Protein AF-0000000066426673 (afdb_homodimer)

Sequence (448 aa):
MQNSLEAYTMKYNENGYGLLFPDGHVVRFYERILKYKLNKINGNLLDFGCGNGVHSAYFQSKGFKTFGIDIVPSLKEIWEQNISGGGYCKIIEPNSSIKGLFDENMDIIFANQSLYYIPLKELKQNILEFYELLNTGGILFATMMSKKNYYFSHSQKEEKNGLSKVEINGRLNETSFIHFIDKAEDLENLFQPFETLFLGDYDPINFYNFEGSAHHYIYIGIKKMQNSLEAYTMKYNENGYGLLFPDGHVVRFYERILKYKLNKINGNLLDFGCGNGVHSAYFQSKGFKTFGIDIVPSLKEIWEQNISGGGYCKIIEPNSSIKGLFDENMDIIFANQSLYYIPLKELKQNILEFYELLNTGGILFATMMSKKNYYFSHSQKEEKNGLSKVEINGRLNETSFIHFIDKAEDLENLFQPFETLFLGDYDPINFYNFEGSAHHYIYIGIKK

Nearest PDB structures (foldseek):
  3m70-assembly1_A  TM=7.125E-01  e=2.647E-11  Haemophilus influenzae
  7wzg-assembly1_A  TM=6.488E-01  e=8.710E-10  Streptomyces sp.
  4mwz-assembly1_A  TM=5.938E-01  e=1.635E-08  Plasmodium vivax Sal-1
  6wlf-assembly1_A  TM=6.418E-01  e=4.191E-07  Bursaphelenchus xylophilus
  4krg-assembly2_B  TM=6.292E-01  e=5.378E-07  Haemonchus contortus

pLDDT: mean 93.48, std 9.73, range [38.59, 98.94]

InterPro domains:
  IPR029063 S-adenosyl-L-methionine-dependent methyltransferase superfamily [G3DSA:3.40.50.150] (24-221)
  IPR029063 S-adenosyl-L-methionine-dependent methyltransferase superfamily [SSF53335] (2-198)

Secondary structure (DSSP, 8-state):
---HHHHHHHHHHHS----SS--HHHHHIIIIIIIIIT----EEEEEET-TTSHHHHHHHHTTEEEEEEES-THHHHHHHHH--SS--EEE--TT---TTS-SS-EEEEEE-S-GGGS-HHHHHHHHHHHHHHEEEEEEEEEEEEBTTSGGGGGB----TTS-EEEEE-SSS-EEEEE--BS-TTHHHHHTTTSEEEEEEEEEEEEETTTTEE--EEEEEEE--/---HHHHHHHHHHHS----SS--HHHHHIIIIIIIIIT----EEEEEET-TTSHHHHHHHHTTEEEEEEES-THHHHHHHHH--SS--EEE--TT---TTS-SS-EEEEEE-S-GGGS-HHHHHHHHHHHHHHEEEEEEEEEEEEBTTSGGGGGB----TTS-EEEEE-SSS-EEEEE--BS-TTHHHHHTTTSEEEEEEEEEEEEETTTTEE--EEEEEEE--

Solvent-accessible surface area (backbone atoms only — not comparable to full-atom values): 23336 Å² total; per-residue (Å²): 128,94,54,68,58,63,52,48,45,45,34,46,74,70,60,68,47,62,71,89,56,61,52,54,46,57,54,47,43,42,54,52,41,30,42,63,71,63,63,52,60,59,46,33,31,36,26,42,51,31,58,60,23,47,58,46,37,52,44,37,77,57,52,24,33,33,29,33,31,35,62,51,67,76,32,42,62,48,21,55,72,61,46,84,70,54,70,56,61,46,73,45,65,80,80,56,84,70,78,82,74,59,92,68,66,24,42,29,41,40,26,62,82,42,56,27,61,40,45,46,71,50,38,50,52,47,46,49,48,50,57,68,42,33,36,81,71,10,36,40,39,38,30,38,40,27,56,72,12,38,60,46,82,39,38,49,77,66,43,96,49,49,32,15,48,24,60,46,73,75,92,77,55,46,70,49,50,39,32,68,37,85,48,64,72,57,47,57,68,66,47,48,86,41,46,79,75,47,48,28,33,33,19,51,35,25,30,76,88,56,83,36,28,57,28,29,30,36,42,32,27,31,38,122,126,94,54,65,60,62,52,47,46,46,32,45,73,70,59,68,46,64,69,90,54,61,53,53,47,58,55,45,44,44,56,55,42,30,40,63,70,63,63,50,58,59,47,33,31,36,26,42,50,30,58,61,23,45,57,48,36,52,45,37,76,57,53,25,32,32,29,33,31,35,63,51,67,76,30,42,61,48,23,55,71,62,48,82,70,54,68,57,62,45,72,45,65,80,82,54,84,69,78,82,74,60,93,69,64,22,40,29,39,39,25,60,81,41,55,28,60,39,44,45,72,48,39,49,52,48,45,48,49,50,58,69,40,33,36,79,71,11,35,39,39,37,30,39,40,26,57,72,12,36,60,47,82,40,38,51,75,66,42,97,47,49,32,16,50,25,59,46,72,74,93,76,56,45,69,50,50,39,30,66,36,86,50,64,72,56,46,58,67,65,48,47,86,40,47,78,74,45,48,28,33,34,18,49,35,26,29,76,89,56,84,35,28,56,30,30,28,35,42,31,26,31,36,122

Structure (mmCIF, N/CA/C/O backbone):
data_AF-0000000066426673-model_v1
#
loop_
_entity.id
_entity.type
_entity.pdbx_description
1 polymer Methyltransferase
#
loop_
_atom_site.group_PDB
_atom_site.id
_atom_site.type_symbol
_atom_site.label_atom_id
_atom_site.label_alt_id
_atom_site.label_comp_id
_atom_site.label_asym_id
_atom_site.label_entity_id
_atom_site.label_seq_id
_atom_site.pdbx_PDB_ins_code
_atom_site.Cartn_x
_atom_site.Cartn_y
_atom_site.Cartn_z
_atom_site.occupancy
_atom_site.B_iso_or_equiv
_atom_site.auth_seq_id
_atom_site.auth_comp_id
_atom_site.auth_asym_id
_atom_site.auth_atom_id
_atom_site.pdbx_PDB_model_num
ATOM 1 N N . MET A 1 1 ? -2.76 12.609 31.297 1 38.59 1 MET A N 1
ATOM 2 C CA . MET A 1 1 ? -2.871 13.203 29.953 1 38.59 1 MET A CA 1
ATOM 3 C C . MET A 1 1 ? -2.588 12.164 28.875 1 38.59 1 MET A C 1
ATOM 5 O O . MET A 1 1 ? -1.67 11.352 29.016 1 38.59 1 MET A O 1
ATOM 9 N N . GLN A 1 2 ? -3.5 11.555 28.109 1 46.59 2 GLN A N 1
ATOM 10 C CA . GLN A 1 2 ? -3.629 10.555 27.047 1 46.59 2 GLN A CA 1
ATOM 11 C C . GLN A 1 2 ? -2.467 10.641 26.062 1 46.59 2 GLN A C 1
ATOM 13 O O . GLN A 1 2 ? -2.389 11.578 25.281 1 46.59 2 GLN A O 1
ATOM 18 N N . ASN A 1 3 ? -1.071 10.555 26.469 1 57.31 3 ASN A N 1
ATOM 19 C CA . ASN A 1 3 ? 0.018 11.195 25.734 1 57.31 3 ASN A CA 1
ATOM 20 C C . ASN A 1 3 ? 0.559 10.289 24.641 1 57.31 3 ASN A C 1
ATOM 22 O O . ASN A 1 3 ? 0.937 9.148 24.891 1 57.31 3 ASN A O 1
ATOM 26 N N . SER A 1 4 ? 0.148 10.609 23.359 1 63.88 4 SER A N 1
ATOM 27 C CA . SER A 1 4 ? 0.68 10.031 22.141 1 63.88 4 SER A CA 1
ATOM 28 C C . SER A 1 4 ? 2.197 9.891 22.203 1 63.88 4 SER A C 1
ATOM 30 O O . SER A 1 4 ? 2.764 8.961 21.625 1 63.88 4 SER A O 1
ATOM 32 N N . LEU A 1 5 ? 2.785 10.602 23.141 1 72.44 5 LEU A N 1
ATOM 33 C CA . LEU A 1 5 ? 4.242 10.609 23.156 1 72.44 5 LEU A CA 1
ATOM 34 C C . LEU A 1 5 ? 4.793 9.297 23.703 1 72.44 5 LEU A C 1
ATOM 36 O O . LEU A 1 5 ? 5.707 8.711 23.109 1 72.44 5 LEU A O 1
ATOM 40 N N . GLU A 1 6 ? 4.246 8.875 24.828 1 69.44 6 GLU A N 1
ATOM 41 C CA . GLU A 1 6 ? 4.738 7.637 25.422 1 69.44 6 GLU A CA 1
ATOM 42 C C . GLU A 1 6 ? 4.531 6.449 24.484 1 69.44 6 GLU A C 1
ATOM 44 O O . GLU A 1 6 ? 5.434 5.629 24.312 1 69.44 6 GLU A O 1
ATOM 49 N N . ALA A 1 7 ? 3.408 6.496 23.906 1 68 7 ALA A N 1
ATOM 50 C CA . ALA A 1 7 ? 3.088 5.398 22.984 1 68 7 ALA A CA 1
ATOM 51 C C . ALA A 1 7 ? 4.043 5.379 21.797 1 68 7 ALA A C 1
ATOM 53 O O . ALA A 1 7 ? 4.555 4.32 21.422 1 68 7 ALA A O 1
ATOM 54 N N . TYR A 1 8 ? 4.418 6.48 21.344 1 74.94 8 TYR A N 1
ATOM 55 C CA . TYR A 1 8 ? 5.211 6.523 20.125 1 74.94 8 TYR A CA 1
ATOM 56 C C . TYR A 1 8 ? 6.699 6.426 20.438 1 74.94 8 TYR A C 1
ATOM 58 O O . TYR A 1 8 ? 7.473 5.887 19.641 1 74.94 8 TYR A O 1
ATOM 66 N N . THR A 1 9 ? 7.035 6.875 21.578 1 70.69 9 THR A N 1
ATOM 67 C CA . THR A 1 9 ? 8.422 6.668 21.984 1 70.69 9 THR A CA 1
ATOM 68 C C . THR A 1 9 ? 8.727 5.18 22.125 1 70.69 9 THR A C 1
ATOM 70 O O . THR A 1 9 ? 9.773 4.715 21.656 1 70.69 9 THR A O 1
ATOM 73 N N . MET A 1 10 ? 7.762 4.523 22.656 1 69.44 10 MET A N 1
ATOM 74 C CA . MET A 1 10 ? 7.941 3.086 22.844 1 69.44 10 MET A CA 1
ATOM 75 C C . MET A 1 10 ? 7.953 2.365 21.5 1 69.44 10 MET A C 1
ATOM 77 O O . MET A 1 10 ? 8.766 1.472 21.281 1 69.44 10 MET A O 1
ATOM 81 N N . LYS A 1 11 ? 7.172 2.801 20.609 1 72 11 LYS A N 1
ATOM 82 C CA . LYS A 1 11 ? 7.074 2.174 19.297 1 72 11 LYS A CA 1
ATOM 83 C C . LYS A 1 11 ? 8.367 2.344 18.5 1 72 11 LYS A C 1
ATOM 85 O O . LYS A 1 11 ? 8.883 1.381 17.938 1 72 11 LYS A O 1
ATOM 90 N N . TYR A 1 12 ? 8.922 3.443 18.594 1 71.44 12 TYR A N 1
ATOM 91 C CA . TYR A 1 12 ? 10.117 3.736 17.812 1 71.44 12 TYR A CA 1
ATOM 92 C C . TYR A 1 12 ? 11.367 3.189 18.484 1 71.44 12 TYR A C 1
ATOM 94 O O . TYR A 1 12 ? 12.266 2.676 17.812 1 71.44 12 TYR A O 1
ATOM 102 N N . ASN A 1 13 ? 11.414 3.373 19.734 1 66.62 13 ASN A N 1
ATOM 103 C CA . ASN A 1 13 ? 12.648 3.033 20.438 1 66.62 13 ASN A CA 1
ATOM 104 C C . ASN A 1 13 ? 12.727 1.542 20.75 1 66.62 13 ASN A C 1
ATOM 106 O O . ASN A 1 13 ? 13.82 0.979 20.844 1 66.62 13 ASN A O 1
ATOM 110 N N . GLU A 1 14 ? 11.578 0.976 20.875 1 62.91 14 GLU A N 1
ATOM 111 C CA . GLU A 1 14 ? 11.617 -0.376 21.422 1 62.91 14 GLU A CA 1
ATOM 112 C C . GLU A 1 14 ? 11.047 -1.392 20.438 1 62.91 14 GLU A C 1
ATOM 114 O O . GLU A 1 14 ? 11.406 -2.572 20.484 1 62.91 14 GLU A O 1
ATOM 119 N N . ASN A 1 15 ? 10.25 -0.882 19.531 1 59.41 15 ASN A N 1
ATOM 120 C CA . ASN A 1 15 ? 9.492 -1.866 18.766 1 59.41 15 ASN A CA 1
ATOM 121 C C . ASN A 1 15 ? 9.867 -1.84 17.297 1 59.41 15 ASN A C 1
ATOM 123 O O . ASN A 1 15 ? 9.148 -2.389 16.453 1 59.41 15 ASN A O 1
ATOM 127 N N . GLY A 1 16 ? 11.016 -1.201 17.125 1 61.53 16 GLY A N 1
ATOM 128 C CA . GLY A 1 16 ? 11.445 -1.18 15.734 1 61.53 16 GLY A CA 1
ATOM 129 C C . GLY A 1 16 ? 10.43 -0.544 14.797 1 61.53 16 GLY A C 1
ATOM 130 O O . GLY A 1 16 ? 10.281 -0.973 13.656 1 61.53 16 GLY A O 1
ATOM 131 N N . TYR A 1 17 ? 9.711 0.386 15.578 1 64.75 17 TYR A N 1
ATOM 132 C CA . TYR A 1 17 ? 8.742 1.151 14.805 1 64.75 17 TYR A CA 1
ATOM 133 C C . TYR A 1 17 ? 9.438 2.053 13.789 1 64.75 17 TYR A C 1
ATOM 135 O O . TYR A 1 17 ? 10.586 2.445 13.984 1 64.75 17 TYR A O 1
ATOM 143 N N . GLY A 1 18 ? 9.203 1.929 12.469 1 73.06 18 GLY A N 1
ATOM 144 C CA . GLY A 1 18 ? 9.781 2.691 11.375 1 73.06 18 GLY A CA 1
ATOM 145 C C . GLY A 1 18 ? 9.602 2.029 10.023 1 73.06 18 GLY A C 1
ATOM 146 O O . GLY A 1 18 ? 9.648 0.801 9.914 1 73.06 18 GLY A O 1
ATOM 147 N N . LEU A 1 19 ? 9.312 2.994 9.273 1 85.56 19 LEU A N 1
ATOM 148 C CA . LEU A 1 19 ? 9.117 2.518 7.906 1 85.56 19 LEU A CA 1
ATOM 149 C C . LEU A 1 19 ? 10.453 2.18 7.25 1 85.56 19 LEU A C 1
ATOM 151 O O . LEU A 1 19 ? 11.445 2.889 7.445 1 85.56 19 LEU A O 1
ATOM 155 N N . LEU A 1 20 ? 10.469 1.086 6.594 1 87.44 20 LEU A N 1
ATOM 156 C CA . LEU A 1 20 ? 11.656 0.711 5.844 1 87.44 20 LEU A CA 1
ATOM 157 C C . LEU A 1 20 ? 11.531 1.121 4.379 1 87.44 20 LEU A C 1
ATOM 159 O O . LEU A 1 20 ? 12.539 1.34 3.703 1 87.44 20 LEU A O 1
ATOM 163 N N . PHE A 1 21 ? 10.328 1.248 3.975 1 92.44 21 PHE A N 1
ATOM 164 C CA . PHE A 1 21 ? 10.047 1.582 2.584 1 92.44 21 PHE A CA 1
ATOM 165 C C . PHE A 1 21 ? 8.922 2.605 2.492 1 92.44 21 PHE A C 1
ATOM 167 O O . PHE A 1 21 ? 8.039 2.648 3.357 1 92.44 21 PHE A O 1
ATOM 174 N N . PRO A 1 22 ? 9.008 3.48 1.464 1 95.06 22 PRO A N 1
ATOM 175 C CA . PRO A 1 22 ? 7.852 4.363 1.283 1 95.06 22 PRO A CA 1
ATOM 176 C C . PRO A 1 22 ? 6.562 3.596 1.006 1 95.06 22 PRO A C 1
ATOM 178 O O . PRO A 1 22 ? 6.586 2.566 0.324 1 95.06 22 PRO A O 1
ATOM 181 N N . ASP A 1 23 ? 5.508 4.109 1.525 1 96.62 23 ASP A N 1
ATOM 182 C CA . ASP A 1 23 ? 4.211 3.48 1.29 1 96.62 23 ASP A CA 1
ATOM 183 C C . ASP A 1 23 ? 3.771 3.654 -0.161 1 96.62 23 ASP A C 1
ATOM 185 O O . ASP A 1 23 ? 4.059 4.68 -0.783 1 96.62 23 ASP A O 1
ATOM 189 N N . GLY A 1 24 ? 3.045 2.643 -0.609 1 95.5 24 GLY A N 1
ATOM 190 C CA . GLY A 1 24 ? 2.605 2.646 -1.995 1 95.5 24 GLY A CA 1
ATOM 191 C C . GLY A 1 24 ? 1.734 3.838 -2.342 1 95.5 24 GLY A C 1
ATOM 192 O O . GLY A 1 24 ? 1.863 4.414 -3.424 1 95.5 24 GLY A O 1
ATOM 193 N N . HIS A 1 25 ? 0.839 4.172 -1.431 1 98 25 HIS A N 1
ATOM 194 C CA . HIS A 1 25 ? -0.067 5.277 -1.73 1 98 25 HIS A CA 1
ATOM 195 C C . HIS A 1 25 ? 0.684 6.602 -1.8 1 98 25 HIS A C 1
ATOM 197 O O . HIS A 1 25 ? 0.255 7.527 -2.494 1 98 25 HIS A O 1
ATOM 203 N N . VAL A 1 26 ? 1.832 6.711 -1.128 1 98.25 26 VAL A N 1
ATOM 204 C CA . VAL A 1 26 ? 2.645 7.922 -1.175 1 98.25 26 VAL A CA 1
ATOM 205 C C . VAL A 1 26 ? 3.348 8.016 -2.527 1 98.25 26 VAL A C 1
ATOM 207 O O . VAL A 1 26 ? 3.365 9.086 -3.148 1 98.25 26 VAL A O 1
ATOM 210 N N . VAL A 1 27 ? 3.904 6.898 -2.959 1 96.69 27 VAL A N 1
ATOM 211 C CA . VAL A 1 27 ? 4.547 6.852 -4.27 1 96.69 27 VAL A CA 1
ATOM 212 C C . VAL A 1 27 ? 3.539 7.227 -5.352 1 96.69 27 VAL A C 1
ATOM 214 O O . VAL A 1 27 ? 3.852 8 -6.258 1 96.69 27 VAL A O 1
ATOM 217 N N . ARG A 1 28 ? 2.389 6.711 -5.227 1 96.56 28 ARG A N 1
ATOM 218 C CA . ARG A 1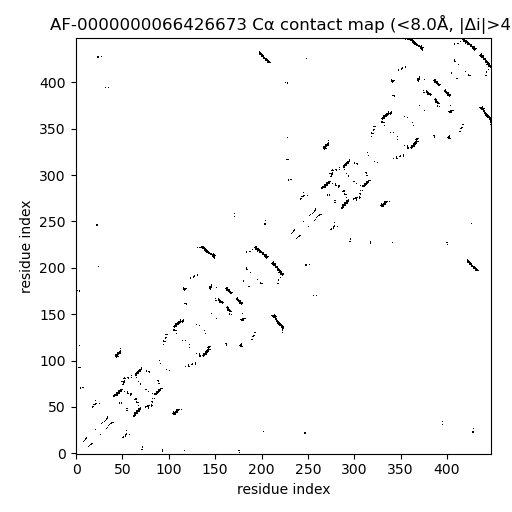 28 ? 1.354 6.957 -6.223 1 96.56 28 ARG A CA 1
ATOM 219 C C . ARG A 1 28 ? 0.842 8.391 -6.141 1 96.56 28 ARG A C 1
ATOM 221 O O . ARG A 1 28 ? 0.483 8.992 -7.156 1 96.56 28 ARG A O 1
ATOM 228 N N . PHE A 1 29 ? 0.755 8.945 -4.938 1 98.25 29 PHE A N 1
ATOM 229 C CA . PHE A 1 29 ? 0.458 10.367 -4.789 1 98.25 29 PHE A CA 1
ATOM 230 C C . PHE A 1 29 ? 1.438 11.211 -5.59 1 98.25 29 PHE A C 1
ATOM 232 O O . PHE A 1 29 ? 1.026 12.086 -6.355 1 98.25 29 PHE A O 1
ATOM 239 N N . TYR A 1 30 ? 2.711 10.93 -5.457 1 98.06 30 TYR A N 1
ATOM 240 C CA . TYR A 1 30 ? 3.705 11.688 -6.207 1 98.06 30 TYR A CA 1
ATOM 241 C C . TYR A 1 30 ? 3.533 11.484 -7.707 1 98.06 30 TYR A C 1
ATOM 243 O O . TYR A 1 30 ? 3.424 12.453 -8.461 1 98.06 30 TYR A O 1
ATOM 251 N N . GLU A 1 31 ? 3.441 10.25 -8.133 1 95.75 31 GLU A N 1
ATOM 252 C CA . GLU A 1 31 ? 3.475 9.938 -9.562 1 95.75 31 GLU A CA 1
ATOM 253 C C . GLU A 1 31 ? 2.203 10.406 -10.258 1 95.75 31 GLU A C 1
ATOM 255 O O . GLU A 1 31 ? 2.266 10.992 -11.344 1 95.75 31 GLU A O 1
ATOM 260 N N . ARG A 1 32 ? 1.079 10.18 -9.633 1 96.94 32 ARG A N 1
ATOM 261 C CA . ARG A 1 32 ? -0.19 10.422 -10.312 1 96.94 32 ARG A CA 1
ATOM 262 C C . ARG A 1 32 ? -0.635 11.867 -10.141 1 96.94 32 ARG A C 1
ATOM 264 O O . ARG A 1 32 ? -1.107 12.492 -11.094 1 96.94 32 ARG A O 1
ATOM 271 N N . ILE A 1 33 ? -0.458 12.352 -8.938 1 98.06 33 ILE A N 1
ATOM 272 C CA . ILE A 1 33 ? -1.062 13.641 -8.633 1 98.06 33 ILE A CA 1
ATOM 273 C C . ILE A 1 33 ? -0.02 14.75 -8.781 1 98.06 33 ILE A C 1
ATOM 275 O O . ILE A 1 33 ? -0.145 15.609 -9.656 1 98.06 33 ILE A O 1
ATOM 279 N N . LEU A 1 34 ? 1.068 14.711 -8.008 1 98.44 34 LEU A N 1
ATOM 280 C CA . LEU A 1 34 ? 2.033 15.805 -8.023 1 98.44 34 LEU A CA 1
ATOM 281 C C . LEU A 1 34 ? 2.686 15.93 -9.398 1 98.44 34 LEU A C 1
ATOM 283 O O . LEU A 1 34 ? 2.619 16.984 -10.023 1 98.44 34 LEU A O 1
ATOM 287 N N . LYS A 1 35 ? 3.195 14.867 -9.867 1 97.44 35 LYS A N 1
ATOM 288 C CA . LYS A 1 35 ? 3.957 14.898 -11.109 1 97.44 35 LYS A CA 1
ATOM 289 C C . LYS A 1 35 ? 3.031 15 -12.32 1 97.44 35 LYS A C 1
ATOM 291 O O . LYS A 1 35 ? 3.119 15.945 -13.102 1 97.44 35 LYS A O 1
ATOM 296 N N . TYR A 1 36 ? 2.094 14.109 -12.43 1 96.81 36 TYR A N 1
ATOM 297 C CA . TYR A 1 36 ? 1.315 14.016 -13.664 1 96.81 36 TYR A CA 1
ATOM 298 C C . TYR A 1 36 ? 0.22 15.07 -13.695 1 96.81 36 TYR A C 1
ATOM 300 O O . TYR A 1 36 ? 0.118 15.836 -14.664 1 96.81 36 TYR A O 1
ATOM 308 N N . LYS A 1 37 ? -0.587 15.141 -12.672 1 97.12 37 LYS A N 1
ATOM 309 C CA . LYS A 1 37 ? -1.786 15.969 -12.727 1 97.12 37 LYS A CA 1
ATOM 310 C C . LYS A 1 37 ? -1.453 17.438 -12.445 1 97.12 37 LYS A C 1
ATOM 312 O O . LYS A 1 37 ? -2.018 18.328 -13.07 1 97.12 37 LYS A O 1
ATOM 317 N N . LEU A 1 38 ? -0.487 17.656 -11.5 1 97.69 38 LEU A N 1
ATOM 318 C CA . LEU A 1 38 ? -0.283 19.031 -11.023 1 97.69 38 LEU A CA 1
ATOM 319 C C . LEU A 1 38 ? 1.051 19.578 -11.508 1 97.69 38 LEU A C 1
ATOM 321 O O . LEU A 1 38 ? 1.311 20.781 -11.391 1 97.69 38 LEU A O 1
ATOM 325 N N . ASN A 1 39 ? 1.877 18.75 -12.031 1 97.5 39 ASN A N 1
ATOM 326 C CA . ASN A 1 39 ? 3.213 19.125 -12.484 1 97.5 39 ASN A CA 1
ATOM 327 C C . ASN A 1 39 ? 4.004 19.828 -11.383 1 97.5 39 ASN A C 1
ATOM 329 O O . ASN A 1 39 ? 4.613 20.875 -11.617 1 97.5 39 ASN A O 1
ATOM 333 N N . LYS A 1 40 ? 3.91 19.359 -10.211 1 97.75 40 LYS A N 1
ATOM 334 C CA . LYS A 1 40 ? 4.668 19.828 -9.055 1 97.75 40 LYS A CA 1
ATOM 335 C C . LYS A 1 40 ? 5.789 18.859 -8.695 1 97.75 40 LYS A C 1
ATOM 337 O O . LYS A 1 40 ? 5.602 17.969 -7.867 1 97.75 40 LYS A O 1
ATOM 342 N N . ILE A 1 41 ? 7.035 19.156 -9.141 1 97.19 41 ILE A N 1
ATOM 343 C CA . ILE A 1 41 ? 8.086 18.141 -9.07 1 97.19 41 ILE A CA 1
ATOM 344 C C . ILE A 1 41 ? 9.25 18.672 -8.234 1 97.19 41 ILE A C 1
ATOM 346 O O . ILE A 1 41 ? 10.336 18.078 -8.227 1 97.19 41 ILE A O 1
ATOM 350 N N . ASN A 1 42 ? 9.055 19.828 -7.629 1 96.25 42 ASN A N 1
ATOM 351 C CA . ASN A 1 42 ? 10.055 20.391 -6.727 1 96.25 42 ASN A CA 1
ATOM 352 C C . ASN A 1 42 ? 9.422 21.391 -5.758 1 96.25 42 ASN A C 1
ATOM 354 O O . ASN A 1 42 ? 8.211 21.578 -5.75 1 96.25 42 ASN A O 1
ATOM 358 N N . GLY A 1 43 ? 10.258 21.922 -4.836 1 97.31 43 GLY A N 1
ATOM 359 C CA . GLY A 1 43 ? 9.789 22.875 -3.846 1 97.31 43 GLY A CA 1
ATOM 360 C C . GLY A 1 43 ? 10.055 22.438 -2.418 1 97.31 43 GLY A C 1
ATOM 361 O O . GLY A 1 43 ? 10.711 21.422 -2.188 1 97.31 43 GLY A O 1
ATOM 362 N N . ASN A 1 44 ? 9.625 23.328 -1.497 1 98.25 44 ASN A N 1
ATOM 363 C CA . ASN A 1 44 ? 9.727 23 -0.076 1 98.25 44 ASN A CA 1
ATOM 364 C C . ASN A 1 44 ? 8.57 22.125 0.385 1 98.25 44 ASN A C 1
ATOM 366 O O . ASN A 1 44 ? 7.406 22.438 0.134 1 98.25 44 ASN A O 1
ATOM 370 N N . LEU A 1 45 ? 8.914 21 0.996 1 98.5 45 LEU A N 1
ATOM 371 C CA . LEU A 1 45 ? 7.906 20.078 1.505 1 98.5 45 LEU A CA 1
ATOM 372 C C . LEU A 1 45 ? 8.062 19.875 3.01 1 98.5 45 LEU A C 1
ATOM 374 O O . LEU A 1 45 ? 9.141 19.531 3.49 1 98.5 45 LEU A O 1
ATOM 378 N N . LEU A 1 46 ? 7.008 20.156 3.705 1 98.69 46 LEU A N 1
ATOM 379 C CA . LEU A 1 46 ? 6.98 19.844 5.129 1 98.69 46 LEU A CA 1
ATOM 380 C C . LEU A 1 46 ? 6.367 18.469 5.371 1 98.69 46 LEU A C 1
ATOM 382 O O . LEU A 1 46 ? 5.219 18.219 4.996 1 98.69 46 LEU A O 1
ATOM 386 N N . ASP A 1 47 ? 7.129 17.609 5.926 1 98.5 47 ASP A N 1
ATOM 387 C CA . ASP A 1 47 ? 6.688 16.297 6.387 1 98.5 47 ASP A CA 1
ATOM 388 C C . ASP A 1 47 ? 6.25 16.344 7.848 1 98.5 47 ASP A C 1
ATOM 390 O O . ASP A 1 47 ? 7.078 16.219 8.75 1 98.5 47 ASP A O 1
ATOM 394 N N . PHE A 1 48 ? 4.914 16.578 8.094 1 98.69 48 PHE A N 1
ATOM 395 C CA . PHE A 1 48 ? 4.363 16.656 9.438 1 98.69 48 PHE A CA 1
ATOM 396 C C . PHE A 1 48 ? 4.148 15.258 10.023 1 98.69 48 PHE A C 1
ATOM 398 O O . PHE A 1 48 ? 3.326 14.492 9.516 1 98.69 48 PHE A O 1
ATOM 405 N N . GLY A 1 49 ? 4.805 14.891 11.039 1 97.19 49 GLY A N 1
ATOM 406 C CA . GLY A 1 49 ? 4.934 13.516 11.477 1 97.19 49 GLY A CA 1
ATOM 407 C C . GLY A 1 49 ? 5.914 12.711 10.641 1 97.19 49 GLY A C 1
ATOM 408 O O . GLY A 1 49 ? 5.582 11.633 10.141 1 97.19 49 GLY A O 1
ATOM 409 N N . CYS A 1 50 ? 7.16 13.18 10.617 1 96.62 50 CYS A N 1
ATOM 410 C CA . CYS A 1 50 ? 8.109 12.719 9.609 1 96.62 50 CYS A CA 1
ATOM 411 C C . CYS A 1 50 ? 8.695 11.359 9.992 1 96.62 50 CYS A C 1
ATOM 413 O O . CYS A 1 50 ? 9.266 10.672 9.148 1 96.62 50 CYS A O 1
ATOM 415 N N . GLY A 1 51 ? 8.602 10.945 11.281 1 94.38 51 GLY A N 1
ATOM 416 C CA . GLY A 1 51 ? 9.18 9.68 11.703 1 94.38 51 GLY A CA 1
ATOM 417 C C . GLY A 1 51 ? 10.664 9.578 11.414 1 94.38 51 GLY A C 1
ATOM 418 O O . GLY A 1 51 ? 11.414 10.531 11.625 1 94.38 51 GLY A O 1
ATOM 419 N N . ASN A 1 52 ? 11.102 8.438 10.969 1 92.12 52 ASN A N 1
ATOM 420 C CA . ASN A 1 52 ? 12.523 8.211 10.703 1 92.12 52 ASN A CA 1
ATOM 421 C C . ASN A 1 52 ? 12.938 8.773 9.344 1 92.12 52 ASN A C 1
ATOM 423 O O . ASN A 1 52 ? 14.055 8.539 8.891 1 92.12 52 ASN A O 1
ATOM 427 N N . GLY A 1 53 ? 12.016 9.367 8.656 1 94.56 53 GLY A N 1
ATOM 428 C CA . GLY A 1 53 ? 12.367 10.172 7.492 1 94.56 53 GLY A CA 1
ATOM 429 C C . GLY A 1 53 ? 12.258 9.406 6.184 1 94.56 53 GLY A C 1
ATOM 430 O O . GLY A 1 53 ? 12.742 9.867 5.148 1 94.56 53 GLY A O 1
ATOM 431 N N . VAL A 1 54 ? 11.602 8.289 6.133 1 94.44 54 VAL A N 1
ATOM 432 C CA . VAL A 1 54 ? 11.523 7.445 4.945 1 94.44 54 VAL A CA 1
ATOM 433 C C . VAL A 1 54 ? 10.797 8.188 3.83 1 94.44 54 VAL A C 1
ATOM 435 O O . VAL A 1 54 ? 11.273 8.25 2.697 1 94.44 54 VAL A O 1
ATOM 438 N N . HIS A 1 55 ? 9.672 8.773 4.141 1 97.12 55 HIS A N 1
ATOM 439 C CA . HIS A 1 55 ? 8.93 9.5 3.117 1 97.12 55 HIS A CA 1
ATOM 440 C C . HIS A 1 55 ? 9.625 10.812 2.766 1 97.12 55 HIS A C 1
ATOM 442 O O . HIS A 1 55 ? 9.609 11.234 1.608 1 97.12 55 HIS A O 1
ATOM 448 N N . SER A 1 56 ? 10.234 11.469 3.76 1 97 56 SER A N 1
ATOM 449 C CA . SER A 1 56 ? 11.031 12.664 3.486 1 97 56 SER A CA 1
ATOM 450 C C . SER A 1 56 ? 12.133 12.367 2.48 1 97 56 SER A C 1
ATOM 452 O O . SER A 1 56 ? 12.328 13.125 1.526 1 97 56 SER A O 1
ATOM 454 N N . ALA A 1 57 ? 12.836 11.281 2.697 1 95.06 57 ALA A N 1
ATOM 455 C CA . ALA A 1 57 ? 13.922 10.883 1.811 1 95.06 57 ALA A CA 1
ATOM 456 C C . ALA A 1 57 ? 13.406 10.57 0.409 1 95.06 57 ALA A C 1
ATOM 458 O O . ALA A 1 57 ? 14.055 10.906 -0.586 1 95.06 57 ALA A O 1
ATOM 459 N N . TYR A 1 58 ? 12.297 9.953 0.349 1 95.62 58 TYR A N 1
ATOM 460 C CA 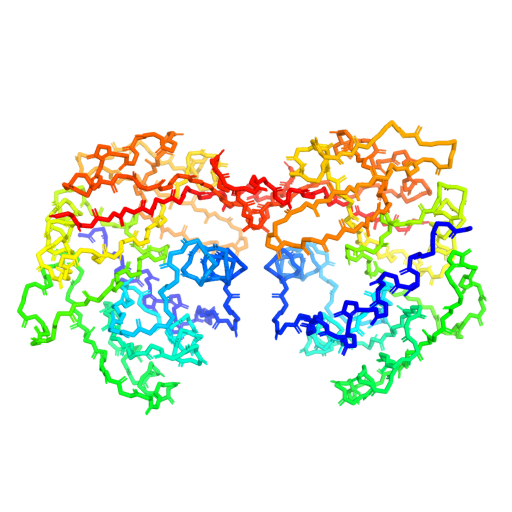. TYR A 1 58 ? 11.68 9.664 -0.941 1 95.62 58 TYR A CA 1
ATOM 461 C C . TYR A 1 58 ? 11.422 10.945 -1.723 1 95.62 58 TYR A C 1
ATOM 463 O O . TYR A 1 58 ? 11.836 11.07 -2.877 1 95.62 58 TYR A O 1
ATOM 471 N N . PHE A 1 59 ? 10.805 11.914 -1.094 1 97.12 59 PHE A N 1
ATOM 472 C CA . PHE A 1 59 ? 10.484 13.164 -1.777 1 97.12 59 PHE A CA 1
ATOM 473 C C . PHE A 1 59 ? 11.758 13.93 -2.113 1 97.12 59 PHE A C 1
ATOM 475 O O . PHE A 1 59 ? 11.828 14.609 -3.143 1 97.12 59 PHE A O 1
ATOM 482 N N . GLN A 1 60 ? 12.734 13.805 -1.24 1 96.19 60 GLN A N 1
ATOM 483 C CA . GLN A 1 60 ? 14.023 14.414 -1.558 1 96.19 60 GLN A CA 1
ATOM 484 C C . GLN A 1 60 ? 14.602 13.836 -2.846 1 96.19 60 GLN A C 1
ATOM 486 O O . GLN A 1 60 ? 15.117 14.57 -3.688 1 96.19 60 GLN A O 1
ATOM 491 N N . SER A 1 61 ? 14.508 12.578 -3 1 93.94 61 SER A N 1
ATOM 492 C CA . SER A 1 61 ? 15.023 11.906 -4.188 1 93.94 61 SER A CA 1
ATOM 493 C C . SER A 1 61 ? 14.281 12.344 -5.441 1 93.94 61 SER A C 1
ATOM 495 O O . SER A 1 61 ? 14.758 12.125 -6.559 1 93.94 61 SER A O 1
ATOM 497 N N . LYS A 1 62 ? 13.148 12.953 -5.246 1 95.06 62 LYS A N 1
ATOM 498 C CA . LYS A 1 62 ? 12.359 13.406 -6.387 1 95.06 62 LYS A CA 1
ATOM 499 C C . LYS A 1 62 ? 12.617 14.891 -6.672 1 95.06 62 LYS A C 1
ATOM 501 O O . LYS A 1 62 ? 12.031 15.453 -7.598 1 95.06 62 LYS A O 1
ATOM 506 N N . GLY A 1 63 ? 13.359 15.555 -5.816 1 94.56 63 GLY A N 1
ATOM 507 C CA . GLY A 1 63 ? 13.75 16.922 -6.121 1 94.56 63 GLY A CA 1
ATOM 508 C C . GLY A 1 63 ? 13.219 17.922 -5.117 1 94.56 63 GLY A C 1
ATOM 509 O O . GLY A 1 63 ? 13.383 19.141 -5.297 1 94.56 63 GLY A O 1
ATOM 510 N N . PHE A 1 64 ? 12.625 17.484 -4.023 1 96.88 64 PHE A N 1
ATOM 511 C CA . PHE A 1 64 ? 12.07 18.406 -3.027 1 96.88 64 PHE A CA 1
ATOM 512 C C . PHE A 1 64 ? 13.094 18.703 -1.938 1 96.88 64 PHE A C 1
ATOM 514 O O . PHE A 1 64 ? 13.93 17.844 -1.616 1 96.88 64 PHE A O 1
ATOM 521 N N . LYS A 1 65 ? 13.062 19.906 -1.46 1 97.12 65 LYS A N 1
ATOM 522 C CA . LYS A 1 65 ? 13.688 20.219 -0.177 1 97.12 65 LYS A CA 1
ATOM 523 C C . LYS A 1 65 ? 12.75 19.891 0.983 1 97.12 65 LYS A C 1
ATOM 525 O O . LYS A 1 65 ? 11.672 20.469 1.098 1 97.12 65 LYS A O 1
ATOM 530 N N . THR A 1 66 ? 13.172 18.984 1.879 1 97.31 66 THR A N 1
ATOM 531 C CA . THR A 1 66 ? 12.227 18.453 2.855 1 97.31 66 THR A CA 1
ATOM 532 C C . THR A 1 66 ? 12.516 19.016 4.246 1 97.31 66 THR A C 1
ATOM 534 O O . THR A 1 66 ? 13.68 19.188 4.621 1 97.31 66 THR A O 1
ATOM 537 N N . PHE A 1 67 ? 11.484 19.375 4.93 1 97.75 67 PHE A N 1
ATOM 538 C CA . PHE A 1 67 ? 11.453 19.734 6.336 1 97.75 67 PHE A CA 1
ATOM 539 C C . PHE A 1 67 ? 10.625 18.75 7.145 1 97.75 67 PHE A C 1
ATOM 541 O O . PHE A 1 67 ? 9.625 18.219 6.652 1 97.75 67 PHE A O 1
ATOM 548 N N . GLY A 1 68 ? 11.047 18.453 8.367 1 97.44 68 GLY A N 1
ATOM 549 C CA . GLY A 1 68 ? 10.336 17.484 9.188 1 97.44 68 GLY A CA 1
ATOM 550 C C . GLY A 1 68 ? 9.883 18.031 10.523 1 97.44 68 GLY A C 1
ATOM 551 O O . GLY A 1 68 ? 10.516 18.938 11.07 1 97.44 68 GLY A O 1
ATOM 552 N N . ILE A 1 69 ? 8.781 17.562 11.016 1 97.81 69 ILE A N 1
ATOM 553 C CA . ILE A 1 69 ? 8.328 17.781 12.383 1 97.81 69 ILE A CA 1
ATOM 554 C C . ILE A 1 69 ? 7.902 16.453 13.008 1 97.81 69 ILE A C 1
ATOM 556 O O . ILE A 1 69 ? 7.215 15.656 12.375 1 97.81 69 ILE A O 1
ATOM 560 N N . ASP A 1 70 ? 8.359 16.219 14.18 1 96.62 70 ASP A N 1
ATOM 561 C CA . ASP A 1 70 ? 7.855 15.102 14.969 1 96.62 70 ASP A CA 1
ATOM 562 C C . ASP A 1 70 ? 7.895 15.414 16.453 1 96.62 70 ASP A C 1
ATOM 564 O O . ASP A 1 70 ? 8.375 16.469 16.859 1 96.62 70 ASP A O 1
ATOM 568 N N . ILE A 1 71 ? 7.352 14.516 17.25 1 94.81 71 ILE A N 1
ATOM 569 C CA . ILE A 1 71 ? 7.266 14.781 18.672 1 94.81 71 ILE A CA 1
ATOM 570 C C . ILE A 1 71 ? 8.305 13.953 19.422 1 94.81 71 ILE A C 1
ATOM 572 O O . ILE A 1 71 ? 8.562 14.188 20.609 1 94.81 71 ILE A O 1
ATOM 576 N N . VAL A 1 72 ? 8.93 12.984 18.719 1 91.75 72 VAL A N 1
ATOM 577 C CA . VAL A 1 72 ? 9.867 12.078 19.359 1 91.75 72 VAL A CA 1
ATOM 578 C C . VAL A 1 72 ? 11.297 12.602 19.172 1 91.75 72 VAL A C 1
ATOM 580 O O . VAL A 1 72 ? 11.828 12.602 18.062 1 91.75 72 VAL A O 1
ATOM 583 N N . PRO A 1 73 ? 11.984 12.977 20.188 1 91.12 73 PRO A N 1
ATOM 584 C CA . PRO A 1 73 ? 13.289 13.641 20.094 1 91.12 73 PRO A CA 1
ATOM 585 C C . PRO A 1 73 ? 14.336 12.797 19.375 1 91.12 73 PRO A C 1
ATOM 587 O O . PRO A 1 73 ? 15.109 13.328 18.578 1 91.12 73 PRO A O 1
ATOM 590 N N . SER A 1 74 ? 14.328 11.516 19.578 1 89.25 74 SER A N 1
ATOM 591 C CA . SER A 1 74 ? 15.352 10.648 19 1 89.25 74 SER A CA 1
ATOM 592 C C . SER A 1 74 ? 15.242 10.586 17.484 1 89.25 74 SER A C 1
ATOM 594 O O . SER A 1 74 ? 16.203 10.211 16.797 1 89.25 74 SER A O 1
ATOM 596 N N . LEU A 1 75 ? 14.133 11.016 16.938 1 91.44 75 LEU A N 1
ATOM 597 C CA . LEU A 1 75 ? 13.898 10.906 15.508 1 91.44 75 LEU A CA 1
ATOM 598 C C . LEU A 1 75 ? 14.625 12.016 14.75 1 91.44 75 LEU A C 1
ATOM 600 O O . LEU A 1 75 ? 14.883 11.883 13.555 1 91.44 75 LEU A O 1
ATOM 604 N N . LYS A 1 76 ? 14.914 13.07 15.516 1 92.69 76 LYS A N 1
ATOM 605 C CA . LYS A 1 76 ? 15.57 14.188 14.844 1 92.69 76 LYS A CA 1
ATOM 606 C C . LYS A 1 76 ? 16.906 13.758 14.234 1 92.69 76 LYS A C 1
ATOM 608 O O . LYS A 1 76 ? 17.156 13.984 13.047 1 92.69 76 LYS A O 1
ATOM 613 N N . GLU A 1 77 ? 17.703 13.125 15.008 1 90 77 GLU A N 1
ATOM 614 C CA . GLU A 1 77 ? 19.016 12.695 14.539 1 90 77 GLU A CA 1
ATOM 615 C C . GLU A 1 77 ? 18.906 11.68 13.414 1 90 77 GLU A C 1
ATOM 617 O O . GLU A 1 77 ? 19.641 11.75 12.422 1 90 77 GLU A O 1
ATOM 622 N N . ILE A 1 78 ? 18 10.758 13.594 1 90.81 78 ILE A N 1
ATOM 623 C CA . ILE A 1 78 ? 17.797 9.719 12.586 1 90.81 78 ILE A CA 1
ATOM 624 C C . ILE A 1 78 ? 17.344 10.359 11.273 1 90.81 78 ILE A C 1
ATOM 626 O O . ILE A 1 78 ? 17.875 10.031 10.211 1 90.81 78 ILE A O 1
ATOM 630 N N . TRP A 1 79 ? 16.406 11.242 11.406 1 93.25 79 TRP A N 1
ATOM 631 C CA . TRP A 1 79 ? 15.898 11.945 10.234 1 93.25 79 TRP A CA 1
ATOM 632 C C . TRP A 1 79 ? 17.016 12.703 9.523 1 93.25 79 TRP A C 1
ATOM 634 O O . TRP A 1 79 ? 17.172 12.594 8.305 1 93.25 79 TRP A O 1
ATOM 644 N N . GLU A 1 80 ? 17.812 13.43 10.234 1 91.69 80 GLU A N 1
ATOM 645 C CA . GLU A 1 80 ? 18.859 14.266 9.672 1 91.69 80 GLU A CA 1
ATOM 646 C C . GLU A 1 80 ? 19.953 13.422 9.023 1 91.69 80 GLU A C 1
ATOM 648 O O . GLU A 1 80 ? 20.562 13.844 8.039 1 91.69 80 GLU A O 1
ATOM 653 N N . GLN A 1 81 ? 20.109 12.258 9.477 1 89.19 81 GLN A N 1
ATOM 654 C CA . GLN A 1 81 ? 21.094 11.344 8.891 1 89.19 81 GLN A CA 1
ATOM 655 C C . GLN A 1 81 ? 20.609 10.828 7.535 1 89.19 81 GLN A C 1
ATOM 657 O O . GLN A 1 81 ? 21.422 10.57 6.645 1 89.19 81 GLN A O 1
ATOM 662 N N . ASN A 1 82 ? 19.375 10.773 7.441 1 87.62 82 ASN A N 1
ATOM 663 C CA . ASN A 1 82 ? 18.797 10.188 6.234 1 87.62 82 ASN A CA 1
ATOM 664 C C . ASN A 1 82 ? 18.562 11.25 5.164 1 87.62 82 ASN A C 1
ATOM 666 O O . ASN A 1 82 ? 18.359 10.922 3.992 1 87.62 82 ASN A O 1
ATOM 670 N N . ILE A 1 83 ? 18.625 12.531 5.559 1 89.38 83 ILE A N 1
ATOM 671 C CA . ILE A 1 83 ? 18.25 13.609 4.648 1 89.38 83 ILE A CA 1
ATOM 672 C C . ILE A 1 83 ? 19.469 14.453 4.301 1 89.38 83 ILE A C 1
ATOM 674 O O . ILE A 1 83 ? 20.109 15.031 5.184 1 89.38 83 ILE A O 1
ATOM 678 N N . SER A 1 84 ? 19.953 14.484 3.051 1 77.69 84 SER A N 1
ATOM 679 C CA . SER A 1 84 ? 21.172 15.18 2.674 1 77.69 84 SER A CA 1
ATOM 680 C C . SER A 1 84 ? 20.875 16.453 1.905 1 77.69 84 SER A C 1
ATOM 682 O O . SER A 1 84 ? 21.734 17.312 1.744 1 77.69 84 SER A O 1
ATOM 684 N N . GLY A 1 85 ? 19.703 16.688 1.417 1 66.44 85 GLY A N 1
ATOM 685 C CA . GLY A 1 85 ? 19.453 17.688 0.394 1 66.44 85 GLY A CA 1
ATOM 686 C C . GLY A 1 85 ? 18.812 18.953 0.942 1 66.44 85 GLY A C 1
ATOM 687 O O . GLY A 1 85 ? 18.078 19.641 0.238 1 66.44 85 GLY A O 1
ATOM 688 N N . GLY A 1 86 ? 19.141 19.328 2.143 1 74.31 86 GLY A N 1
ATOM 689 C CA . GLY A 1 86 ? 18.609 20.578 2.641 1 74.31 86 GLY A CA 1
ATOM 690 C C . GLY A 1 86 ? 17.344 20.406 3.461 1 74.31 86 GLY A C 1
ATOM 691 O O . GLY A 1 86 ? 16.75 19.328 3.498 1 74.31 86 GLY A O 1
ATOM 692 N N . GLY A 1 87 ? 16.953 21.391 4.27 1 84.38 87 GLY A N 1
ATOM 693 C CA . GLY A 1 87 ? 15.891 21.375 5.258 1 84.38 87 GLY A CA 1
ATOM 694 C C . GLY A 1 87 ? 16.344 20.875 6.617 1 84.38 87 GLY A C 1
ATOM 695 O O . GLY A 1 87 ? 17.547 20.703 6.852 1 84.38 87 GLY A O 1
ATOM 696 N N . TYR A 1 88 ? 15.523 20.859 7.516 1 92.38 88 TYR A N 1
ATOM 697 C CA . TYR A 1 88 ? 15.844 20.406 8.859 1 92.38 88 TYR A CA 1
ATOM 698 C C . TYR A 1 88 ? 14.594 19.938 9.594 1 92.38 88 TYR A C 1
ATOM 700 O O . TYR A 1 88 ? 13.477 20.203 9.164 1 92.38 88 TYR A O 1
ATOM 708 N N . CYS A 1 89 ? 14.812 19.125 10.586 1 95.81 89 CYS A N 1
ATOM 709 C CA . CYS A 1 89 ? 13.742 18.547 11.383 1 95.81 89 CYS A CA 1
ATOM 710 C C . CYS A 1 89 ? 13.609 19.266 12.719 1 95.81 89 CYS A C 1
ATOM 712 O O . CYS A 1 89 ? 14.609 19.578 13.359 1 95.81 89 CYS A O 1
ATOM 714 N N . LYS A 1 90 ? 12.398 19.578 13.086 1 96.81 90 LYS A N 1
ATOM 715 C CA . LYS A 1 90 ? 12.102 20.172 14.391 1 96.81 90 LYS A CA 1
ATOM 716 C C . LYS A 1 90 ? 11.297 19.203 15.258 1 96.81 90 LYS A C 1
ATOM 718 O O . LYS A 1 90 ? 10.406 18.5 14.773 1 96.81 90 LYS A O 1
ATOM 723 N N . ILE A 1 91 ? 11.711 19.156 16.516 1 96.31 91 ILE A N 1
ATOM 724 C CA . ILE A 1 91 ? 10.945 18.391 17.5 1 96.31 91 ILE A CA 1
ATOM 725 C C . ILE A 1 91 ? 10.023 19.328 18.266 1 96.31 91 ILE A C 1
ATOM 727 O O . ILE A 1 91 ? 10.453 20.375 18.75 1 96.31 91 ILE A O 1
ATOM 731 N N . ILE A 1 92 ? 8.742 18.953 18.328 1 96.12 92 ILE A N 1
ATOM 732 C CA . ILE A 1 92 ? 7.773 19.797 19.031 1 96.12 92 ILE A CA 1
ATOM 733 C C . ILE A 1 92 ? 7.086 18.984 20.125 1 96.12 92 ILE A C 1
ATOM 735 O O . ILE A 1 92 ? 7.168 17.766 20.156 1 96.12 92 ILE A O 1
ATOM 739 N N . GLU A 1 93 ? 6.41 19.719 21.031 1 95 93 GLU A N 1
ATOM 740 C CA . GLU A 1 93 ? 5.551 19.062 22 1 95 93 GLU A CA 1
ATOM 741 C C . GLU A 1 93 ? 4.273 18.547 21.344 1 95 93 GLU A C 1
ATOM 743 O O . GLU A 1 93 ? 3.785 19.125 20.375 1 95 93 GLU A O 1
ATOM 748 N N . PRO A 1 94 ? 3.758 17.453 21.859 1 94.75 94 PRO A N 1
ATOM 749 C CA . PRO A 1 94 ? 2.48 16.969 21.344 1 94.75 94 PRO A CA 1
ATOM 750 C C . PRO A 1 94 ? 1.39 18.031 21.359 1 94.75 94 PRO A C 1
ATOM 752 O O . PRO A 1 94 ? 1.294 18.812 22.312 1 94.75 94 PRO A O 1
ATOM 755 N N . ASN A 1 95 ? 0.682 18.062 20.266 1 95.38 95 ASN A N 1
ATOM 756 C CA . ASN A 1 95 ? -0.501 18.922 20.172 1 95.38 95 ASN A CA 1
ATOM 757 C C . ASN A 1 95 ? -0.144 20.391 20.312 1 95.38 95 ASN A C 1
ATOM 759 O O . ASN A 1 95 ? -0.873 21.156 20.938 1 95.38 95 ASN A O 1
ATOM 763 N N . SER A 1 96 ? 0.963 20.703 19.781 1 96.25 96 SER A N 1
ATOM 764 C CA . SER A 1 96 ? 1.409 22.094 19.906 1 96.25 96 SER A CA 1
ATOM 765 C C . SER A 1 96 ? 1.338 22.812 18.562 1 96.25 96 SER A C 1
ATOM 767 O O . SER A 1 96 ? 1.17 22.188 17.516 1 96.25 96 SER A O 1
ATOM 769 N N . SER A 1 97 ? 1.407 24.125 18.672 1 97.75 97 SER A N 1
ATOM 770 C CA . SER A 1 97 ? 1.445 24.984 17.484 1 97.75 97 SER A CA 1
ATOM 771 C C . SER A 1 97 ? 2.758 24.812 16.719 1 97.75 97 SER A C 1
ATOM 773 O O . SER A 1 97 ? 3.809 24.594 17.328 1 97.75 97 SER A O 1
ATOM 775 N N . ILE A 1 98 ? 2.613 24.984 15.367 1 97.5 98 ILE A N 1
ATOM 776 C CA . ILE A 1 98 ? 3.83 24.922 14.562 1 97.5 98 ILE A CA 1
ATOM 777 C C . ILE A 1 98 ? 4.18 26.312 14.039 1 97.5 98 ILE A C 1
ATOM 779 O O . ILE A 1 98 ? 5.047 26.453 13.172 1 97.5 98 ILE A O 1
ATOM 783 N N . LYS A 1 99 ? 3.52 27.328 14.484 1 96.75 99 LYS A N 1
ATOM 784 C CA . LYS A 1 99 ? 3.752 28.703 14.039 1 96.75 99 LYS A CA 1
ATOM 785 C C . LYS A 1 99 ? 5.18 29.141 14.344 1 96.75 99 LYS A C 1
ATOM 787 O O . LYS A 1 99 ? 5.68 28.922 15.453 1 96.75 99 LYS A O 1
ATOM 792 N N . GLY A 1 100 ? 5.789 29.672 13.391 1 95.69 100 GLY A N 1
ATOM 793 C CA . GLY A 1 100 ? 7.094 30.281 13.586 1 95.69 100 GLY A CA 1
ATOM 794 C C . GLY A 1 100 ? 8.227 29.266 13.648 1 95.69 100 GLY A C 1
ATOM 795 O O . GLY A 1 100 ? 9.367 29.625 13.922 1 95.69 100 GLY A O 1
ATOM 796 N N . LEU A 1 101 ? 7.988 28.016 13.336 1 96.19 101 LEU A N 1
ATOM 797 C CA . LEU A 1 101 ? 9.016 26.984 13.438 1 96.19 101 LEU A CA 1
ATOM 798 C C . LEU A 1 101 ? 10.023 27.109 12.297 1 96.19 101 LEU A C 1
ATOM 800 O O . LEU A 1 101 ? 11.18 26.719 12.438 1 96.19 101 LEU A O 1
ATOM 804 N N . PHE A 1 102 ? 9.508 27.531 11.211 1 96.12 102 PHE A N 1
ATOM 805 C CA . PHE A 1 102 ? 10.344 27.656 10.023 1 96.12 102 PHE A CA 1
ATOM 806 C C . PHE A 1 102 ? 10.242 29.062 9.438 1 96.12 102 PHE A C 1
ATOM 808 O O . PHE A 1 102 ? 9.188 29.688 9.484 1 96.12 102 PHE A O 1
ATOM 815 N N . ASP A 1 103 ? 11.305 29.5 8.836 1 95 103 ASP A N 1
ATOM 816 C CA . ASP A 1 103 ? 11.32 30.781 8.125 1 95 103 ASP A CA 1
ATOM 817 C C . ASP A 1 103 ? 10.836 30.609 6.688 1 95 103 ASP A C 1
ATOM 819 O O . ASP A 1 103 ? 10.398 31.578 6.059 1 95 103 ASP A O 1
ATOM 823 N N . GLU A 1 104 ? 10.93 29.469 6.195 1 95.25 104 GLU A N 1
ATOM 824 C CA . GLU A 1 104 ? 10.539 29.156 4.824 1 95.25 104 GLU A CA 1
ATOM 825 C C . GLU A 1 104 ? 9.047 28.875 4.723 1 95.25 104 GLU A C 1
ATOM 827 O O . GLU A 1 104 ? 8.445 28.328 5.648 1 95.25 104 GLU A O 1
ATOM 832 N N . ASN A 1 105 ? 8.516 29.297 3.549 1 97.62 105 ASN A N 1
ATOM 833 C CA . ASN A 1 105 ? 7.191 28.812 3.197 1 97.62 105 ASN A CA 1
ATOM 834 C C . ASN A 1 105 ? 7.262 27.453 2.484 1 97.62 105 ASN A C 1
ATOM 836 O O . ASN A 1 105 ? 8.328 27.047 2.018 1 97.62 105 ASN A O 1
ATOM 840 N N . MET A 1 106 ? 6.133 26.828 2.463 1 98.62 106 MET A N 1
ATOM 841 C CA . MET A 1 106 ? 6.09 25.469 1.897 1 98.62 106 MET A CA 1
ATOM 842 C C . MET A 1 106 ? 5.27 25.453 0.611 1 98.62 106 MET A C 1
ATOM 844 O O . MET A 1 106 ? 4.348 26.25 0.443 1 98.62 106 MET A O 1
ATOM 848 N N . ASP A 1 107 ? 5.656 24.531 -0.233 1 98.81 107 ASP A N 1
ATOM 849 C CA . ASP A 1 107 ? 4.879 24.281 -1.439 1 98.81 107 ASP A CA 1
ATOM 850 C C . ASP A 1 107 ? 3.949 23.078 -1.243 1 98.81 107 ASP A C 1
ATOM 852 O O . ASP A 1 107 ? 2.904 22.984 -1.89 1 98.81 107 ASP A O 1
ATOM 856 N N . ILE A 1 108 ? 4.406 22.203 -0.369 1 98.88 108 ILE A N 1
ATOM 857 C CA . ILE A 1 108 ? 3.629 21.016 -0.038 1 98.88 108 ILE A CA 1
ATOM 858 C C . ILE A 1 108 ? 3.68 20.766 1.468 1 98.88 108 ILE A C 1
ATOM 860 O O . ILE A 1 108 ? 4.742 20.875 2.084 1 98.88 108 ILE A O 1
ATOM 864 N N . ILE A 1 109 ? 2.621 20.562 2.041 1 98.94 109 ILE A N 1
ATOM 865 C CA . ILE A 1 109 ? 2.553 19.984 3.375 1 98.94 109 ILE A CA 1
ATOM 866 C C . ILE A 1 109 ? 2.02 18.547 3.287 1 98.94 109 ILE A C 1
ATOM 868 O O . ILE A 1 109 ? 0.93 18.328 2.756 1 98.94 109 ILE A O 1
ATOM 872 N N . PHE A 1 110 ? 2.842 17.703 3.748 1 98.88 110 PHE A N 1
ATOM 873 C CA . PHE A 1 110 ? 2.615 16.266 3.697 1 98.88 110 PHE A CA 1
ATOM 874 C C . PHE A 1 110 ? 2.391 15.703 5.098 1 98.88 110 PHE A C 1
ATOM 876 O O . PHE A 1 110 ? 3.326 15.617 5.895 1 98.88 110 PHE A O 1
ATOM 883 N N . ALA A 1 111 ? 1.116 15.359 5.367 1 98.88 111 ALA A N 1
ATOM 884 C CA . ALA A 1 111 ? 0.747 14.781 6.66 1 98.88 111 ALA A CA 1
ATOM 885 C C . ALA A 1 111 ? 0.159 13.383 6.488 1 98.88 111 ALA A C 1
ATOM 887 O O . ALA A 1 111 ? -1.062 13.219 6.461 1 98.88 111 ALA A O 1
ATOM 888 N N . ASN A 1 112 ? 1.004 12.438 6.422 1 98.69 112 ASN A N 1
ATOM 889 C CA . ASN A 1 112 ? 0.631 11.039 6.227 1 98.69 112 ASN A CA 1
ATOM 890 C C . ASN A 1 112 ? 0.628 10.266 7.547 1 98.69 112 ASN A C 1
ATOM 892 O O . ASN A 1 112 ? 1.673 10.109 8.18 1 98.69 112 ASN A O 1
ATOM 896 N N . GLN A 1 113 ? -0.598 9.789 7.902 1 97.62 113 GLN A N 1
ATOM 897 C CA . GLN A 1 113 ? -0.769 8.945 9.078 1 97.62 113 GLN A CA 1
ATOM 898 C C . GLN A 1 113 ? -0.211 9.617 10.328 1 97.62 113 GLN A C 1
ATOM 900 O O . GLN A 1 113 ? 0.503 8.992 11.117 1 97.62 113 GLN A O 1
ATOM 905 N N . SER A 1 114 ? -0.553 10.891 10.547 1 97.44 114 SER A N 1
ATOM 906 C CA . SER A 1 114 ? -0.022 11.633 11.68 1 97.44 114 SER A CA 1
ATOM 907 C C . SER A 1 114 ? -1.105 12.477 12.344 1 97.44 114 SER A C 1
ATOM 909 O O . SER A 1 114 ? -1.146 12.594 13.57 1 97.44 114 SER A O 1
ATOM 911 N N . LEU A 1 115 ? -2.111 12.93 11.609 1 98.38 115 LEU A N 1
ATOM 912 C CA . LEU A 1 115 ? -3.039 13.945 12.086 1 98.38 115 LEU A CA 1
ATOM 913 C C . LEU A 1 115 ? -4.105 13.328 12.984 1 98.38 115 LEU A C 1
ATOM 915 O O . LEU A 1 115 ? -4.629 13.992 13.883 1 98.38 115 LEU A O 1
ATOM 919 N N . TYR A 1 116 ? -4.441 12.055 12.727 1 97.62 116 TYR A N 1
ATOM 920 C CA . TYR A 1 116 ? -5.602 11.492 13.406 1 97.62 116 TYR A CA 1
ATOM 921 C C . TYR A 1 116 ? -5.27 11.148 14.852 1 97.62 116 TYR A C 1
ATOM 923 O O . TYR A 1 116 ? -6.117 10.633 15.586 1 97.62 116 TYR A O 1
ATOM 931 N N . TYR A 1 117 ? -4.125 11.531 15.312 1 96.25 117 TYR A N 1
ATOM 932 C CA . TYR A 1 117 ? -3.764 11.375 16.719 1 96.25 117 TYR A CA 1
ATOM 933 C C . TYR A 1 117 ? -3.977 12.672 17.484 1 96.25 117 TYR A C 1
ATOM 935 O O . TYR A 1 117 ? -3.83 12.711 18.703 1 96.25 117 TYR A O 1
ATOM 943 N N . ILE A 1 118 ? -4.301 13.734 16.844 1 97.12 118 ILE A N 1
ATOM 944 C CA . ILE A 1 118 ? -4.367 15.07 17.422 1 97.12 118 ILE A CA 1
ATOM 945 C C . ILE A 1 118 ? -5.801 15.375 17.859 1 97.12 118 ILE A C 1
ATOM 947 O O . ILE A 1 118 ? -6.742 15.18 17.094 1 97.12 118 ILE A O 1
ATOM 951 N N . PRO A 1 119 ? -5.941 15.891 19.078 1 97.12 119 PRO A N 1
ATOM 952 C CA . PRO A 1 119 ? -7.285 16.312 19.484 1 97.12 119 PRO A CA 1
ATOM 953 C C . PRO A 1 119 ? -7.883 17.359 18.531 1 97.12 119 PRO A C 1
ATOM 955 O O . PRO A 1 119 ? -7.152 18.172 17.969 1 97.12 119 PRO A O 1
ATOM 958 N N . LEU A 1 120 ? -9.18 17.359 18.5 1 97.12 120 LEU A N 1
ATOM 959 C CA . LEU A 1 120 ? -9.898 18.078 17.453 1 97.12 120 LEU A CA 1
ATOM 960 C C . LEU A 1 120 ? -9.539 19.562 17.469 1 97.12 120 LEU A C 1
ATOM 962 O O . LEU A 1 120 ? -9.289 20.156 16.422 1 97.12 120 LEU A O 1
ATOM 966 N N . LYS A 1 121 ? -9.531 20.188 18.656 1 97.38 121 LYS A N 1
ATOM 967 C CA . LYS A 1 121 ? -9.227 21.609 18.75 1 97.38 121 LYS A CA 1
ATOM 968 C C . LYS A 1 121 ? -7.836 21.906 18.219 1 97.38 121 LYS A C 1
ATOM 970 O O . LYS A 1 121 ? -7.66 22.828 17.422 1 97.38 121 LYS A O 1
ATOM 975 N N . GLU A 1 122 ? -6.855 21.188 18.641 1 97.69 122 GLU A N 1
ATOM 976 C CA . GLU A 1 122 ? -5.477 21.359 18.203 1 97.69 122 GLU A CA 1
ATOM 977 C C . GLU A 1 122 ? -5.32 21.031 16.734 1 97.69 122 GLU A C 1
ATOM 979 O O . GLU A 1 122 ? -4.535 21.656 16.016 1 97.69 122 GLU A O 1
ATOM 984 N N . LEU A 1 123 ? -6.039 20.016 16.266 1 98.25 123 LEU A N 1
ATOM 985 C CA . LEU A 1 123 ? -6.012 19.641 14.859 1 98.25 123 LEU A CA 1
ATOM 986 C C . LEU A 1 123 ? -6.473 20.797 13.977 1 98.25 123 LEU A C 1
ATOM 988 O O . LEU A 1 123 ? -5.82 21.141 12.992 1 98.25 123 LEU A O 1
ATOM 992 N N . LYS A 1 124 ? -7.559 21.406 14.344 1 98.19 124 LYS A N 1
ATOM 993 C CA . LYS A 1 124 ? -8.086 22.547 13.586 1 98.19 124 LYS A CA 1
ATOM 994 C C . LYS A 1 124 ? -7.086 23.703 13.57 1 98.19 124 LYS A C 1
ATOM 996 O O . LYS A 1 124 ? -6.91 24.359 12.547 1 98.19 124 LYS A O 1
ATOM 1001 N N . GLN A 1 125 ? -6.477 23.875 14.703 1 98.12 125 GLN A N 1
ATOM 1002 C CA . GLN A 1 125 ? -5.445 24.906 14.773 1 98.12 125 GLN A CA 1
ATOM 1003 C C . GLN A 1 125 ? -4.293 24.594 13.828 1 98.12 125 GLN A C 1
ATOM 1005 O O . GLN A 1 125 ? -3.818 25.484 13.109 1 98.12 125 GLN A O 1
ATOM 1010 N N . ASN A 1 126 ? -3.82 23.359 13.828 1 98.62 126 ASN A N 1
ATOM 1011 C CA . ASN A 1 126 ? -2.732 22.969 12.938 1 98.62 126 ASN A CA 1
ATOM 1012 C C . ASN A 1 126 ? -3.119 23.141 11.477 1 98.62 126 ASN A C 1
ATOM 1014 O O . ASN A 1 126 ? -2.301 23.562 10.656 1 98.62 126 ASN A O 1
ATOM 1018 N N . ILE A 1 127 ? -4.34 22.812 11.156 1 98.81 127 ILE A N 1
ATOM 1019 C CA . ILE A 1 127 ? -4.816 22.922 9.781 1 98.81 127 ILE A CA 1
ATOM 1020 C C . ILE A 1 127 ? -4.754 24.375 9.328 1 98.81 127 ILE A C 1
ATOM 1022 O O . ILE A 1 127 ? -4.32 24.672 8.219 1 98.81 127 ILE A O 1
ATOM 1026 N N . LEU A 1 128 ? -5.145 25.297 10.203 1 98.56 128 LEU A N 1
ATOM 1027 C CA . LEU A 1 128 ? -5.043 26.719 9.891 1 98.56 128 LEU A CA 1
ATOM 1028 C C . LEU A 1 128 ? -3.584 27.141 9.719 1 98.56 128 LEU A C 1
ATOM 1030 O O . LEU A 1 128 ? -3.256 27.922 8.82 1 98.56 128 LEU A O 1
ATOM 1034 N N . GLU A 1 129 ? -2.762 26.609 10.523 1 98.69 129 GLU A N 1
ATOM 1035 C CA . GLU A 1 129 ? -1.337 26.922 10.445 1 98.69 129 GLU A CA 1
ATOM 1036 C C . GLU A 1 129 ? -0.716 26.359 9.172 1 98.69 129 GLU A C 1
ATOM 1038 O O . GLU A 1 129 ? 0.184 26.969 8.586 1 98.69 129 GLU A O 1
ATOM 1043 N N . PHE A 1 130 ? -1.169 25.125 8.742 1 98.81 130 PHE A N 1
ATOM 1044 C CA . PHE A 1 130 ? -0.763 24.578 7.453 1 98.81 130 PHE A CA 1
ATOM 1045 C C . PHE A 1 130 ? -1.099 25.562 6.328 1 98.81 130 PHE A C 1
ATOM 1047 O O . PHE A 1 130 ? -0.262 25.828 5.465 1 98.81 130 PHE A O 1
ATOM 1054 N N . TYR A 1 131 ? -2.324 26.047 6.406 1 98.69 131 TYR A N 1
ATOM 1055 C CA . TYR A 1 131 ? -2.787 26.969 5.383 1 98.69 131 TYR A CA 1
ATOM 1056 C C . TYR A 1 131 ? -1.909 28.219 5.344 1 98.69 131 TYR A C 1
ATOM 1058 O O . TYR A 1 131 ? -1.54 28.688 4.266 1 98.69 131 TYR A O 1
ATOM 1066 N N . GLU A 1 132 ? -1.546 28.734 6.48 1 98.19 132 GLU A N 1
ATOM 1067 C CA . GLU A 1 132 ? -0.718 29.938 6.578 1 98.19 132 GLU A CA 1
ATOM 1068 C C . GLU A 1 132 ? 0.696 29.672 6.066 1 98.19 132 GLU A C 1
ATOM 1070 O O . GLU A 1 132 ? 1.305 30.531 5.438 1 98.19 132 GLU A O 1
ATOM 1075 N N . LEU A 1 133 ? 1.17 28.516 6.305 1 98.31 133 LEU A N 1
ATOM 1076 C CA . LEU A 1 133 ? 2.545 28.141 5.984 1 98.31 133 LEU A CA 1
ATOM 1077 C C . LEU A 1 133 ? 2.703 27.875 4.492 1 98.31 133 LEU A C 1
ATOM 1079 O O . LEU A 1 133 ? 3.811 27.953 3.957 1 98.31 133 LEU A O 1
ATOM 1083 N N . LEU A 1 134 ? 1.635 27.547 3.844 1 98.62 134 LEU A N 1
ATOM 1084 C CA . LEU A 1 134 ? 1.678 27.188 2.43 1 98.62 134 LEU A CA 1
ATOM 1085 C C . LEU A 1 134 ? 1.704 28.438 1.559 1 98.62 134 LEU A C 1
ATOM 1087 O O . LEU A 1 134 ? 1.021 29.422 1.854 1 98.62 134 LEU A O 1
ATOM 1091 N N . ASN A 1 135 ? 2.477 28.375 0.499 1 98.56 135 ASN A N 1
ATOM 1092 C CA . ASN A 1 135 ? 2.348 29.359 -0.575 1 98.56 135 ASN A CA 1
ATOM 1093 C C . ASN A 1 135 ? 0.996 29.25 -1.273 1 98.56 135 ASN A C 1
ATOM 1095 O O . ASN A 1 135 ? 0.369 28.188 -1.263 1 98.56 135 ASN A O 1
ATOM 1099 N N . THR A 1 136 ? 0.573 30.422 -1.848 1 98.31 136 THR A N 1
ATOM 1100 C CA . THR A 1 136 ? -0.575 30.328 -2.742 1 98.31 136 THR A CA 1
ATOM 1101 C C . THR A 1 136 ? -0.334 29.266 -3.82 1 98.31 136 THR A C 1
ATOM 1103 O O . THR A 1 136 ? 0.738 29.234 -4.426 1 98.31 136 THR A O 1
ATOM 1106 N N . GLY A 1 137 ? -1.247 28.406 -4.023 1 98.25 137 GLY A N 1
ATOM 1107 C CA . GLY A 1 137 ? -1.067 27.312 -4.957 1 98.25 137 GLY A CA 1
ATOM 1108 C C . GLY A 1 137 ? -0.434 26.078 -4.32 1 98.25 137 GLY A C 1
ATOM 1109 O O . GLY A 1 137 ? -0.249 25.062 -4.98 1 98.25 137 GLY A O 1
ATOM 1110 N N . GLY A 1 138 ? -0.1 26.203 -2.99 1 98.75 138 GLY A N 1
ATOM 1111 C CA . GLY A 1 138 ? 0.484 25.078 -2.27 1 98.75 138 GLY A CA 1
ATOM 1112 C C . GLY A 1 138 ? -0.501 23.953 -2.021 1 98.75 138 GLY A C 1
ATOM 1113 O O . GLY A 1 138 ? -1.715 24.172 -2.029 1 98.75 138 GLY A O 1
ATOM 1114 N N . ILE A 1 139 ? 0.02 22.719 -1.819 1 98.88 139 ILE A N 1
ATOM 1115 C CA . ILE A 1 139 ? -0.794 21.516 -1.749 1 98.88 139 ILE A CA 1
ATOM 1116 C C . ILE A 1 139 ? -0.708 20.906 -0.347 1 98.88 139 ILE A C 1
ATOM 1118 O O . ILE A 1 139 ? 0.374 20.844 0.241 1 98.88 139 ILE A O 1
ATOM 1122 N N . LEU A 1 140 ? -1.837 20.578 0.216 1 98.94 140 LEU A N 1
ATOM 1123 C CA . LEU A 1 140 ? -1.898 19.75 1.413 1 98.94 140 LEU A CA 1
ATOM 1124 C C . LEU A 1 140 ? -2.273 18.312 1.059 1 98.94 140 LEU A C 1
ATOM 1126 O O . LEU A 1 140 ? -3.281 18.078 0.385 1 98.94 140 LEU A O 1
ATOM 1130 N N . PHE A 1 141 ? -1.461 17.359 1.417 1 98.94 141 PHE A N 1
ATOM 1131 C CA . PHE A 1 141 ? -1.8 15.938 1.449 1 98.94 141 PHE A CA 1
ATOM 1132 C C . PHE A 1 141 ? -1.996 15.461 2.885 1 98.94 141 PHE A C 1
ATOM 1134 O O . PHE A 1 141 ? -1.099 15.602 3.719 1 98.94 141 PHE A O 1
ATOM 1141 N N . ALA A 1 142 ? -3.115 14.922 3.141 1 98.94 142 ALA A N 1
ATOM 1142 C CA . ALA A 1 142 ? -3.402 14.414 4.48 1 98.94 142 ALA A CA 1
ATOM 1143 C C . ALA A 1 142 ? -4.129 13.078 4.422 1 98.94 142 ALA A C 1
ATOM 1145 O O . ALA A 1 142 ? -4.941 12.844 3.527 1 98.94 142 ALA A O 1
ATOM 1146 N N . THR A 1 143 ? -3.797 12.203 5.352 1 98.88 143 THR A N 1
ATOM 1147 C CA . THR A 1 143 ? -4.57 10.977 5.52 1 98.88 143 THR A CA 1
ATOM 1148 C C . THR A 1 143 ? -5.199 10.922 6.906 1 98.88 143 THR A C 1
ATOM 1150 O O . THR A 1 143 ? -4.641 11.453 7.871 1 98.88 143 THR A O 1
ATOM 1153 N N . MET A 1 144 ? -6.371 10.32 6.977 1 98.88 144 MET A N 1
ATOM 1154 C CA . MET A 1 144 ? -7.098 10.07 8.219 1 98.88 144 MET A CA 1
ATOM 1155 C C . MET A 1 144 ? -7.602 8.633 8.281 1 98.88 144 MET A C 1
ATOM 1157 O O . MET A 1 144 ? -8.008 8.07 7.262 1 98.88 144 MET A O 1
ATOM 1161 N N . MET A 1 145 ? -7.562 8.086 9.438 1 98.62 145 MET A N 1
ATOM 1162 C CA . MET A 1 145 ? -8.016 6.703 9.594 1 98.62 145 MET A CA 1
ATOM 1163 C C . MET A 1 145 ? -9.539 6.613 9.469 1 98.62 145 MET A C 1
ATOM 1165 O O . MET A 1 145 ? -10.258 7.422 10.055 1 98.62 145 MET A O 1
ATOM 1169 N N . SER A 1 146 ? -10.016 5.66 8.656 1 98.81 146 SER A N 1
ATOM 1170 C CA . SER A 1 146 ? -11.453 5.512 8.438 1 98.81 146 SER A CA 1
ATOM 1171 C C . SER A 1 146 ? -12.078 4.605 9.5 1 98.81 146 SER A C 1
ATOM 1173 O O . SER A 1 146 ? -11.375 3.852 10.172 1 98.81 146 SER A O 1
ATOM 1175 N N . LYS A 1 147 ? -13.359 4.645 9.633 1 98.38 147 LYS A N 1
ATOM 1176 C CA . LYS A 1 147 ? -14.094 3.756 10.523 1 98.38 147 LYS A CA 1
ATOM 1177 C C . LYS A 1 147 ? -14.141 2.336 9.969 1 98.38 147 LYS A C 1
ATOM 1179 O O . LYS A 1 147 ? -14.586 1.411 10.648 1 98.38 147 LYS A O 1
ATOM 1184 N N . LYS A 1 148 ? -13.648 2.047 8.727 1 98.12 148 LYS A N 1
ATOM 1185 C CA . LYS A 1 148 ? -13.531 0.706 8.156 1 98.12 148 LYS A CA 1
ATOM 1186 C C . LYS A 1 148 ? -12.289 -0.004 8.672 1 98.12 148 LYS A C 1
ATOM 1188 O O . LYS A 1 148 ? -12.141 -1.216 8.508 1 98.12 148 LYS A O 1
ATOM 1193 N N . ASN A 1 149 ? -11.414 0.789 9.289 1 98.44 149 ASN A N 1
ATOM 1194 C CA . ASN A 1 149 ? -10.164 0.245 9.812 1 98.44 149 ASN A CA 1
ATOM 1195 C C . ASN A 1 149 ? -10.414 -0.688 11 1 98.44 149 ASN A C 1
ATOM 1197 O O . ASN A 1 149 ? -11.258 -0.403 11.852 1 98.44 149 ASN A O 1
ATOM 1201 N N . TYR A 1 150 ? -9.648 -1.731 11.047 1 97.19 150 TYR A N 1
ATOM 1202 C CA . TYR A 1 150 ? -9.719 -2.715 12.117 1 97.19 150 TYR A CA 1
ATOM 1203 C C . TYR A 1 150 ? -9.664 -2.039 13.484 1 97.19 150 TYR A C 1
ATOM 1205 O O . TYR A 1 150 ? -10.312 -2.488 14.438 1 97.19 150 TYR A O 1
ATOM 1213 N N . TYR A 1 151 ? -9 -0.959 13.641 1 97.12 151 TYR A N 1
ATOM 1214 C CA . TYR A 1 151 ? -8.836 -0.228 14.891 1 97.12 151 TYR A CA 1
ATOM 1215 C C . TYR A 1 151 ? -10.172 0.28 15.406 1 97.12 151 TYR A C 1
ATOM 1217 O O . TYR A 1 151 ? -10.398 0.345 16.625 1 97.12 151 TYR A O 1
ATOM 1225 N N . PHE A 1 152 ? -11.016 0.642 14.531 1 98 152 PHE A N 1
ATOM 1226 C CA . PHE A 1 152 ? -12.281 1.234 14.938 1 98 152 PHE A CA 1
ATOM 1227 C C . PHE A 1 152 ? -13.109 0.237 15.742 1 98 152 PHE A C 1
ATOM 1229 O O . PHE A 1 152 ? -13.742 0.603 16.734 1 98 152 PHE A O 1
ATOM 1236 N N . SER A 1 153 ? -13.078 -1.057 15.289 1 95.81 153 SER A N 1
ATOM 1237 C CA . SER A 1 153 ? -13.867 -2.08 15.969 1 95.81 153 SER A CA 1
ATOM 1238 C C . SER A 1 153 ? -13.352 -2.332 17.375 1 95.81 153 SER A C 1
ATOM 1240 O O . SER A 1 153 ? -14.023 -2.977 18.188 1 95.81 153 SER A O 1
ATOM 1242 N N . HIS A 1 154 ? -12.242 -1.812 17.688 1 97.12 154 HIS A N 1
ATOM 1243 C CA . HIS A 1 154 ? -11.648 -1.978 19.016 1 97.12 154 HIS A CA 1
ATOM 1244 C C . HIS A 1 154 ? -11.602 -0.653 19.766 1 97.12 154 HIS A C 1
ATOM 1246 O O . HIS A 1 154 ? -10.828 -0.5 20.719 1 97.12 154 HIS A O 1
ATOM 1252 N N . SER A 1 155 ? -12.312 0.26 19.281 1 97.25 155 SER A N 1
ATOM 1253 C CA . SER A 1 155 ? -12.297 1.596 19.859 1 97.25 155 SER A CA 1
ATOM 1254 C C . SER A 1 155 ? -13.43 1.771 20.875 1 97.25 155 SER A C 1
ATOM 1256 O O . SER A 1 155 ? -14.469 1.117 20.766 1 97.25 155 SER A O 1
ATOM 1258 N N . GLN A 1 156 ? -13.18 2.586 21.844 1 96.69 156 GLN A N 1
ATOM 1259 C CA . GLN A 1 156 ? -14.211 3.027 22.781 1 96.69 156 GLN A CA 1
ATOM 1260 C C . GLN A 1 156 ? -14.953 4.25 22.25 1 96.69 156 GLN A C 1
ATOM 1262 O O . GLN A 1 156 ? -14.664 4.723 21.141 1 96.69 156 GLN A O 1
ATOM 1267 N N . LYS A 1 157 ? -15.898 4.625 23.016 1 96.06 157 LYS A N 1
ATOM 1268 C CA . LYS A 1 157 ? -16.688 5.797 22.641 1 96.06 157 LYS A CA 1
ATOM 1269 C C . LYS A 1 157 ? -15.797 7.027 22.484 1 96.06 157 LYS A C 1
ATOM 1271 O O . LYS A 1 157 ? -14.875 7.246 23.266 1 96.06 157 LYS A O 1
ATOM 1276 N N . GLU A 1 158 ? -16.125 7.758 21.484 1 95.69 158 GLU A N 1
ATOM 1277 C CA . GLU A 1 158 ? -15.391 8.992 21.219 1 95.69 158 GLU A CA 1
ATOM 1278 C C . GLU A 1 158 ? -15.461 9.945 22.406 1 95.69 158 GLU A C 1
ATOM 1280 O O . GLU A 1 158 ? -16.531 10.172 22.969 1 95.69 158 GLU A O 1
A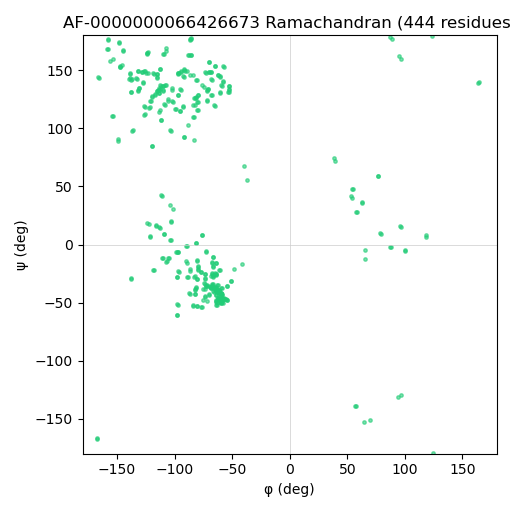TOM 1285 N N . GLU A 1 159 ? -14.359 10.531 22.734 1 96 159 GLU A N 1
ATOM 1286 C CA . GLU A 1 159 ? -14.281 11.516 23.812 1 96 159 GLU A CA 1
ATOM 1287 C C . GLU A 1 159 ? -14.625 12.914 23.312 1 96 159 GLU A C 1
ATOM 1289 O O . GLU A 1 159 ? -14.805 13.125 22.109 1 96 159 GLU A O 1
ATOM 1294 N N . LYS A 1 160 ? -14.641 13.859 24.281 1 95.69 160 LYS A N 1
ATOM 1295 C CA . LYS A 1 160 ? -15.031 15.234 23.969 1 95.69 160 LYS A CA 1
ATOM 1296 C C . LYS A 1 160 ? -14.023 15.883 23.016 1 95.69 160 LYS A C 1
ATOM 1298 O O . LYS A 1 160 ? -14.398 16.719 22.203 1 95.69 160 LYS A O 1
ATOM 1303 N N . ASN A 1 161 ? -12.883 15.453 23 1 94.94 161 ASN A N 1
ATOM 1304 C CA . ASN A 1 161 ? -11.836 16.047 22.172 1 94.94 161 ASN A CA 1
ATOM 1305 C C . ASN A 1 161 ? -11.781 15.406 20.797 1 94.94 161 ASN A C 1
ATOM 1307 O O . ASN A 1 161 ? -10.891 15.703 20 1 94.94 161 ASN A O 1
ATOM 1311 N N . GLY A 1 162 ? -12.617 14.414 20.531 1 96.19 162 GLY A N 1
ATOM 1312 C CA . GLY A 1 162 ? -12.75 13.812 19.219 1 96.19 162 GLY A CA 1
ATOM 1313 C C . GLY A 1 162 ? -11.992 12.5 19.078 1 96.19 162 GLY A C 1
ATOM 1314 O O . GLY A 1 162 ? -12.109 11.812 18.062 1 96.19 162 GLY A O 1
ATOM 1315 N N . LEU A 1 163 ? -11.25 12.156 20.141 1 97 163 LEU A N 1
ATOM 1316 C CA . LEU A 1 163 ? -10.445 10.945 20.078 1 97 163 LEU A CA 1
ATOM 1317 C C . LEU A 1 163 ? -11.164 9.773 20.734 1 97 163 LEU A C 1
ATOM 1319 O O . LEU A 1 163 ? -11.938 9.969 21.672 1 97 163 LEU A O 1
ATOM 1323 N N . SER A 1 164 ? -10.922 8.641 20.203 1 97.25 164 SER A N 1
ATOM 1324 C CA . SER A 1 164 ? -11.375 7.387 20.797 1 97.25 164 SER A CA 1
ATOM 1325 C C . SER A 1 164 ? -10.195 6.539 21.266 1 97.25 164 SER A C 1
ATOM 1327 O O . SER A 1 164 ? -9.219 6.367 20.531 1 97.25 164 SER A O 1
ATOM 1329 N N . LYS A 1 165 ? -10.297 6.102 22.469 1 96.06 165 LYS A N 1
ATOM 1330 C CA . LYS A 1 165 ? -9.297 5.156 22.953 1 96.06 165 LYS A CA 1
ATOM 1331 C C . LYS A 1 165 ? -9.414 3.811 22.234 1 96.06 165 LYS A C 1
ATOM 1333 O O . LYS A 1 165 ? -10.516 3.275 22.094 1 96.06 165 LYS A O 1
ATOM 1338 N N . VAL A 1 166 ? -8.336 3.326 21.719 1 96.25 166 VAL A N 1
ATOM 1339 C CA . VAL A 1 166 ? -8.273 2.047 21.016 1 96.25 166 VAL A CA 1
ATOM 1340 C C . VAL A 1 166 ? -7.352 1.093 21.781 1 96.25 166 VAL A C 1
ATOM 1342 O O . VAL A 1 166 ? -6.215 1.448 22.109 1 96.25 166 VAL A O 1
ATOM 1345 N N . GLU A 1 167 ? -7.781 -0.023 22.031 1 94.19 167 GLU A N 1
ATOM 1346 C CA . GLU A 1 167 ? -6.969 -1.053 22.672 1 94.19 167 GLU A CA 1
ATOM 1347 C C . GLU A 1 167 ? -6.965 -2.342 21.859 1 94.19 167 GLU A C 1
ATOM 1349 O O . GLU A 1 167 ? -8 -2.984 21.688 1 94.19 167 GLU A O 1
ATOM 1354 N N . ILE A 1 168 ? -5.867 -2.637 21.328 1 92.75 168 ILE A N 1
ATOM 1355 C CA . ILE A 1 168 ? -5.699 -3.84 20.531 1 92.75 168 ILE A CA 1
ATOM 1356 C C . ILE A 1 168 ? -4.816 -4.84 21.266 1 92.75 168 ILE A C 1
ATOM 1358 O O . ILE A 1 168 ? -3.752 -4.48 21.781 1 92.75 168 ILE A O 1
ATOM 1362 N N . ASN A 1 169 ? -5.23 -6.035 21.328 1 90.31 169 ASN A N 1
ATOM 1363 C CA . ASN A 1 169 ? -4.453 -7.121 21.906 1 90.31 169 ASN A CA 1
ATOM 1364 C C . ASN A 1 169 ? -3.924 -8.07 20.844 1 90.31 169 ASN A C 1
ATOM 1366 O O . ASN A 1 169 ? -4.34 -8.008 19.672 1 90.31 169 ASN A O 1
ATOM 1370 N N . GLY A 1 170 ? -2.967 -8.961 21.219 1 89.19 170 GLY A N 1
ATOM 1371 C CA . GLY A 1 170 ? -2.414 -9.922 20.281 1 89.19 170 GLY A CA 1
ATOM 1372 C C . GLY A 1 170 ? -1.108 -9.461 19.656 1 89.19 170 GLY A C 1
ATOM 1373 O O . GLY A 1 170 ? -0.179 -9.078 20.375 1 89.19 170 GLY A O 1
ATOM 1374 N N . ARG A 1 171 ? -1.037 -9.531 18.312 1 86.44 171 ARG A N 1
ATOM 1375 C CA . ARG A 1 171 ? 0.198 -9.25 17.578 1 86.44 171 ARG A CA 1
ATOM 1376 C C . ARG A 1 171 ? 0.648 -7.809 17.812 1 86.44 171 ARG A C 1
ATOM 1378 O O . ARG A 1 171 ? 1.835 -7.551 18.031 1 86.44 171 ARG A O 1
ATOM 1385 N N . LEU A 1 172 ? -0.273 -6.852 17.719 1 82.44 172 LEU A N 1
ATOM 1386 C CA . LEU A 1 172 ? 0.046 -5.43 17.781 1 82.44 172 LEU A CA 1
ATOM 1387 C C . LEU A 1 172 ? 0.176 -4.973 19.234 1 82.44 172 LEU A C 1
ATOM 1389 O O . LEU A 1 172 ? 1.071 -4.195 19.562 1 82.44 172 LEU A O 1
ATOM 1393 N N . ASN A 1 173 ? -0.689 -5.477 20.219 1 86.25 173 ASN A N 1
ATOM 1394 C CA . ASN A 1 173 ? -0.685 -5.156 21.641 1 86.25 173 ASN A CA 1
ATOM 1395 C C . ASN A 1 173 ? -0.382 -3.682 21.891 1 86.25 173 ASN A C 1
ATOM 1397 O O . ASN A 1 173 ? 0.692 -3.338 22.391 1 86.25 173 ASN A O 1
ATOM 1401 N N . GLU A 1 174 ? -1.344 -2.818 21.625 1 87.69 174 GLU A N 1
ATOM 1402 C CA . GLU A 1 174 ? -1.097 -1.385 21.75 1 87.69 174 GLU A CA 1
ATOM 1403 C C . GLU A 1 174 ? -2.355 -0.643 22.188 1 87.69 174 GLU A C 1
ATOM 1405 O O . GLU A 1 174 ? -3.467 -1.158 22.047 1 87.69 174 GLU A O 1
ATOM 1410 N N . THR A 1 175 ? -2.094 0.447 22.828 1 90.81 175 THR A N 1
ATOM 1411 C CA . THR A 1 175 ? -3.119 1.438 23.141 1 90.81 175 THR A CA 1
ATOM 1412 C C . THR A 1 175 ? -2.867 2.732 22.359 1 90.81 175 THR A C 1
ATOM 1414 O O . THR A 1 175 ? -1.727 3.188 22.266 1 90.81 175 THR A O 1
ATOM 1417 N N . SER A 1 176 ? -3.982 3.229 21.781 1 91.62 176 SER A N 1
ATOM 1418 C CA . SER A 1 176 ? -3.871 4.465 21.016 1 91.62 176 SER A CA 1
ATOM 1419 C C . SER A 1 176 ? -5.121 5.328 21.172 1 91.62 176 SER A C 1
ATOM 1421 O O . SER A 1 176 ? -6.09 4.914 21.812 1 91.62 176 SER A O 1
ATOM 1423 N N . PHE A 1 177 ? -5.035 6.527 20.75 1 94.56 177 PHE A N 1
ATOM 1424 C CA . PHE A 1 177 ? -6.141 7.477 20.688 1 94.56 177 PHE A CA 1
ATOM 1425 C C . PHE A 1 177 ? -6.273 8.055 19.281 1 94.56 177 PHE A C 1
ATOM 1427 O O . PHE A 1 177 ? -5.344 8.688 18.781 1 94.56 177 PHE A O 1
ATOM 1434 N N . ILE A 1 178 ? -7.434 7.777 18.75 1 97 178 ILE A N 1
ATOM 1435 C CA . ILE A 1 178 ? -7.508 8.008 17.312 1 97 178 ILE A CA 1
ATOM 1436 C C . ILE A 1 178 ? -8.758 8.828 16.984 1 97 178 ILE A C 1
ATOM 1438 O O . ILE A 1 178 ? -9.836 8.57 17.531 1 97 178 ILE A O 1
ATOM 1442 N N . HIS A 1 179 ? -8.594 9.844 16.141 1 97.62 179 HIS A N 1
ATOM 1443 C CA . HIS A 1 179 ? -9.695 10.508 15.461 1 97.62 179 HIS A CA 1
ATOM 1444 C C . HIS A 1 179 ? -10.094 9.75 14.195 1 97.62 179 HIS A C 1
ATOM 1446 O O . HIS A 1 179 ? -9.375 9.789 13.195 1 97.62 179 HIS A O 1
ATOM 1452 N N . PHE A 1 180 ? -11.297 9.094 14.172 1 98.25 180 PHE A N 1
ATOM 1453 C CA . PHE A 1 180 ? -11.734 8.305 13.031 1 98.25 180 PHE A CA 1
ATOM 1454 C C . PHE A 1 180 ? -12.656 9.125 12.133 1 98.25 180 PHE A C 1
ATOM 1456 O O . PHE A 1 180 ? -13.406 9.984 12.617 1 98.25 180 PHE A O 1
ATOM 1463 N N . ILE A 1 181 ? -12.609 8.891 10.898 1 98.62 181 ILE A N 1
ATOM 1464 C CA . ILE A 1 181 ? -13.438 9.547 9.898 1 98.62 181 ILE A CA 1
ATOM 1465 C C . ILE A 1 181 ? -14.453 8.555 9.328 1 98.62 181 ILE A C 1
ATOM 1467 O O . ILE A 1 181 ? -14.102 7.402 9.039 1 98.62 181 ILE A O 1
ATOM 1471 N N . ASP A 1 182 ? -15.656 8.953 9.172 1 98 182 ASP A N 1
ATOM 1472 C CA . ASP A 1 182 ? -16.703 8.07 8.688 1 98 182 ASP A CA 1
ATOM 1473 C C . ASP A 1 182 ? -16.703 8.008 7.16 1 98 182 ASP A C 1
ATOM 1475 O O . ASP A 1 182 ? -16.672 6.922 6.578 1 98 182 ASP A O 1
ATOM 1479 N N . LYS A 1 183 ? -16.75 9.211 6.523 1 98.19 183 LYS A N 1
ATOM 1480 C CA . LYS A 1 183 ? -16.75 9.32 5.066 1 98.19 183 LYS A CA 1
ATOM 1481 C C . LYS A 1 183 ? -15.672 10.281 4.582 1 98.19 183 LYS A C 1
ATOM 1483 O O . LYS A 1 183 ? -15.344 11.25 5.262 1 98.19 183 LYS A O 1
ATOM 1488 N N . ALA A 1 184 ? -15.164 9.938 3.373 1 98.44 184 ALA A N 1
ATOM 1489 C CA . ALA A 1 184 ? -14.133 10.805 2.801 1 98.44 184 ALA A CA 1
ATOM 1490 C C . ALA A 1 184 ? -14.617 12.25 2.729 1 98.44 184 ALA A C 1
ATOM 1492 O O . ALA A 1 184 ? -13.836 13.18 2.951 1 98.44 184 ALA A O 1
ATOM 1493 N N . GLU A 1 185 ? -15.891 12.469 2.463 1 98.25 185 GLU A N 1
ATOM 1494 C CA . GLU A 1 185 ? -16.469 13.797 2.293 1 98.25 185 GLU A CA 1
ATOM 1495 C C . GLU A 1 185 ? -16.375 14.609 3.584 1 98.25 185 GLU A C 1
ATOM 1497 O O . GLU A 1 185 ? -16.391 15.844 3.555 1 98.25 185 GLU A O 1
ATOM 1502 N N . ASP A 1 186 ? -16.312 13.93 4.738 1 98.31 186 ASP A N 1
ATOM 1503 C CA . ASP A 1 186 ? -16.156 14.609 6.023 1 98.31 186 ASP A CA 1
ATOM 1504 C C . ASP A 1 186 ? -14.859 15.398 6.078 1 98.31 186 ASP A C 1
ATOM 1506 O O . ASP A 1 186 ? -14.742 16.359 6.844 1 98.31 186 ASP A O 1
ATOM 1510 N N . LEU A 1 187 ? -13.922 15.031 5.242 1 98.75 187 LEU A N 1
ATOM 1511 C CA . LEU A 1 187 ? -12.609 15.672 5.254 1 98.75 187 LEU A CA 1
ATOM 1512 C C . LEU A 1 187 ? -12.68 17.062 4.652 1 98.75 187 LEU A C 1
ATOM 1514 O O . LEU A 1 187 ? -11.859 17.938 4.977 1 98.75 187 LEU A O 1
ATOM 1518 N N . GLU A 1 188 ? -13.625 17.312 3.797 1 98.38 188 GLU A N 1
ATOM 1519 C CA . GLU A 1 188 ? -13.773 18.641 3.203 1 98.38 188 GLU A CA 1
ATOM 1520 C C . GLU A 1 188 ? -14.062 19.688 4.27 1 98.38 188 GLU A C 1
ATOM 1522 O O . GLU A 1 188 ? -13.516 20.781 4.227 1 98.38 188 GLU A O 1
ATOM 1527 N N . ASN A 1 189 ? -14.875 19.297 5.219 1 97.81 189 ASN A N 1
ATOM 1528 C CA . ASN A 1 189 ? -15.172 20.219 6.312 1 97.81 189 ASN A CA 1
ATOM 1529 C C . ASN A 1 189 ? -14.008 20.328 7.285 1 97.81 189 ASN A C 1
ATOM 1531 O O . ASN A 1 189 ? -13.711 21.422 7.789 1 97.81 189 ASN A O 1
ATOM 1535 N N . LEU A 1 190 ? -13.391 19.25 7.508 1 98.31 190 LEU A N 1
ATOM 1536 C CA . LEU A 1 190 ? -12.297 19.203 8.469 1 98.31 190 LEU A CA 1
ATOM 1537 C C . LEU A 1 190 ? -11.133 20.078 7.996 1 98.31 190 LEU A C 1
ATOM 1539 O O . LEU A 1 190 ? -10.484 20.75 8.805 1 98.31 190 LEU A O 1
ATOM 1543 N N . PHE A 1 191 ? -10.875 20.094 6.688 1 98.75 191 PHE A N 1
ATOM 1544 C CA . PHE A 1 191 ? -9.656 20.719 6.184 1 98.75 191 PHE A CA 1
ATOM 1545 C C . PHE A 1 191 ? -9.953 22.078 5.578 1 98.75 191 PHE A C 1
ATOM 1547 O O . PHE A 1 191 ? -9.211 22.562 4.711 1 98.75 191 PHE A O 1
ATOM 1554 N N . GLN A 1 192 ? -11.156 22.641 5.992 1 96.81 192 GLN A N 1
ATOM 1555 C CA . GLN A 1 192 ? -11.289 24.062 5.711 1 96.81 192 GLN A CA 1
ATOM 1556 C C . GLN A 1 192 ? -10.102 24.844 6.258 1 96.81 192 GLN A C 1
ATOM 1558 O O . GLN A 1 192 ? -9.586 24.531 7.336 1 96.81 192 GLN A O 1
ATOM 1563 N N . PRO A 1 193 ? -9.523 25.703 5.559 1 97.56 193 PRO A N 1
ATOM 1564 C CA . PRO A 1 193 ? -10 26.547 4.469 1 97.56 193 PRO A CA 1
ATOM 1565 C C . PRO A 1 193 ? -9.555 26.062 3.096 1 97.56 193 PRO A C 1
ATOM 1567 O O . PRO A 1 193 ? -9.867 26.688 2.078 1 97.56 193 PRO A O 1
ATOM 1570 N N . PHE A 1 194 ? -8.875 24.953 2.92 1 98.81 194 PHE A N 1
ATOM 1571 C CA . PHE A 1 194 ? -8.367 24.5 1.634 1 98.81 194 PHE A CA 1
ATOM 1572 C C . PHE A 1 194 ? -9.516 24.25 0.658 1 98.81 194 PHE A C 1
ATOM 1574 O O . PHE A 1 194 ? -10.609 23.859 1.065 1 98.81 194 PHE A O 1
ATOM 1581 N N . GLU A 1 195 ? -9.227 24.531 -0.631 1 98.62 195 GLU A N 1
ATOM 1582 C CA . GLU A 1 195 ? -10.102 24 -1.672 1 98.62 195 GLU A CA 1
ATOM 1583 C C . GLU A 1 195 ? -9.781 22.531 -1.971 1 98.62 195 GLU A C 1
ATOM 1585 O O . GLU A 1 195 ? -8.625 22.188 -2.217 1 98.62 195 GLU A O 1
ATOM 1590 N N . THR A 1 196 ? -10.773 21.734 -1.94 1 98.56 196 THR A N 1
ATOM 1591 C CA . THR A 1 196 ? -10.578 20.297 -2.162 1 98.56 196 THR A CA 1
ATOM 1592 C C . THR A 1 196 ? -10.258 20.016 -3.629 1 98.56 196 THR A C 1
ATOM 1594 O O . THR A 1 196 ? -11.008 20.422 -4.52 1 98.56 196 THR A O 1
ATOM 1597 N N . LEU A 1 197 ? -9.133 19.359 -3.877 1 98.44 197 LEU A N 1
ATOM 1598 C CA . LEU A 1 197 ? -8.797 18.938 -5.23 1 98.44 197 LEU A CA 1
ATOM 1599 C C . LEU A 1 197 ? -9.18 17.469 -5.445 1 98.44 1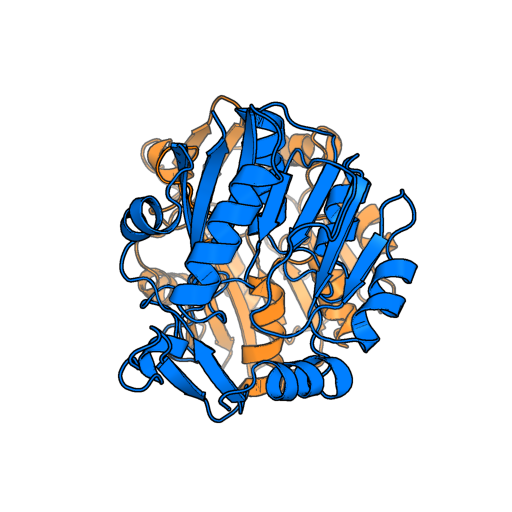97 LEU A C 1
ATOM 1601 O O . LEU A 1 197 ? -9.859 17.141 -6.422 1 98.44 197 LEU A O 1
ATOM 1605 N N . PHE A 1 198 ? -8.727 16.625 -4.531 1 98.56 198 PHE A N 1
ATOM 1606 C CA . PHE A 1 198 ? -8.977 15.195 -4.656 1 98.56 198 PHE A CA 1
ATOM 1607 C C . 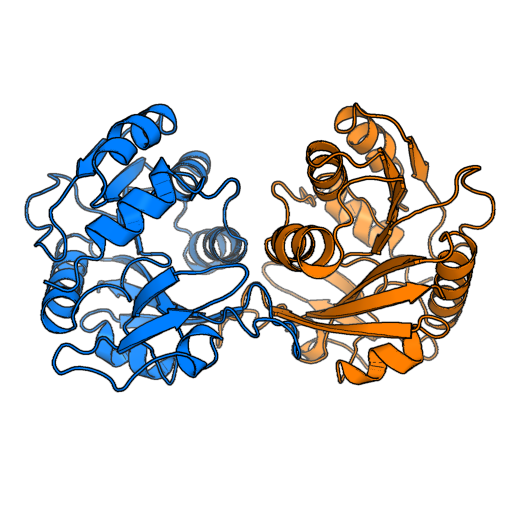PHE A 1 198 ? -9.359 14.594 -3.311 1 98.56 198 PHE A C 1
ATOM 1609 O O . PHE A 1 198 ? -8.828 14.984 -2.271 1 98.56 198 PHE A O 1
ATOM 1616 N N . LEU A 1 199 ? -10.25 13.711 -3.324 1 98.75 199 LEU A N 1
ATOM 1617 C CA . LEU A 1 199 ? -10.531 12.766 -2.248 1 98.75 199 LEU A CA 1
ATOM 1618 C C . LEU A 1 199 ? -10.25 11.336 -2.689 1 98.75 199 LEU A C 1
ATOM 1620 O O . LEU A 1 199 ? -10.352 11.016 -3.875 1 98.75 199 LEU A O 1
ATOM 1624 N N . GLY A 1 200 ? -9.828 10.555 -1.787 1 98.69 200 GLY A N 1
ATOM 1625 C CA . GLY A 1 200 ? -9.562 9.156 -2.086 1 98.69 200 GLY A CA 1
ATOM 1626 C C . GLY A 1 200 ? -9.367 8.312 -0.843 1 98.69 200 GLY A C 1
ATOM 1627 O O . GLY A 1 200 ? -9.758 8.711 0.255 1 98.69 200 GLY A O 1
ATOM 1628 N N . ASP A 1 201 ? -8.891 7.148 -1.05 1 98.88 201 ASP A N 1
ATOM 1629 C CA . ASP A 1 201 ? -8.594 6.254 0.062 1 98.88 201 ASP A CA 1
ATOM 1630 C C . ASP A 1 201 ? -7.57 5.195 -0.347 1 98.88 201 ASP A C 1
ATOM 1632 O O . ASP A 1 201 ? -7.121 5.168 -1.496 1 98.88 201 ASP A O 1
ATOM 1636 N N . TYR A 1 202 ? -7.062 4.504 0.591 1 98.75 202 TYR A N 1
ATOM 1637 C CA . TYR A 1 202 ? -6.238 3.32 0.382 1 98.75 202 TYR A CA 1
ATOM 1638 C C . TYR A 1 202 ? -6.441 2.311 1.506 1 98.75 202 TYR A C 1
ATOM 1640 O O . TYR A 1 202 ? -6.883 2.67 2.6 1 98.75 202 TYR A O 1
ATOM 1648 N N . ASP A 1 203 ? -6.227 1.092 1.21 1 98.56 203 ASP A N 1
ATOM 1649 C CA . ASP A 1 203 ? -6.23 -0.023 2.152 1 98.56 203 ASP A CA 1
ATOM 1650 C C . ASP A 1 203 ? -5.062 -0.969 1.889 1 98.56 203 ASP A C 1
ATOM 1652 O O . ASP A 1 203 ? -5.148 -1.849 1.029 1 98.56 203 ASP A O 1
ATOM 1656 N N . PRO A 1 204 ? -3.979 -0.793 2.658 1 97.56 204 PRO A N 1
ATOM 1657 C CA . PRO A 1 204 ? -2.779 -1.583 2.367 1 97.56 204 PRO A CA 1
ATOM 1658 C C . PRO A 1 204 ? -2.98 -3.076 2.621 1 97.56 204 PRO A C 1
ATOM 1660 O O . PRO A 1 204 ? -2.18 -3.896 2.166 1 97.56 204 PRO A O 1
ATOM 1663 N N . ILE A 1 205 ? -3.982 -3.43 3.377 1 98.06 205 ILE A N 1
ATOM 1664 C CA . ILE A 1 205 ? -4.289 -4.832 3.631 1 98.06 205 ILE A CA 1
ATOM 1665 C C . ILE A 1 205 ? -5.68 -4.953 4.25 1 98.06 205 ILE A C 1
ATOM 1667 O O . ILE A 1 205 ? -6.07 -4.125 5.074 1 98.06 205 ILE A O 1
ATOM 1671 N N . ASN A 1 206 ? -6.359 -5.957 3.902 1 98.44 206 ASN A N 1
ATOM 1672 C CA . ASN A 1 206 ? -7.598 -6.359 4.555 1 98.44 206 ASN A CA 1
ATOM 1673 C C . ASN A 1 206 ? -7.797 -7.871 4.492 1 98.44 206 ASN A C 1
ATOM 1675 O O . ASN A 1 206 ? -8.352 -8.391 3.52 1 98.44 206 ASN A O 1
ATOM 1679 N N . PHE A 1 207 ? -7.285 -8.602 5.477 1 97.88 207 PHE A N 1
ATOM 1680 C CA . PHE A 1 207 ? -7.664 -10 5.605 1 97.88 207 PHE A CA 1
ATOM 1681 C C . PHE A 1 207 ? -9.008 -10.133 6.305 1 97.88 207 PHE A C 1
ATOM 1683 O O . PHE A 1 207 ? -9.188 -9.633 7.418 1 97.88 207 PHE A O 1
ATOM 1690 N N . TYR A 1 208 ? -9.914 -10.836 5.699 1 97.25 208 TYR A N 1
ATOM 1691 C CA . TYR A 1 208 ? -11.305 -10.828 6.133 1 97.25 208 TYR A CA 1
ATOM 1692 C C . TYR A 1 208 ? -11.453 -11.5 7.496 1 97.25 208 TYR A C 1
ATOM 1694 O O . TYR A 1 208 ? -12.328 -11.125 8.281 1 97.25 208 TYR A O 1
ATOM 1702 N N . ASN A 1 209 ? -10.57 -12.422 7.832 1 93.62 209 ASN A N 1
ATOM 1703 C CA . ASN A 1 209 ? -10.75 -13.164 9.07 1 93.62 209 ASN A CA 1
ATOM 1704 C C . ASN A 1 209 ? -9.531 -13.055 9.977 1 93.62 209 ASN A C 1
ATOM 1706 O O . ASN A 1 209 ? -9.297 -13.914 10.828 1 93.62 209 ASN A O 1
ATOM 1710 N N . PHE A 1 210 ? -8.719 -12.031 9.688 1 94.88 210 PHE A N 1
ATOM 1711 C CA . PHE A 1 210 ? -7.547 -11.867 10.539 1 94.88 210 PHE A CA 1
ATOM 1712 C C . PHE A 1 210 ? -7.098 -10.406 10.555 1 94.88 210 PHE A C 1
ATOM 1714 O O . PHE A 1 210 ? -6.539 -9.914 9.57 1 94.88 210 PHE A O 1
ATOM 1721 N N . GLU A 1 211 ? -7.254 -9.648 11.703 1 93.56 211 GLU A N 1
ATOM 1722 C CA . GLU A 1 211 ? -6.801 -8.305 12.031 1 93.56 211 GLU A CA 1
ATOM 1723 C C . GLU A 1 211 ? -7.473 -7.262 11.141 1 93.56 211 GLU A C 1
ATOM 1725 O O . GLU A 1 211 ? -7.184 -6.066 11.25 1 93.56 211 GLU A O 1
ATOM 1730 N N . GLY A 1 212 ? -8.25 -7.652 10.18 1 93.81 212 GLY A N 1
ATOM 1731 C CA . GLY A 1 212 ? -9.133 -6.793 9.398 1 93.81 212 GLY A CA 1
ATOM 1732 C C . GLY A 1 212 ? -8.391 -5.77 8.562 1 93.81 212 GLY A C 1
ATOM 1733 O O . GLY A 1 212 ? -7.25 -6.004 8.156 1 93.81 212 GLY A O 1
ATOM 1734 N N . SER A 1 213 ? -9.078 -4.621 8.289 1 97.62 213 SER A N 1
ATOM 1735 C CA . SER A 1 213 ? -8.656 -3.615 7.32 1 97.62 213 SER A CA 1
ATOM 1736 C C . SER A 1 213 ? -7.762 -2.562 7.965 1 97.62 213 SER A C 1
ATOM 1738 O O . SER A 1 213 ? -7.918 -2.248 9.148 1 97.62 213 SER A O 1
ATOM 1740 N N . ALA A 1 214 ? -6.832 -2.018 7.141 1 97.88 214 ALA A N 1
ATOM 1741 C CA . ALA A 1 214 ? -6.043 -0.847 7.516 1 97.88 214 ALA A CA 1
ATOM 1742 C C . ALA A 1 214 ? -6.43 0.367 6.676 1 97.88 214 ALA A C 1
ATOM 1744 O O . ALA A 1 214 ? -5.566 1.154 6.277 1 97.88 214 ALA A O 1
ATOM 1745 N N . HIS A 1 215 ? -7.625 0.573 6.453 1 98.69 215 HIS A N 1
ATOM 1746 C CA . HIS A 1 215 ? -8.203 1.534 5.52 1 98.69 215 HIS A CA 1
ATOM 1747 C C . HIS A 1 215 ? -8.016 2.965 6.012 1 98.69 215 HIS A C 1
ATOM 1749 O O . HIS A 1 215 ? -8.195 3.246 7.199 1 98.69 215 HIS A O 1
ATOM 1755 N N . HIS A 1 216 ? -7.594 3.873 5.152 1 98.88 216 HIS A N 1
ATOM 1756 C CA . HIS A 1 216 ? -7.457 5.305 5.391 1 98.88 216 HIS A CA 1
ATOM 1757 C C . HIS A 1 216 ? -8.078 6.117 4.262 1 98.88 216 HIS A C 1
ATOM 1759 O O . HIS A 1 216 ? -8.125 5.66 3.115 1 98.88 216 HIS A O 1
ATOM 1765 N N . TYR A 1 217 ? -8.57 7.297 4.629 1 98.94 217 TYR A N 1
ATOM 1766 C CA . TYR A 1 217 ? -8.977 8.273 3.625 1 98.94 217 TYR A CA 1
ATOM 1767 C C . TYR A 1 217 ? -7.832 9.219 3.289 1 98.94 217 TYR A C 1
ATOM 1769 O O . TYR A 1 217 ? -6.953 9.461 4.121 1 98.94 217 TYR A O 1
ATOM 1777 N N . ILE A 1 218 ? -7.84 9.688 2.066 1 98.88 218 ILE A N 1
ATOM 1778 C CA . ILE A 1 218 ? -6.871 10.656 1.571 1 98.88 218 ILE A CA 1
ATOM 1779 C C . ILE A 1 218 ? -7.578 11.977 1.264 1 98.88 218 ILE A C 1
ATOM 1781 O O . ILE A 1 218 ? -8.656 11.984 0.666 1 98.88 218 ILE A O 1
ATOM 1785 N N . TYR A 1 219 ? -7.043 13.055 1.698 1 98.88 219 TYR A N 1
ATOM 1786 C CA . TYR A 1 219 ? -7.465 14.406 1.331 1 98.88 219 TYR A CA 1
ATOM 1787 C C . TYR A 1 219 ? -6.328 15.164 0.661 1 98.88 219 TYR A C 1
ATOM 1789 O O . TYR A 1 219 ? -5.211 15.219 1.186 1 98.88 219 TYR A O 1
ATOM 1797 N N . ILE A 1 220 ? -6.59 15.711 -0.496 1 98.94 220 ILE A N 1
ATOM 1798 C CA . ILE A 1 220 ? -5.656 16.609 -1.164 1 98.94 220 ILE A CA 1
ATOM 1799 C C . ILE A 1 220 ? -6.324 17.953 -1.416 1 98.94 220 ILE A C 1
ATOM 1801 O O . ILE A 1 220 ? -7.336 18.031 -2.119 1 98.94 220 ILE A O 1
ATOM 1805 N N . GLY A 1 221 ? -5.801 18.953 -0.83 1 98.75 221 GLY A N 1
ATOM 1806 C CA . GLY A 1 221 ? -6.34 20.297 -0.979 1 98.75 221 GLY A CA 1
ATOM 1807 C C . GLY A 1 221 ? -5.316 21.297 -1.479 1 98.75 221 GLY A C 1
ATOM 1808 O O . GLY A 1 221 ? -4.117 21.031 -1.457 1 98.75 221 GLY A O 1
ATOM 1809 N N . ILE A 1 222 ? -5.801 22.453 -1.935 1 98.81 222 ILE A N 1
ATOM 1810 C CA . ILE A 1 222 ? -4.949 23.516 -2.459 1 98.81 222 ILE A CA 1
ATOM 1811 C C . ILE A 1 222 ? -5.27 24.828 -1.757 1 98.81 222 ILE A C 1
ATOM 1813 O O . ILE A 1 222 ? -6.43 25.094 -1.438 1 98.81 222 ILE A O 1
ATOM 1817 N N . LYS A 1 223 ? -4.254 25.578 -1.449 1 98.62 223 LYS A N 1
ATOM 1818 C CA . LYS A 1 223 ? -4.438 26.953 -0.996 1 98.62 223 LYS A CA 1
ATOM 1819 C C . LYS A 1 223 ? -4.676 27.891 -2.174 1 98.62 223 LYS A C 1
ATOM 1821 O O . LYS A 1 223 ? -3.822 28.016 -3.057 1 98.62 223 LYS A O 1
ATOM 1826 N N . LYS A 1 224 ? -5.754 28.562 -2.154 1 96.38 224 LYS A N 1
ATOM 1827 C CA . LYS A 1 224 ? -6.035 29.562 -3.184 1 96.38 224 LYS A CA 1
ATOM 1828 C C . LYS A 1 224 ? -5.758 30.969 -2.674 1 96.38 224 LYS A C 1
ATOM 1830 O O . LYS A 1 224 ? -5.859 31.234 -1.475 1 96.38 224 LYS A O 1
ATOM 1835 N N . MET B 1 1 ? -1.733 -13.516 -31.406 1 39.44 1 MET B N 1
ATOM 1836 C CA . MET B 1 1 ? -1.587 -14.102 -30.078 1 39.44 1 MET B CA 1
ATOM 1837 C C . MET B 1 1 ? -1.394 -13.023 -29.031 1 39.44 1 MET B C 1
ATOM 1839 O O . MET B 1 1 ? -0.672 -12.047 -29.25 1 39.44 1 MET B O 1
ATOM 1843 N N . GLN B 1 2 ? -2.344 -12.594 -28.156 1 49.03 2 GLN B N 1
ATOM 1844 C CA . GLN B 1 2 ? -2.5 -11.617 -27.094 1 49.03 2 GLN B CA 1
ATOM 1845 C C . GLN B 1 2 ? -1.242 -11.531 -26.234 1 49.03 2 GLN B C 1
ATOM 1847 O O . GLN B 1 2 ? -0.911 -12.484 -25.516 1 49.03 2 GLN B O 1
ATOM 1852 N N . ASN B 1 3 ? -0.022 -11.008 -26.766 1 59.22 3 ASN B N 1
ATOM 1853 C CA . ASN B 1 3 ? 1.328 -11.328 -26.328 1 59.22 3 ASN B CA 1
ATOM 1854 C C . ASN B 1 3 ? 1.729 -10.484 -25.109 1 59.22 3 ASN B C 1
ATOM 1856 O O . ASN B 1 3 ? 1.921 -9.273 -25.234 1 59.22 3 ASN B O 1
ATOM 1860 N N . SER B 1 4 ? 1.428 -11.023 -23.891 1 65.19 4 SER B N 1
ATOM 1861 C CA . SER B 1 4 ? 1.886 -10.438 -22.641 1 65.19 4 SER B CA 1
ATOM 1862 C C . SER B 1 4 ? 3.375 -10.117 -22.688 1 65.19 4 SER B C 1
ATOM 1864 O O . SER B 1 4 ? 3.824 -9.125 -22.109 1 65.19 4 SER B O 1
ATOM 1866 N N . LEU B 1 5 ? 4.047 -10.789 -23.594 1 72.88 5 LEU B N 1
ATOM 1867 C CA . LEU B 1 5 ? 5.496 -10.625 -23.625 1 72.88 5 LEU B CA 1
ATOM 1868 C C . LEU B 1 5 ? 5.879 -9.25 -24.156 1 72.88 5 LEU B C 1
ATOM 1870 O O . LEU B 1 5 ? 6.719 -8.562 -23.578 1 72.88 5 LEU B O 1
ATOM 1874 N N . GLU B 1 6 ? 5.27 -8.898 -25.266 1 69.81 6 GLU B N 1
ATOM 1875 C CA . GLU B 1 6 ? 5.598 -7.609 -25.875 1 69.81 6 GLU B CA 1
ATOM 1876 C C . GLU B 1 6 ? 5.246 -6.457 -24.938 1 69.81 6 GLU B C 1
ATOM 1878 O O . GLU B 1 6 ? 6.039 -5.527 -24.766 1 69.81 6 GLU B O 1
ATOM 1883 N N . ALA B 1 7 ? 4.141 -6.633 -24.344 1 68.31 7 ALA B N 1
ATOM 1884 C CA . ALA B 1 7 ? 3.686 -5.586 -23.438 1 68.31 7 ALA B CA 1
ATOM 1885 C C . ALA B 1 7 ? 4.625 -5.445 -22.234 1 68.31 7 ALA B C 1
ATOM 1887 O O . ALA B 1 7 ? 5.004 -4.332 -21.859 1 68.31 7 ALA B O 1
ATOM 1888 N N . TYR B 1 8 ? 5.121 -6.496 -21.781 1 75.25 8 TYR B N 1
ATOM 1889 C CA . TYR B 1 8 ? 5.91 -6.441 -20.562 1 75.25 8 TYR B CA 1
ATOM 1890 C C . TYR B 1 8 ? 7.379 -6.168 -20.859 1 75.25 8 TYR B C 1
ATOM 1892 O O . TYR B 1 8 ? 8.086 -5.547 -20.062 1 75.25 8 TYR B O 1
ATOM 1900 N N . THR B 1 9 ? 7.762 -6.574 -22 1 71 9 THR B N 1
ATOM 1901 C CA . THR B 1 9 ? 9.109 -6.207 -22.406 1 71 9 THR B CA 1
ATOM 1902 C C . THR B 1 9 ? 9.242 -4.691 -22.547 1 71 9 THR B C 1
ATOM 1904 O O . THR B 1 9 ? 10.219 -4.102 -22.078 1 71 9 THR B O 1
ATOM 1907 N N . MET B 1 10 ? 8.219 -4.148 -23.078 1 69.56 10 MET B N 1
ATOM 1908 C CA . MET B 1 10 ? 8.219 -2.699 -23.266 1 69.56 10 MET B CA 1
ATOM 1909 C C . MET B 1 10 ? 8.148 -1.983 -21.922 1 69.56 10 MET B C 1
ATOM 1911 O O . MET B 1 10 ? 8.852 -0.999 -21.703 1 69.56 10 MET B O 1
ATOM 1915 N N . LYS B 1 11 ? 7.418 -2.502 -21.031 1 71.94 11 LYS B N 1
ATOM 1916 C CA . LYS B 1 11 ? 7.246 -1.895 -19.719 1 71.94 11 LYS B CA 1
ATOM 1917 C C . LYS B 1 11 ? 8.555 -1.91 -18.938 1 71.94 11 LYS B C 1
ATOM 1919 O O . LYS B 1 11 ? 8.953 -0.893 -18.359 1 71.94 11 LYS B O 1
ATOM 1924 N N . TYR B 1 12 ? 9.234 -2.943 -19.016 1 71.56 12 TYR B N 1
ATOM 1925 C CA . TYR B 1 12 ? 10.453 -3.096 -18.234 1 71.56 12 TYR B CA 1
ATOM 1926 C C . TYR B 1 12 ? 11.633 -2.408 -18.906 1 71.56 12 TYR B C 1
ATOM 1928 O O . TYR B 1 12 ? 12.469 -1.795 -18.234 1 71.56 12 TYR B O 1
ATOM 1936 N N . ASN B 1 13 ? 11.703 -2.58 -20.156 1 66.69 13 ASN B N 1
ATOM 1937 C CA . ASN B 1 13 ? 12.883 -2.104 -20.859 1 66.69 13 ASN B CA 1
ATOM 1938 C C . ASN B 1 13 ? 12.789 -0.614 -21.188 1 66.69 13 ASN B C 1
ATOM 1940 O O . ASN B 1 13 ? 13.805 0.072 -21.297 1 66.69 13 ASN B O 1
ATOM 1944 N N . GLU B 1 14 ? 11.586 -0.193 -21.328 1 63 14 GLU B N 1
ATOM 1945 C CA . GLU B 1 14 ? 11.477 1.152 -21.875 1 63 14 GLU B CA 1
ATOM 1946 C C . GLU B 1 14 ? 10.797 2.1 -20.891 1 63 14 GLU B C 1
ATOM 1948 O O . GLU B 1 14 ? 11.008 3.312 -20.938 1 63 14 GLU B O 1
ATOM 1953 N N . ASN B 1 15 ? 10.055 1.511 -19.984 1 59.28 15 ASN B N 1
ATOM 1954 C CA . ASN B 1 15 ? 9.195 2.402 -19.219 1 59.28 15 ASN B CA 1
ATOM 1955 C C . ASN B 1 15 ? 9.578 2.418 -17.734 1 59.28 15 ASN B C 1
ATOM 1957 O O . ASN B 1 15 ? 8.805 2.879 -16.891 1 59.28 15 ASN B O 1
ATOM 1961 N N . GLY B 1 16 ? 10.773 1.909 -17.562 1 61.47 16 GLY B N 1
ATOM 1962 C CA . GLY B 1 16 ? 11.211 1.939 -16.172 1 61.47 16 GLY B CA 1
ATOM 1963 C C . GLY B 1 16 ? 10.281 1.193 -15.242 1 61.47 16 GLY B C 1
ATOM 1964 O O . GLY B 1 16 ? 10.094 1.6 -14.094 1 61.47 16 GLY B O 1
ATOM 1965 N N . TYR B 1 17 ? 9.656 0.189 -16.016 1 65 17 TYR B N 1
ATOM 1966 C CA . TYR B 1 17 ? 8.781 -0.683 -15.234 1 65 17 TYR B CA 1
ATOM 1967 C C . TYR B 1 17 ? 9.578 -1.494 -14.227 1 65 17 TYR B C 1
ATOM 1969 O O . TYR B 1 17 ? 10.766 -1.756 -14.43 1 65 17 TYR B O 1
ATOM 1977 N N . GLY B 1 18 ? 9.367 -1.388 -12.891 1 72.94 18 GLY B N 1
ATOM 1978 C CA . GLY B 1 18 ? 10.031 -2.068 -11.797 1 72.94 18 GLY B CA 1
ATOM 1979 C C . GLY B 1 18 ? 9.781 -1.421 -10.445 1 72.94 18 GLY B C 1
ATOM 1980 O O . GLY B 1 18 ? 9.68 -0.196 -10.344 1 72.94 18 GLY B O 1
ATOM 1981 N N . LEU B 1 19 ? 9.633 -2.418 -9.688 1 85.38 19 LEU B N 1
ATOM 1982 C CA . LEU B 1 19 ? 9.391 -1.956 -8.32 1 85.38 19 LEU B CA 1
ATOM 1983 C C . LEU B 1 19 ? 10.688 -1.482 -7.672 1 85.38 19 LEU B C 1
ATOM 1985 O O . LEU B 1 19 ? 11.742 -2.074 -7.887 1 85.38 19 LEU B O 1
ATOM 1989 N N . LEU B 1 20 ? 10.578 -0.396 -7.008 1 87.5 20 LEU B N 1
ATOM 1990 C CA . LEU B 1 20 ? 11.727 0.095 -6.254 1 87.5 20 LEU B CA 1
ATOM 1991 C C . LEU B 1 20 ? 11.633 -0.327 -4.789 1 87.5 20 LEU B C 1
ATOM 1993 O O . LEU B 1 20 ? 12.656 -0.44 -4.109 1 87.5 20 LEU B O 1
ATOM 1997 N N . PHE B 1 21 ? 10.445 -0.586 -4.391 1 92.5 21 PHE B N 1
ATOM 1998 C CA . PHE B 1 21 ? 10.195 -0.95 -3 1 92.5 21 PHE B CA 1
ATOM 1999 C C . PHE B 1 21 ? 9.18 -2.088 -2.914 1 92.5 21 PHE B C 1
ATOM 2001 O O . PHE B 1 21 ? 8.32 -2.225 -3.783 1 92.5 21 PHE B O 1
ATOM 2008 N N . PRO B 1 22 ? 9.359 -2.947 -1.88 1 95 22 PRO B N 1
ATOM 2009 C CA . PRO B 1 22 ? 8.305 -3.949 -1.702 1 95 22 PRO B CA 1
ATOM 2010 C C . PRO B 1 22 ? 6.941 -3.326 -1.429 1 95 22 PRO B C 1
ATOM 2012 O O . PRO B 1 22 ? 6.852 -2.299 -0.752 1 95 22 PRO B O 1
ATOM 2015 N N . ASP B 1 23 ? 5.953 -3.963 -1.942 1 96.62 23 ASP B N 1
ATOM 2016 C CA . ASP B 1 23 ? 4.594 -3.479 -1.706 1 96.62 23 ASP B CA 1
ATOM 2017 C C . ASP B 1 23 ? 4.176 -3.703 -0.255 1 96.62 23 ASP B C 1
ATOM 2019 O O . ASP B 1 23 ? 4.57 -4.691 0.364 1 96.62 23 ASP B O 1
ATOM 2023 N N . GLY B 1 24 ? 3.344 -2.773 0.19 1 95.44 24 GLY B N 1
ATOM 2024 C CA . GLY B 1 24 ? 2.91 -2.826 1.576 1 95.44 24 GLY B CA 1
ATOM 2025 C C . GLY B 1 24 ? 2.174 -4.109 1.922 1 95.44 24 GLY B C 1
ATOM 2026 O O . GLY B 1 24 ? 2.365 -4.668 3.004 1 95.44 24 GLY B O 1
ATOM 2027 N N . HIS B 1 25 ? 1.315 -4.539 1.012 1 98 25 HIS B N 1
ATOM 2028 C CA . HIS B 1 25 ? 0.535 -5.734 1.312 1 98 25 HIS B CA 1
ATOM 2029 C C . HIS B 1 25 ? 1.425 -6.969 1.382 1 98 25 HIS B C 1
ATOM 2031 O O . HIS B 1 25 ? 1.1 -7.934 2.076 1 98 25 HIS B O 1
ATOM 2037 N N . VAL B 1 26 ? 2.576 -6.953 0.712 1 98.25 26 VAL B N 1
ATOM 2038 C CA . VAL B 1 26 ? 3.516 -8.07 0.761 1 98.25 26 VAL B CA 1
ATOM 2039 C C . VAL B 1 26 ? 4.227 -8.094 2.113 1 98.25 26 VAL B C 1
ATOM 2041 O O . VAL B 1 26 ? 4.359 -9.148 2.734 1 98.25 26 VAL B O 1
ATOM 2044 N N . VAL B 1 27 ? 4.656 -6.914 2.549 1 96.69 27 VAL B N 1
ATOM 2045 C CA . VAL B 1 27 ? 5.289 -6.797 3.859 1 96.69 27 VAL B CA 1
ATOM 2046 C C . VAL B 1 27 ? 4.324 -7.281 4.941 1 96.69 27 VAL B C 1
ATOM 2048 O O . VAL B 1 27 ? 4.719 -8.023 5.844 1 96.69 27 VAL B O 1
ATOM 2051 N N . ARG B 1 28 ? 3.111 -6.895 4.812 1 96.56 28 ARG B N 1
ATOM 2052 C CA . ARG B 1 28 ? 2.109 -7.254 5.809 1 96.56 28 ARG B CA 1
ATOM 2053 C C . ARG B 1 28 ? 1.757 -8.734 5.723 1 96.56 28 ARG B C 1
ATOM 2055 O O . ARG B 1 28 ? 1.466 -9.375 6.738 1 96.56 28 ARG B O 1
ATOM 2062 N N . PHE B 1 29 ? 1.739 -9.312 4.527 1 98.25 29 PHE B N 1
ATOM 2063 C CA . PHE B 1 29 ? 1.602 -10.75 4.375 1 98.25 29 PHE B CA 1
ATOM 2064 C C . PHE B 1 29 ? 2.668 -11.484 5.176 1 98.25 29 PHE B C 1
ATOM 2066 O O . PHE B 1 29 ? 2.357 -12.406 5.938 1 98.25 29 PHE B O 1
ATOM 2073 N N . TYR B 1 30 ? 3.912 -11.055 5.047 1 98.06 30 TYR B N 1
ATOM 2074 C CA . TYR B 1 30 ? 4.984 -11.703 5.793 1 98.06 30 TYR B CA 1
ATOM 2075 C C . TYR B 1 30 ? 4.789 -11.516 7.293 1 98.06 30 TYR B C 1
ATOM 2077 O O . TYR B 1 30 ? 4.789 -12.492 8.047 1 98.06 30 TYR B O 1
ATOM 2085 N N . GLU B 1 31 ? 4.555 -10.305 7.727 1 95.69 31 GLU B N 1
ATOM 2086 C CA . GLU B 1 31 ? 4.551 -9.992 9.148 1 95.69 31 GLU B CA 1
ATOM 2087 C C . GLU B 1 31 ? 3.338 -10.609 9.844 1 95.69 31 GLU B C 1
ATOM 2089 O O . GLU B 1 31 ? 3.465 -11.18 10.93 1 95.69 31 GLU B O 1
ATOM 2094 N N . ARG B 1 32 ? 2.189 -10.508 9.219 1 96.94 32 ARG B N 1
ATOM 2095 C CA . ARG B 1 32 ? 0.953 -10.891 9.891 1 96.94 32 ARG B CA 1
ATOM 2096 C C . ARG B 1 32 ? 0.683 -12.383 9.727 1 96.94 32 ARG B C 1
ATOM 2098 O O . ARG B 1 32 ? 0.285 -13.062 10.68 1 96.94 32 ARG B O 1
ATOM 2105 N N . ILE B 1 33 ? 0.922 -12.836 8.516 1 98.12 33 ILE B N 1
ATOM 2106 C CA . ILE B 1 33 ? 0.465 -14.188 8.211 1 98.12 33 ILE B CA 1
ATOM 2107 C C . ILE B 1 33 ? 1.625 -15.172 8.352 1 98.12 33 ILE B C 1
ATOM 2109 O O . ILE B 1 33 ? 1.601 -16.047 9.219 1 98.12 33 ILE B O 1
ATOM 2113 N N . LEU B 1 34 ? 2.693 -15.008 7.57 1 98.44 34 LEU B N 1
ATOM 2114 C CA . LEU B 1 34 ? 3.775 -15.984 7.582 1 98.44 34 LEU B CA 1
ATOM 2115 C C . LEU B 1 34 ? 4.438 -16.047 8.953 1 98.44 34 LEU B C 1
ATOM 2117 O O . LEU B 1 34 ? 4.496 -17.109 9.57 1 98.44 34 LEU B O 1
ATOM 2121 N N . LYS B 1 35 ? 4.824 -14.922 9.438 1 97.44 35 LYS B N 1
ATOM 2122 C CA . LYS B 1 35 ? 5.586 -14.875 10.68 1 97.44 35 LYS B CA 1
ATOM 2123 C C . LYS B 1 35 ? 4.676 -15.078 11.891 1 97.44 35 LYS B C 1
ATOM 2125 O O . LYS B 1 35 ? 4.871 -16.016 12.664 1 97.44 35 LYS B O 1
ATOM 2130 N N . TYR B 1 36 ? 3.645 -14.312 12.008 1 96.88 36 TYR B N 1
ATOM 2131 C CA . TYR B 1 36 ? 2.861 -14.312 13.234 1 96.88 36 TYR B CA 1
ATOM 2132 C C . TYR B 1 36 ? 1.896 -15.492 13.273 1 96.88 36 TYR B C 1
ATOM 2134 O O . TYR B 1 36 ? 1.881 -16.266 14.234 1 96.88 36 TYR B O 1
ATOM 2142 N N . LYS B 1 37 ? 1.111 -15.641 12.242 1 97.12 37 LYS B N 1
ATOM 2143 C CA . LYS B 1 37 ? 0.016 -16.609 12.297 1 97.12 37 LYS B CA 1
ATOM 2144 C C . LYS B 1 37 ? 0.515 -18.016 12.008 1 97.12 37 LYS B C 1
ATOM 2146 O O . LYS B 1 37 ? 0.054 -18.984 12.625 1 97.12 37 LYS B O 1
ATOM 2151 N N . LEU B 1 38 ? 1.499 -18.125 11.07 1 97.69 38 LEU B N 1
ATOM 2152 C CA . LEU B 1 38 ? 1.856 -19.469 10.586 1 97.69 38 LEU B CA 1
ATOM 2153 C C . LEU B 1 38 ? 3.246 -19.859 11.07 1 97.69 38 LEU B C 1
ATOM 2155 O O . LEU B 1 38 ? 3.643 -21.016 10.945 1 97.69 38 LEU B O 1
ATOM 2159 N N . ASN B 1 39 ? 3.979 -18.938 11.602 1 97.5 39 ASN B N 1
ATOM 2160 C CA . ASN B 1 39 ? 5.348 -19.156 12.055 1 97.5 39 ASN B CA 1
ATOM 2161 C C . ASN B 1 39 ? 6.215 -19.75 10.953 1 97.5 39 ASN B C 1
ATOM 2163 O O . ASN B 1 39 ? 6.949 -20.719 11.18 1 97.5 39 ASN B O 1
ATOM 2167 N N . LYS B 1 40 ? 6.066 -19.312 9.773 1 97.75 40 LYS B N 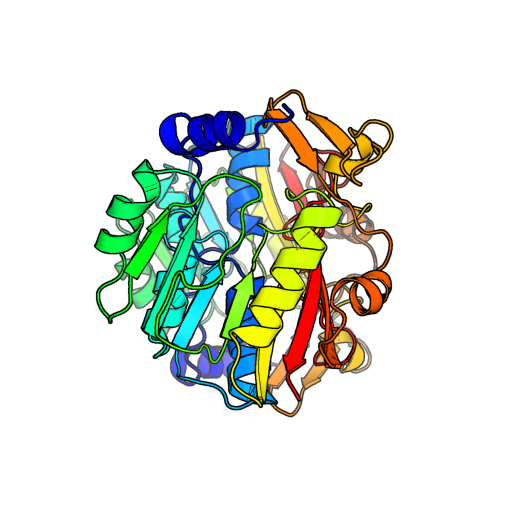1
ATOM 2168 C CA . LYS B 1 40 ? 6.871 -19.688 8.609 1 97.75 40 LYS B CA 1
ATOM 2169 C C . LYS B 1 40 ? 7.875 -18.594 8.266 1 97.75 40 LYS B C 1
ATOM 2171 O O . LYS B 1 40 ? 7.59 -17.719 7.449 1 97.75 40 LYS B O 1
ATOM 2176 N N . ILE B 1 41 ? 9.133 -18.75 8.727 1 97.19 41 ILE B N 1
ATOM 2177 C CA . ILE B 1 41 ? 10.07 -17.625 8.656 1 97.19 41 ILE B CA 1
ATOM 2178 C C . ILE B 1 41 ? 11.289 -18.016 7.828 1 97.19 41 ILE B C 1
ATOM 2180 O O . ILE B 1 41 ? 12.297 -17.312 7.824 1 97.19 41 ILE B O 1
ATOM 2184 N N . ASN B 1 42 ? 11.227 -19.203 7.219 1 96.38 42 ASN B N 1
ATOM 2185 C CA . ASN B 1 42 ? 12.281 -19.656 6.316 1 96.38 42 ASN B CA 1
ATOM 2186 C C . ASN B 1 42 ? 11.773 -20.719 5.348 1 96.38 42 ASN B C 1
ATOM 2188 O O . ASN B 1 42 ? 10.586 -21.047 5.344 1 96.38 42 ASN B O 1
ATOM 2192 N N . GLY B 1 43 ? 12.656 -21.125 4.422 1 97.25 43 GLY B N 1
ATOM 2193 C CA . GLY B 1 43 ? 12.297 -22.141 3.432 1 97.25 43 GLY B CA 1
ATOM 2194 C C . GLY B 1 43 ? 12.516 -21.672 2.004 1 97.25 43 GLY B C 1
ATOM 2195 O O . GLY B 1 43 ? 13.047 -20.578 1.773 1 97.25 43 GLY B O 1
ATOM 2196 N N . ASN B 1 44 ? 12.18 -22.594 1.08 1 98.19 44 ASN B N 1
ATOM 2197 C CA . ASN B 1 44 ? 12.242 -22.281 -0.341 1 98.19 44 ASN B CA 1
ATOM 2198 C C . ASN B 1 44 ? 11 -21.531 -0.802 1 98.19 44 ASN B C 1
ATOM 2200 O O . ASN B 1 44 ? 9.875 -21.969 -0.544 1 98.19 44 ASN B O 1
ATOM 2204 N N . LEU B 1 45 ? 11.219 -20.375 -1.421 1 98.44 45 LEU B N 1
ATOM 2205 C CA . LEU B 1 45 ? 10.109 -19.578 -1.93 1 98.44 45 LEU B CA 1
ATOM 2206 C C . LEU B 1 45 ? 10.234 -19.359 -3.436 1 98.44 45 LEU B C 1
ATOM 2208 O O . LEU B 1 45 ? 11.273 -18.891 -3.916 1 98.44 45 LEU B O 1
ATOM 2212 N N . LEU B 1 46 ? 9.227 -19.75 -4.133 1 98.69 46 LEU B N 1
ATOM 2213 C CA . LEU B 1 46 ? 9.164 -19.438 -5.555 1 98.69 46 LEU B CA 1
ATOM 2214 C C . LEU B 1 46 ? 8.398 -18.141 -5.793 1 98.69 46 LEU B C 1
ATOM 2216 O O . LEU B 1 46 ? 7.23 -18.016 -5.418 1 98.69 46 LEU B O 1
ATOM 2220 N N . ASP B 1 47 ? 9.055 -17.203 -6.348 1 98.5 47 ASP B N 1
ATOM 2221 C CA . ASP B 1 47 ? 8.469 -15.953 -6.809 1 98.5 47 ASP B CA 1
ATOM 2222 C C . ASP B 1 47 ? 8.039 -16.047 -8.273 1 98.5 47 ASP B C 1
ATOM 2224 O O . ASP B 1 47 ? 8.852 -15.836 -9.172 1 98.5 47 ASP B O 1
ATOM 2228 N N . PHE B 1 48 ? 6.73 -16.422 -8.516 1 98.69 48 PHE B N 1
ATOM 2229 C CA . PHE B 1 48 ? 6.191 -16.562 -9.867 1 98.69 48 PHE B CA 1
ATOM 2230 C C . PHE B 1 48 ? 5.816 -15.203 -10.445 1 98.69 48 PHE B C 1
ATOM 2232 O O . PHE B 1 48 ? 4.906 -14.539 -9.945 1 98.69 48 PHE B O 1
ATOM 2239 N N . GLY B 1 49 ? 6.434 -14.758 -11.477 1 97.19 49 GLY B N 1
ATOM 2240 C CA . GLY B 1 49 ? 6.406 -13.375 -11.898 1 97.19 49 GLY B CA 1
ATOM 2241 C C . GLY B 1 49 ? 7.293 -12.469 -11.062 1 97.19 49 GLY B C 1
ATOM 2242 O O . GLY B 1 49 ? 6.836 -11.438 -10.555 1 97.19 49 GLY B O 1
ATOM 2243 N N . CYS B 1 50 ? 8.586 -12.797 -11.039 1 96.62 50 CYS B N 1
ATOM 2244 C CA . CYS B 1 50 ? 9.477 -12.234 -10.031 1 96.62 50 CYS B CA 1
ATOM 2245 C C . CYS B 1 50 ? 9.898 -10.82 -10.406 1 96.62 50 CYS B C 1
ATOM 2247 O O . CYS B 1 50 ? 10.391 -10.07 -9.562 1 96.62 50 CYS B O 1
ATOM 2249 N N . GLY B 1 51 ? 9.766 -10.422 -11.703 1 94.44 51 GLY B N 1
ATOM 2250 C CA . GLY B 1 51 ? 10.203 -9.102 -12.125 1 94.44 51 GLY B CA 1
ATOM 2251 C C . GLY B 1 51 ? 11.664 -8.836 -11.836 1 94.44 51 GLY B C 1
ATOM 2252 O O . GLY B 1 51 ? 12.516 -9.703 -12.055 1 94.44 51 GLY B O 1
ATOM 2253 N N . ASN B 1 52 ? 11.984 -7.648 -11.391 1 92.12 52 ASN B N 1
ATOM 2254 C CA . ASN B 1 52 ? 13.367 -7.273 -11.125 1 92.12 52 ASN B CA 1
ATOM 2255 C C . ASN B 1 52 ? 13.836 -7.785 -9.773 1 92.12 52 ASN B C 1
ATOM 2257 O O . ASN B 1 52 ? 14.93 -7.434 -9.312 1 92.12 52 ASN B O 1
ATOM 2261 N N . GLY B 1 53 ? 12.984 -8.484 -9.07 1 94.62 53 GLY B N 1
ATOM 2262 C CA . GLY B 1 53 ? 13.43 -9.234 -7.906 1 94.62 53 GLY B CA 1
ATOM 2263 C C . GLY B 1 53 ? 13.227 -8.484 -6.602 1 94.62 53 GLY B C 1
ATOM 2264 O O . GLY B 1 53 ? 13.75 -8.891 -5.562 1 94.62 53 GLY B O 1
ATOM 2265 N N . VAL B 1 54 ? 12.461 -7.449 -6.562 1 94.44 54 VAL B N 1
ATOM 2266 C CA . VAL B 1 54 ? 12.289 -6.613 -5.375 1 94.44 54 VAL B CA 1
ATOM 2267 C C . VAL B 1 54 ? 11.648 -7.434 -4.258 1 94.44 54 VAL B C 1
ATOM 2269 O O . VAL B 1 54 ? 12.133 -7.438 -3.125 1 94.44 54 VAL B O 1
ATOM 2272 N N . HIS B 1 55 ? 10.586 -8.141 -4.57 1 97.12 55 HIS B N 1
ATOM 2273 C CA . HIS B 1 55 ? 9.93 -8.938 -3.541 1 97.12 55 HIS B CA 1
ATOM 2274 C C . HIS B 1 55 ? 10.766 -10.172 -3.189 1 97.12 55 HIS B C 1
ATOM 2276 O O . HIS B 1 55 ? 10.797 -10.594 -2.031 1 97.12 55 HIS B O 1
ATOM 2282 N N . SER B 1 56 ? 11.445 -10.758 -4.18 1 97.06 56 SER B N 1
ATOM 2283 C CA . SER B 1 56 ? 12.367 -11.852 -3.906 1 97.06 56 SER B CA 1
ATOM 2284 C C . SER B 1 56 ? 13.438 -11.438 -2.9 1 97.06 56 SER B C 1
ATOM 2286 O O . SER B 1 56 ? 13.711 -12.164 -1.946 1 97.06 56 SER B O 1
ATOM 2288 N N . ALA B 1 57 ? 14.008 -10.273 -3.125 1 95 57 ALA B N 1
ATOM 2289 C CA . ALA B 1 57 ? 15.047 -9.75 -2.24 1 95 57 ALA B CA 1
ATOM 2290 C C . ALA B 1 57 ? 14.5 -9.508 -0.837 1 95 57 ALA B C 1
ATOM 2292 O O . ALA B 1 57 ? 15.18 -9.766 0.157 1 95 57 ALA B O 1
ATOM 2293 N N . TYR B 1 58 ? 13.328 -9.016 -0.764 1 95.69 58 TYR B N 1
ATOM 2294 C CA . TYR B 1 58 ? 12.688 -8.805 0.528 1 95.69 58 TYR B CA 1
ATOM 2295 C C . TYR B 1 58 ? 12.578 -10.109 1.307 1 95.69 58 TYR B C 1
ATOM 2297 O O . TYR B 1 58 ? 13.016 -10.188 2.459 1 95.69 58 TYR B O 1
ATOM 2305 N N . PHE B 1 59 ? 12.062 -11.133 0.673 1 97.12 59 PHE B N 1
ATOM 2306 C CA . PHE B 1 59 ? 11.891 -12.414 1.354 1 97.12 59 PHE B CA 1
ATOM 2307 C C . PHE B 1 59 ? 13.242 -13.031 1.688 1 97.12 59 PHE B C 1
ATOM 2309 O O . PHE B 1 59 ? 13.383 -13.703 2.717 1 97.12 59 PHE B O 1
ATOM 2316 N N . GLN B 1 60 ? 14.203 -12.797 0.811 1 96.19 60 GLN B N 1
ATOM 2317 C CA . GLN B 1 60 ? 15.555 -13.258 1.128 1 96.19 60 GLN B CA 1
ATOM 2318 C C . GLN B 1 60 ? 16.062 -12.617 2.416 1 96.19 60 GLN B C 1
ATOM 2320 O O . GLN B 1 60 ? 16.656 -13.297 3.258 1 96.19 60 GLN B O 1
ATOM 2325 N N . SER B 1 61 ? 15.828 -11.375 2.576 1 93.94 61 SER B N 1
ATOM 2326 C CA . SER B 1 61 ? 16.266 -10.648 3.762 1 93.94 61 SER B CA 1
ATOM 2327 C C . SER B 1 61 ? 15.578 -11.172 5.02 1 93.94 61 SER B C 1
ATOM 2329 O O . SER B 1 61 ? 16.031 -10.906 6.137 1 93.94 61 SER B O 1
ATOM 2331 N N . LYS B 1 62 ? 14.516 -11.906 4.824 1 95.12 62 LYS B N 1
ATOM 2332 C CA . LYS B 1 62 ? 13.789 -12.453 5.965 1 95.12 62 LYS B CA 1
ATOM 2333 C C . LYS B 1 62 ? 14.211 -13.891 6.25 1 95.12 62 LYS B C 1
ATOM 2335 O O . LYS B 1 62 ? 13.711 -14.523 7.18 1 95.12 62 LYS B O 1
ATOM 2340 N N . GLY B 1 63 ? 15.023 -14.461 5.391 1 94.56 63 GLY B N 1
ATOM 2341 C CA . GLY B 1 63 ? 15.562 -15.781 5.691 1 94.56 63 GLY B CA 1
ATOM 2342 C C . GLY B 1 63 ? 15.156 -16.844 4.684 1 94.56 63 GLY B C 1
ATOM 2343 O O . GLY B 1 63 ? 15.461 -18.016 4.855 1 94.56 63 GLY B O 1
ATOM 2344 N N . PHE B 1 64 ? 14.5 -16.469 3.596 1 96.88 64 PHE B N 1
ATOM 2345 C CA . PHE B 1 64 ? 14.055 -17.438 2.6 1 96.88 64 PHE B CA 1
ATOM 2346 C C . PHE B 1 64 ? 15.102 -17.625 1.512 1 96.88 64 PHE B C 1
ATOM 2348 O O . PHE B 1 64 ? 15.836 -16.688 1.185 1 96.88 64 PHE B O 1
ATOM 2355 N N . LYS B 1 65 ? 15.219 -18.828 1.039 1 97.06 65 LYS B N 1
ATOM 2356 C CA . LYS B 1 65 ? 15.875 -19.078 -0.243 1 97.06 65 LYS B CA 1
ATOM 2357 C C . LYS B 1 65 ? 14.906 -18.844 -1.404 1 97.06 65 LYS B C 1
ATOM 2359 O O . LYS B 1 65 ? 13.898 -19.547 -1.52 1 97.06 65 LYS B O 1
ATOM 2364 N N . THR B 1 66 ? 15.227 -17.906 -2.309 1 97.25 66 THR B N 1
ATOM 2365 C CA . THR B 1 66 ? 14.227 -17.484 -3.283 1 97.25 66 THR B CA 1
ATOM 2366 C C . THR B 1 66 ? 14.578 -18 -4.676 1 97.25 66 THR B C 1
ATOM 2368 O O . THR B 1 66 ? 15.75 -18.047 -5.055 1 97.25 66 THR B O 1
ATOM 2371 N N . PHE B 1 67 ? 13.578 -18.469 -5.352 1 97.69 67 PHE B N 1
ATOM 2372 C CA . PHE B 1 67 ? 13.586 -18.844 -6.762 1 97.69 67 PHE B CA 1
ATOM 2373 C C . PHE B 1 67 ? 12.656 -17.938 -7.566 1 97.69 67 PHE B C 1
ATOM 2375 O O . PHE B 1 67 ? 11.602 -17.531 -7.074 1 97.69 67 PHE B O 1
ATOM 2382 N N . GLY B 1 68 ? 13.031 -17.609 -8.797 1 97.38 68 GLY B N 1
ATOM 2383 C CA . GLY B 1 68 ? 12.219 -16.719 -9.609 1 97.38 68 GLY B CA 1
ATOM 2384 C C . GLY B 1 68 ? 11.836 -17.312 -10.945 1 97.38 68 GLY B C 1
ATOM 2385 O O . GLY B 1 68 ? 12.562 -18.141 -11.492 1 97.38 68 GLY B O 1
ATOM 2386 N N . ILE B 1 69 ? 10.688 -16.969 -11.445 1 97.81 69 ILE B N 1
ATOM 2387 C CA . ILE B 1 69 ? 10.258 -17.25 -12.812 1 97.81 69 ILE B CA 1
ATOM 2388 C C . ILE B 1 69 ? 9.688 -15.977 -13.438 1 97.81 69 ILE B C 1
ATOM 2390 O O . ILE B 1 69 ? 8.914 -15.258 -12.805 1 97.81 69 ILE B O 1
ATOM 2394 N N . ASP B 1 70 ? 10.109 -15.688 -14.609 1 96.62 70 ASP B N 1
ATOM 2395 C CA . ASP B 1 70 ? 9.484 -14.633 -15.391 1 96.62 70 ASP B CA 1
ATOM 2396 C C . ASP B 1 70 ? 9.555 -14.938 -16.891 1 96.62 70 ASP B C 1
ATOM 2398 O O . ASP B 1 70 ? 10.156 -15.93 -17.297 1 96.62 70 ASP B O 1
ATOM 2402 N N . ILE B 1 71 ? 8.906 -14.109 -17.672 1 94.94 71 ILE B N 1
ATOM 2403 C CA . ILE B 1 71 ? 8.852 -14.383 -19.109 1 94.94 71 ILE B CA 1
ATOM 2404 C C . ILE B 1 71 ? 9.797 -13.438 -19.844 1 94.94 71 ILE B C 1
ATOM 2406 O O . ILE B 1 71 ? 10.078 -13.633 -21.031 1 94.94 71 ILE B O 1
ATOM 2410 N N . VAL B 1 72 ? 10.312 -12.398 -19.141 1 91.81 72 VAL B N 1
ATOM 2411 C CA . VAL B 1 72 ? 11.148 -11.391 -19.781 1 91.81 72 VAL B CA 1
ATOM 2412 C C . VAL B 1 72 ? 12.617 -11.75 -19.594 1 91.81 72 VAL B C 1
ATOM 2414 O O . VAL B 1 72 ? 13.148 -11.695 -18.484 1 91.81 72 VAL B O 1
ATOM 2417 N N . PRO B 1 73 ? 13.352 -12.055 -20.609 1 91.25 73 PRO B N 1
ATOM 2418 C CA . PRO B 1 73 ? 14.719 -12.578 -20.531 1 91.25 73 PRO B CA 1
ATOM 2419 C C . PRO B 1 73 ? 15.664 -11.633 -19.797 1 91.25 73 PRO B C 1
ATOM 2421 O O . PRO B 1 73 ? 16.5 -12.078 -19 1 91.25 73 PRO B O 1
ATOM 2424 N N . SER B 1 74 ? 15.516 -10.344 -19.984 1 89.31 74 SER B N 1
ATOM 2425 C CA . SER B 1 74 ? 16.438 -9.375 -19.406 1 89.31 74 SER B CA 1
ATOM 2426 C C . SER B 1 74 ? 16.328 -9.344 -17.875 1 89.31 74 SER B C 1
ATOM 2428 O O . SER B 1 74 ? 17.234 -8.867 -17.203 1 89.31 74 SER B O 1
ATOM 2430 N N . LEU B 1 75 ? 15.273 -9.891 -17.344 1 91.31 75 LEU B N 1
ATOM 2431 C CA . LEU B 1 75 ? 15.023 -9.812 -15.914 1 91.31 75 LEU B CA 1
ATOM 2432 C C . LEU B 1 75 ? 15.867 -10.836 -15.156 1 91.31 75 LEU B C 1
ATOM 2434 O O . LEU B 1 75 ? 16.109 -10.688 -13.961 1 91.31 75 LEU B O 1
ATOM 2438 N N . LYS B 1 76 ? 16.281 -11.852 -15.922 1 92.62 76 LYS B N 1
ATOM 2439 C CA . LYS B 1 76 ? 17.062 -12.891 -15.258 1 92.62 76 LYS B CA 1
ATOM 2440 C C . LYS B 1 76 ? 18.344 -12.312 -14.648 1 92.62 76 LYS B C 1
ATOM 2442 O O . LYS B 1 76 ? 18.609 -12.508 -13.461 1 92.62 76 LYS B O 1
ATOM 2447 N N . GLU B 1 77 ? 19.062 -11.594 -15.422 1 89.94 77 GLU B N 1
ATOM 2448 C CA . GLU B 1 77 ? 20.312 -11.031 -14.953 1 89.94 77 GLU B CA 1
ATOM 2449 C C . GLU B 1 77 ? 20.094 -10.031 -13.82 1 89.94 77 GLU B C 1
ATOM 2451 O O . GLU B 1 77 ? 20.828 -10.016 -12.836 1 89.94 77 GLU B O 1
ATOM 2456 N N . ILE B 1 78 ? 19.094 -9.211 -14.008 1 90.69 78 ILE B N 1
ATOM 2457 C CA . ILE B 1 78 ? 18.766 -8.203 -13 1 90.69 78 ILE B CA 1
ATOM 2458 C C . ILE B 1 78 ? 18.406 -8.883 -11.688 1 90.69 78 ILE B C 1
ATOM 2460 O O . ILE B 1 78 ? 18.891 -8.5 -10.625 1 90.69 78 ILE B O 1
ATOM 2464 N N . TRP B 1 79 ? 17.562 -9.867 -11.82 1 93.12 79 TRP B N 1
ATOM 2465 C CA . TRP B 1 79 ? 17.141 -10.617 -10.641 1 93.12 79 TRP B CA 1
ATOM 2466 C C . TRP B 1 79 ? 18.328 -11.25 -9.938 1 93.12 79 TRP B C 1
ATOM 2468 O O . TRP B 1 79 ? 18.484 -11.117 -8.719 1 93.12 79 TRP B O 1
ATOM 2478 N N . GLU B 1 80 ? 19.188 -11.891 -10.648 1 91.56 80 GLU B N 1
ATOM 2479 C CA . GLU B 1 80 ? 20.328 -12.609 -10.086 1 91.56 80 GLU B CA 1
ATOM 2480 C C . GLU B 1 80 ? 21.328 -11.648 -9.445 1 91.56 80 GLU B C 1
ATOM 2482 O O . GLU B 1 80 ? 21.984 -12 -8.461 1 91.56 80 GLU B O 1
ATOM 2487 N N . GLN B 1 81 ? 21.359 -10.477 -9.891 1 89 81 GLN B N 1
ATOM 2488 C CA . GLN B 1 81 ? 22.234 -9.461 -9.312 1 89 81 GLN B CA 1
ATOM 2489 C C . GLN B 1 81 ? 21.703 -8.992 -7.961 1 89 81 GLN B C 1
ATOM 2491 O O . GLN B 1 81 ? 22.484 -8.648 -7.07 1 89 81 GLN B O 1
ATOM 2496 N N . ASN B 1 82 ? 20.469 -9.062 -7.879 1 87.75 82 ASN B N 1
ATOM 2497 C CA . ASN B 1 82 ? 19.828 -8.547 -6.672 1 87.75 82 ASN B CA 1
ATOM 2498 C C . ASN B 1 82 ? 19.719 -9.625 -5.594 1 87.75 82 ASN B C 1
ATOM 2500 O O . ASN B 1 82 ? 19.5 -9.312 -4.422 1 87.75 82 ASN B O 1
ATOM 2504 N N . ILE B 1 83 ? 19.891 -10.883 -5.992 1 89.5 83 ILE B N 1
ATOM 2505 C CA . ILE B 1 83 ? 19.641 -11.992 -5.074 1 89.5 83 ILE B CA 1
ATOM 2506 C C . ILE B 1 83 ? 20.953 -12.695 -4.742 1 89.5 83 ILE B C 1
ATOM 2508 O O . ILE B 1 83 ? 21.641 -13.203 -5.633 1 89.5 83 ILE B O 1
ATOM 2512 N N . SER B 1 84 ? 21.422 -12.695 -3.512 1 77.75 84 SER B N 1
ATOM 2513 C CA . SER B 1 84 ? 22.703 -13.266 -3.139 1 77.75 84 SER B CA 1
ATOM 2514 C C . SER B 1 84 ? 22.531 -14.57 -2.357 1 77.75 84 SER B C 1
ATOM 2516 O O . SER B 1 84 ? 23.484 -15.336 -2.209 1 77.75 84 SER B O 1
ATOM 2518 N N . GLY B 1 85 ? 21.422 -14.922 -1.851 1 66.5 85 GLY B N 1
ATOM 2519 C CA . GLY B 1 85 ? 21.266 -15.938 -0.822 1 66.5 85 GLY B CA 1
ATOM 2520 C C . GLY B 1 85 ? 20.797 -17.266 -1.367 1 66.5 85 GLY B C 1
ATOM 2521 O O . GLY B 1 85 ? 20.141 -18.047 -0.66 1 66.5 85 GLY B O 1
ATOM 2522 N N . GLY B 1 86 ? 21.141 -17.609 -2.578 1 73.56 86 GLY B N 1
ATOM 2523 C CA . GLY B 1 86 ? 20.75 -18.922 -3.076 1 73.56 86 GLY B CA 1
ATOM 2524 C C . GLY B 1 86 ? 19.484 -18.891 -3.912 1 73.56 86 GLY B C 1
ATOM 2525 O O . GLY B 1 86 ? 18.766 -17.875 -3.922 1 73.56 86 GLY B O 1
ATOM 2526 N N . GLY B 1 87 ? 19.25 -19.875 -4.723 1 84.44 87 GLY B N 1
ATOM 2527 C CA . GLY B 1 87 ? 18.188 -19.984 -5.711 1 84.44 87 GLY B CA 1
ATOM 2528 C C . GLY B 1 87 ? 18.562 -19.406 -7.062 1 84.44 87 GLY B C 1
ATOM 2529 O O . GLY B 1 87 ? 19.734 -19.078 -7.289 1 84.44 87 GLY B O 1
ATOM 2530 N N . TYR B 1 88 ? 17.75 -19.516 -7.973 1 92.06 88 TYR B N 1
ATOM 2531 C CA . TYR B 1 88 ? 18.016 -18.984 -9.312 1 92.06 88 TYR B CA 1
ATOM 2532 C C . TYR B 1 88 ? 16.719 -18.656 -10.039 1 92.06 88 TYR B C 1
ATOM 2534 O O . TYR B 1 88 ? 15.641 -19.062 -9.609 1 92.06 88 TYR B O 1
ATOM 2542 N N . CYS B 1 89 ? 16.844 -17.828 -11.016 1 95.75 89 CYS B N 1
ATOM 2543 C CA . CYS B 1 89 ? 15.711 -17.359 -11.812 1 95.75 89 CYS B CA 1
ATOM 2544 C C . CYS B 1 89 ? 15.656 -18.094 -13.156 1 95.75 89 CYS B C 1
ATOM 2546 O O . CYS B 1 89 ? 16.688 -18.297 -13.797 1 95.75 89 CYS B O 1
ATOM 2548 N N . LYS B 1 90 ? 14.5 -18.547 -13.516 1 96.75 90 LYS B N 1
ATOM 2549 C CA . LYS B 1 90 ? 14.266 -19.172 -14.812 1 96.75 90 LYS B CA 1
ATOM 2550 C C . LYS B 1 90 ? 13.367 -18.312 -15.688 1 96.75 90 LYS B C 1
ATOM 2552 O O . LYS B 1 90 ? 12.398 -17.719 -15.203 1 96.75 90 LYS B O 1
ATOM 2557 N N . ILE B 1 91 ? 13.766 -18.219 -16.938 1 96.31 91 ILE B N 1
ATOM 2558 C CA . ILE B 1 91 ? 12.922 -17.547 -17.938 1 96.31 91 ILE B CA 1
ATOM 2559 C C . ILE B 1 91 ? 12.109 -18.594 -18.703 1 96.31 91 ILE B C 1
ATOM 2561 O O . ILE B 1 91 ? 12.656 -19.578 -19.188 1 96.31 91 ILE B O 1
ATOM 2565 N N . ILE B 1 92 ? 10.789 -18.359 -18.766 1 96.25 92 ILE B N 1
ATOM 2566 C CA . ILE B 1 92 ? 9.93 -19.312 -19.469 1 96.25 92 ILE B CA 1
ATOM 2567 C C . ILE B 1 92 ? 9.148 -18.578 -20.562 1 96.25 92 ILE B C 1
ATOM 2569 O O . ILE B 1 92 ? 9.086 -17.359 -20.578 1 96.25 92 ILE B O 1
ATOM 2573 N N . GLU B 1 93 ? 8.57 -19.375 -21.469 1 95.12 93 GLU B N 1
ATOM 2574 C CA . GLU B 1 93 ? 7.641 -18.828 -22.438 1 95.12 93 GLU B CA 1
ATOM 2575 C C . GLU B 1 93 ? 6.312 -18.453 -21.797 1 95.12 93 GLU B C 1
ATOM 2577 O O . GLU B 1 93 ? 5.895 -19.078 -20.812 1 95.12 93 GLU B O 1
ATOM 2582 N N . PRO B 1 94 ? 5.676 -17.438 -22.297 1 94.94 94 PRO B N 1
ATOM 2583 C CA . PRO B 1 94 ? 4.355 -17.094 -21.781 1 94.94 94 PRO B CA 1
ATOM 2584 C C . PRO B 1 94 ? 3.391 -18.281 -21.781 1 94.94 94 PRO B C 1
ATOM 2586 O O . PRO B 1 94 ? 3.385 -19.078 -22.734 1 94.94 94 PRO B O 1
ATOM 2589 N N . ASN B 1 95 ? 2.689 -18.391 -20.703 1 95.5 95 ASN B N 1
ATOM 2590 C CA . ASN B 1 95 ? 1.605 -19.359 -20.609 1 95.5 95 ASN B CA 1
ATOM 2591 C C . ASN B 1 95 ? 2.123 -20.797 -20.734 1 95.5 95 ASN B C 1
ATOM 2593 O O . ASN B 1 95 ? 1.48 -21.641 -21.359 1 95.5 95 ASN B O 1
ATOM 2597 N N . SER B 1 96 ? 3.262 -20.969 -20.203 1 96.31 96 SER B N 1
ATOM 2598 C CA . SER B 1 96 ? 3.859 -22.297 -20.328 1 96.31 96 SER B CA 1
ATOM 2599 C C . SER B 1 96 ? 3.867 -23.031 -18.984 1 96.31 96 SER B C 1
ATOM 2601 O O . SER B 1 96 ? 3.629 -22.422 -17.938 1 96.31 96 SER B O 1
ATOM 2603 N N . SER B 1 97 ? 4.078 -24.328 -19.094 1 97.75 97 SER B N 1
ATOM 2604 C CA . SER B 1 97 ? 4.215 -25.172 -17.906 1 97.75 97 SER B CA 1
ATOM 2605 C C . SER B 1 97 ? 5.5 -24.859 -17.156 1 97.75 97 SER B C 1
ATOM 2607 O O . SER B 1 97 ? 6.52 -24.531 -17.766 1 97.75 97 SER B O 1
ATOM 2609 N N . ILE B 1 98 ? 5.383 -25.047 -15.789 1 97.5 98 ILE B N 1
ATOM 2610 C CA . ILE B 1 98 ? 6.586 -24.844 -14.984 1 97.5 98 ILE B CA 1
ATOM 2611 C C . ILE B 1 98 ? 7.086 -26.188 -14.453 1 97.5 98 ILE B C 1
ATOM 2613 O O . ILE B 1 98 ? 7.973 -26.219 -13.602 1 97.5 98 ILE B O 1
ATOM 2617 N N . LYS B 1 99 ? 6.547 -27.266 -14.898 1 96.75 99 LYS B N 1
ATOM 2618 C CA . LYS B 1 99 ? 6.93 -28.594 -14.453 1 96.75 99 LYS B CA 1
ATOM 2619 C C . LYS B 1 99 ? 8.398 -28.875 -14.758 1 96.75 99 LYS B C 1
ATOM 2621 O O . LYS B 1 99 ? 8.875 -28.609 -15.859 1 96.75 99 LYS B O 1
ATOM 2626 N N . GLY B 1 100 ? 9.062 -29.328 -13.781 1 95.5 100 GLY B N 1
ATOM 2627 C CA . GLY B 1 100 ? 10.43 -29.797 -13.977 1 95.5 100 GLY B CA 1
ATOM 2628 C C . GLY B 1 100 ? 11.438 -28.672 -14.047 1 95.5 100 GLY B C 1
ATOM 2629 O O . GLY B 1 100 ? 12.617 -28.891 -14.328 1 95.5 100 GLY B O 1
ATOM 2630 N N . LEU B 1 101 ? 11.07 -27.438 -13.758 1 96 101 LEU B N 1
ATOM 2631 C CA . LEU B 1 101 ? 11.977 -26.297 -13.867 1 96 101 LEU B CA 1
ATOM 2632 C C . LEU B 1 101 ? 13 -26.312 -12.734 1 96 101 LEU B C 1
ATOM 2634 O O . LEU B 1 101 ? 14.109 -25.797 -12.891 1 96 101 LEU B O 1
ATOM 2638 N N . PHE B 1 102 ? 12.531 -26.781 -11.633 1 95.88 102 PHE B N 1
ATOM 2639 C CA . PHE B 1 102 ? 13.391 -26.812 -10.453 1 95.88 102 PHE B CA 1
ATOM 2640 C C . PHE B 1 102 ? 13.453 -28.203 -9.867 1 95.88 102 PHE B C 1
ATOM 2642 O O . PHE B 1 102 ? 12.469 -28.953 -9.906 1 95.88 102 PHE B O 1
ATOM 2649 N N . ASP B 1 103 ? 14.555 -28.531 -9.266 1 94.62 103 ASP B N 1
ATOM 2650 C CA . ASP B 1 103 ? 14.711 -29.797 -8.57 1 94.62 103 ASP B CA 1
ATOM 2651 C C . ASP B 1 103 ? 14.227 -29.703 -7.129 1 94.62 103 ASP B C 1
ATOM 2653 O O . ASP B 1 103 ? 13.922 -30.719 -6.5 1 94.62 103 ASP B O 1
ATOM 2657 N N . GLU B 1 104 ? 14.156 -28.578 -6.629 1 95.06 104 GLU B N 1
ATOM 2658 C CA . GLU B 1 104 ? 13.742 -28.312 -5.254 1 95.06 104 GLU B CA 1
ATOM 2659 C C . GLU B 1 104 ? 12.227 -28.188 -5.148 1 95.06 104 GLU B C 1
ATOM 2661 O O . GLU B 1 104 ? 11.57 -27.688 -6.066 1 95.06 104 GLU B O 1
ATOM 2666 N N . ASN B 1 105 ? 11.742 -28.672 -3.979 1 97.5 105 ASN B N 1
ATOM 2667 C CA . ASN B 1 105 ? 10.367 -28.328 -3.627 1 97.5 105 ASN B CA 1
ATOM 2668 C C . ASN B 1 105 ? 10.289 -26.984 -2.912 1 97.5 105 ASN B C 1
ATOM 2670 O O . ASN B 1 105 ? 11.305 -26.469 -2.439 1 97.5 105 ASN B O 1
ATOM 2674 N N . MET B 1 106 ? 9.094 -26.469 -2.887 1 98.56 106 MET B N 1
ATOM 2675 C CA . MET B 1 106 ? 8.906 -25.141 -2.318 1 98.56 106 MET B CA 1
ATOM 2676 C C . MET B 1 106 ? 8.094 -25.203 -1.031 1 98.56 106 MET B C 1
ATOM 2678 O O . MET B 1 106 ? 7.266 -26.109 -0.861 1 98.56 106 MET B O 1
ATOM 2682 N N . ASP B 1 107 ? 8.367 -24.25 -0.187 1 98.81 107 ASP B N 1
ATOM 2683 C CA . ASP B 1 107 ? 7.566 -24.078 1.02 1 98.81 107 ASP B CA 1
ATOM 2684 C C . ASP B 1 107 ? 6.512 -23 0.825 1 98.81 107 ASP B C 1
ATOM 2686 O O . ASP B 1 107 ? 5.465 -23.016 1.475 1 98.81 107 ASP B O 1
ATOM 2690 N N . ILE B 1 108 ? 6.863 -22.078 -0.053 1 98.88 108 ILE B N 1
ATOM 2691 C CA . ILE B 1 108 ? 5.961 -20.984 -0.381 1 98.88 108 ILE B CA 1
ATOM 2692 C C . ILE B 1 108 ? 5.98 -20.734 -1.887 1 98.88 108 ILE B C 1
ATOM 2694 O O . ILE B 1 108 ? 7.047 -20.703 -2.502 1 98.88 108 ILE B O 1
ATOM 2698 N N . ILE B 1 109 ? 4.902 -20.641 -2.459 1 98.94 109 ILE B N 1
ATOM 2699 C CA . ILE B 1 109 ? 4.766 -20.078 -3.795 1 98.94 109 ILE B CA 1
ATOM 2700 C C . ILE B 1 109 ? 4.078 -18.719 -3.705 1 98.94 109 ILE B C 1
ATOM 2702 O O . ILE B 1 109 ? 2.971 -18.609 -3.174 1 98.94 109 ILE B O 1
ATOM 2706 N N . PHE B 1 110 ? 4.801 -17.781 -4.176 1 98.88 110 PHE B N 1
ATOM 2707 C CA . PHE B 1 110 ? 4.418 -16.375 -4.125 1 98.88 110 PHE B CA 1
ATOM 2708 C C . PHE B 1 110 ? 4.129 -15.844 -5.523 1 98.88 110 PHE B C 1
ATOM 2710 O O . PHE B 1 110 ? 5.051 -15.648 -6.32 1 98.88 110 PHE B O 1
ATOM 2717 N N . ALA B 1 111 ? 2.824 -15.641 -5.789 1 98.88 111 ALA B N 1
ATOM 2718 C CA . ALA B 1 111 ? 2.391 -15.109 -7.082 1 98.88 111 ALA B CA 1
ATOM 2719 C C . ALA B 1 111 ? 1.651 -13.789 -6.914 1 98.88 111 ALA B C 1
ATOM 2721 O O . ALA B 1 111 ? 0.419 -13.758 -6.891 1 98.88 111 ALA B O 1
ATOM 2722 N N . ASN B 1 112 ? 2.389 -12.75 -6.848 1 98.62 112 ASN B N 1
ATOM 2723 C CA . ASN B 1 112 ? 1.865 -11.398 -6.652 1 98.62 112 ASN B CA 1
ATOM 2724 C C . ASN B 1 112 ? 1.773 -10.641 -7.969 1 98.62 112 ASN B C 1
ATOM 2726 O O . ASN B 1 112 ? 2.791 -10.367 -8.609 1 98.62 112 ASN B O 1
ATOM 2730 N N . GLN B 1 113 ? 0.5 -10.289 -8.328 1 97.69 113 GLN B N 1
ATOM 2731 C CA . GLN B 1 113 ? 0.233 -9.477 -9.508 1 97.69 113 GLN B CA 1
ATOM 2732 C C . GLN B 1 113 ? 0.859 -10.086 -10.758 1 97.69 113 GLN B C 1
ATOM 2734 O O . GLN B 1 113 ? 1.497 -9.383 -11.547 1 97.69 113 GLN B O 1
ATOM 2739 N N . SER B 1 114 ? 0.651 -11.383 -10.969 1 97.5 114 SER B N 1
ATOM 2740 C CA . SER B 1 114 ? 1.263 -12.07 -12.102 1 97.5 114 SER B CA 1
ATOM 2741 C C . SER B 1 114 ? 0.278 -13.023 -12.766 1 97.5 114 SER B C 1
ATOM 2743 O O . SER B 1 114 ? 0.25 -13.141 -13.992 1 97.5 114 SER B O 1
ATOM 2745 N N . LEU B 1 115 ? -0.663 -13.586 -12.023 1 98.38 115 LEU B N 1
ATOM 2746 C CA . LEU B 1 115 ? -1.475 -14.703 -12.508 1 98.38 115 LEU B CA 1
ATOM 2747 C C . LEU B 1 115 ? -2.602 -14.203 -13.406 1 98.38 115 LEU B C 1
ATOM 2749 O O . LEU B 1 115 ? -3.053 -14.922 -14.297 1 98.38 115 LEU B O 1
ATOM 2753 N N . TYR B 1 116 ? -3.076 -12.969 -13.141 1 97.69 116 TYR B N 1
ATOM 2754 C CA . TYR B 1 116 ? -4.293 -12.539 -13.82 1 97.69 116 TYR B CA 1
ATOM 2755 C C . TYR B 1 116 ? -4 -12.164 -15.273 1 97.69 116 TYR B C 1
ATOM 2757 O O . TYR B 1 116 ? -4.902 -11.75 -16 1 97.69 116 TYR B O 1
ATOM 2765 N N . TYR B 1 117 ? -2.82 -12.414 -15.734 1 96.31 117 TYR B N 1
ATOM 2766 C CA . TYR B 1 117 ? -2.479 -12.219 -17.141 1 96.31 117 TYR B CA 1
ATOM 2767 C C . TYR B 1 117 ? -2.551 -13.531 -17.906 1 96.31 117 TYR B C 1
ATOM 2769 O O . TYR B 1 117 ? -2.402 -13.555 -19.125 1 96.31 117 TYR B O 1
ATOM 2777 N N . ILE B 1 118 ? -2.758 -14.633 -17.266 1 97.25 118 ILE B N 1
ATOM 2778 C CA . ILE B 1 118 ? -2.672 -15.961 -17.859 1 97.25 118 ILE B CA 1
ATOM 2779 C C . ILE B 1 118 ? -4.062 -16.422 -18.281 1 97.25 118 ILE B C 1
ATOM 2781 O O . ILE B 1 118 ? -5.02 -16.328 -17.516 1 97.25 118 ILE B O 1
ATOM 2785 N N . PRO B 1 119 ? -4.145 -16.953 -19.5 1 97.19 119 PRO B N 1
ATOM 2786 C CA . PRO B 1 119 ? -5.43 -17.531 -19.906 1 97.19 119 PRO B CA 1
ATOM 2787 C C . PRO B 1 119 ? -5.906 -18.625 -18.953 1 97.19 119 PRO B C 1
ATOM 2789 O O . PRO B 1 119 ? -5.086 -19.344 -18.391 1 97.19 119 PRO B O 1
ATOM 2792 N N . LEU B 1 120 ? -7.195 -18.766 -18.922 1 97.12 120 LEU B N 1
ATOM 2793 C CA . LEU B 1 120 ? -7.82 -19.562 -17.875 1 97.12 120 LEU B CA 1
ATOM 2794 C C . LEU B 1 120 ? -7.297 -21 -17.891 1 97.12 120 LEU B C 1
ATOM 2796 O O . LEU B 1 120 ? -6.98 -21.562 -16.844 1 97.12 120 LEU B O 1
ATOM 2800 N N . LYS B 1 121 ? -7.223 -21.609 -19.062 1 97.38 121 LYS B N 1
ATOM 2801 C CA . LYS B 1 121 ? -6.762 -23 -19.172 1 97.38 121 LYS B CA 1
ATOM 2802 C C . LYS B 1 121 ? -5.34 -23.141 -18.641 1 97.38 121 LYS B C 1
ATOM 2804 O O . LYS B 1 121 ? -5.066 -24.047 -17.844 1 97.38 121 LYS B O 1
ATOM 2809 N N . GLU B 1 122 ? -4.453 -22.312 -19.062 1 97.75 122 GLU B N 1
ATOM 2810 C CA . GLU B 1 122 ? -3.059 -22.328 -18.625 1 97.75 122 GLU B CA 1
ATOM 2811 C C . GLU B 1 122 ? -2.941 -21.984 -17.141 1 97.75 122 GLU B C 1
ATOM 2813 O O . GLU B 1 122 ? -2.088 -22.516 -16.438 1 97.75 122 GLU B O 1
ATOM 2818 N N . LEU B 1 123 ? -3.771 -21.062 -16.688 1 98.25 123 LEU B N 1
ATOM 2819 C CA . LEU B 1 123 ? -3.781 -20.688 -15.273 1 98.25 123 LEU B CA 1
ATOM 2820 C C . LEU B 1 123 ? -4.113 -21.891 -14.398 1 98.25 123 LEU B C 1
ATOM 2822 O O . LEU B 1 123 ? -3.422 -22.156 -13.406 1 98.25 123 LEU B O 1
ATOM 2826 N N . LYS B 1 124 ? -5.121 -22.609 -14.758 1 98.19 124 LYS B N 1
ATOM 2827 C CA . LYS B 1 124 ? -5.516 -23.797 -14 1 98.19 124 LYS B CA 1
ATOM 2828 C C . LYS B 1 124 ? -4.398 -24.828 -13.984 1 98.19 124 LYS B C 1
ATOM 2830 O O . LYS B 1 124 ? -4.148 -25.469 -12.961 1 98.19 124 LYS B O 1
ATOM 2835 N N . GLN B 1 125 ? -3.771 -24.938 -15.125 1 98.12 125 GLN B N 1
ATOM 2836 C CA . GLN B 1 125 ? -2.633 -25.859 -15.203 1 98.12 125 GLN B CA 1
ATOM 2837 C C . GLN B 1 125 ? -1.52 -25.422 -14.25 1 98.12 125 GLN B C 1
ATOM 2839 O O . GLN B 1 125 ? -0.95 -26.25 -13.531 1 98.12 125 GLN B O 1
ATOM 2844 N N . ASN B 1 126 ? -1.188 -24.141 -14.258 1 98.62 126 ASN B N 1
ATOM 2845 C CA . ASN B 1 126 ? -0.151 -23.625 -13.367 1 98.62 126 ASN B CA 1
ATOM 2846 C C . ASN B 1 126 ? -0.516 -23.828 -11.898 1 98.62 126 ASN B C 1
ATOM 2848 O O . ASN B 1 126 ? 0.347 -24.156 -11.078 1 98.62 126 ASN B O 1
ATOM 2852 N N . ILE B 1 127 ? -1.765 -23.641 -11.578 1 98.81 127 ILE B N 1
ATOM 2853 C CA . ILE B 1 127 ? -2.223 -23.812 -10.203 1 98.81 127 ILE B CA 1
ATOM 2854 C C . ILE B 1 127 ? -1.997 -25.25 -9.758 1 98.81 127 ILE B C 1
ATOM 2856 O O . ILE B 1 127 ? -1.53 -25.5 -8.641 1 98.81 127 ILE B O 1
ATOM 2860 N N . LEU B 1 128 ? -2.279 -26.203 -10.625 1 98.56 128 LEU B N 1
ATOM 2861 C CA . LEU B 1 128 ? -2.02 -27.594 -10.32 1 98.56 128 LEU B CA 1
ATOM 2862 C C . LEU B 1 128 ? -0.525 -27.859 -10.148 1 98.56 128 LEU B C 1
ATOM 2864 O O . LEU B 1 128 ? -0.112 -28.594 -9.25 1 98.56 128 LEU B O 1
ATOM 2868 N N . GLU B 1 129 ? 0.232 -27.25 -10.945 1 98.69 129 GLU B N 1
ATOM 2869 C CA . GLU B 1 129 ? 1.683 -27.406 -10.867 1 98.69 129 GLU B CA 1
ATOM 2870 C C . GLU B 1 129 ? 2.238 -26.766 -9.594 1 98.69 129 GLU B C 1
ATOM 2872 O O . GLU B 1 129 ? 3.199 -27.281 -9.016 1 98.69 129 GLU B O 1
ATOM 2877 N N . PHE B 1 130 ? 1.646 -25.594 -9.172 1 98.75 130 PHE B N 1
ATOM 2878 C CA . PHE B 1 130 ? 1.993 -25.016 -7.879 1 98.75 130 PHE B CA 1
ATOM 2879 C C . PHE B 1 130 ? 1.77 -26.016 -6.754 1 98.75 130 PHE B C 1
ATOM 2881 O O . PHE B 1 130 ? 2.633 -26.203 -5.895 1 98.75 130 PHE B O 1
ATOM 2888 N N . TYR B 1 131 ? 0.61 -26.625 -6.836 1 98.69 131 TYR B N 1
ATOM 2889 C CA . TYR B 1 131 ? 0.254 -27.609 -5.816 1 98.69 131 TYR B CA 1
ATOM 2890 C C . TYR B 1 131 ? 1.263 -28.75 -5.777 1 98.69 131 TYR B C 1
ATOM 2892 O O . TYR B 1 131 ? 1.682 -29.188 -4.699 1 98.69 131 TYR B O 1
ATOM 2900 N N . GLU B 1 132 ? 1.673 -29.219 -6.91 1 98.19 132 GLU B N 1
ATOM 2901 C CA . GLU B 1 132 ? 2.629 -30.328 -7.008 1 98.19 132 GLU B CA 1
ATOM 2902 C C . GLU B 1 132 ? 4.004 -29.906 -6.5 1 98.19 132 GLU B C 1
ATOM 2904 O O . GLU B 1 132 ? 4.707 -30.703 -5.871 1 98.19 132 GLU B O 1
ATOM 2909 N N . LEU B 1 133 ? 4.348 -28.703 -6.734 1 98.31 133 LEU B N 1
ATOM 2910 C CA . LEU B 1 133 ? 5.676 -28.188 -6.418 1 98.31 133 LEU B CA 1
ATOM 2911 C C . LEU B 1 133 ? 5.801 -27.906 -4.926 1 98.31 133 LEU B C 1
ATOM 2913 O O . LEU B 1 133 ? 6.914 -27.844 -4.395 1 98.31 133 LEU B O 1
ATOM 2917 N N . LEU B 1 134 ? 4.711 -27.688 -4.266 1 98.62 134 LEU B N 1
ATOM 2918 C CA . LEU B 1 134 ? 4.715 -27.328 -2.852 1 98.62 134 LEU B CA 1
ATOM 2919 C C . LEU B 1 134 ? 4.883 -28.578 -1.979 1 98.62 134 LEU B C 1
ATOM 2921 O O . LEU B 1 134 ? 4.316 -29.625 -2.273 1 98.62 134 LEU B O 1
ATOM 2925 N N . ASN B 1 135 ? 5.645 -28.422 -0.928 1 98.56 135 ASN B N 1
ATOM 2926 C CA . ASN B 1 135 ? 5.629 -29.406 0.147 1 98.56 135 ASN B CA 1
ATOM 2927 C C . ASN B 1 135 ? 4.273 -29.453 0.847 1 98.56 135 ASN B C 1
ATOM 2929 O O . ASN B 1 135 ? 3.533 -28.469 0.837 1 98.56 135 ASN B O 1
ATOM 2933 N N . THR B 1 136 ? 3.984 -30.656 1.423 1 98.31 136 THR B N 1
ATOM 2934 C CA . THR B 1 136 ? 2.832 -30.688 2.318 1 98.31 136 THR B CA 1
ATOM 2935 C C . THR B 1 136 ? 2.953 -29.609 3.393 1 98.31 136 THR B C 1
ATOM 2937 O O . THR B 1 136 ? 4.016 -29.453 3.994 1 98.31 136 THR B O 1
ATOM 2940 N N . GLY B 1 137 ? 1.942 -28.859 3.602 1 98.25 137 GLY B N 1
ATOM 2941 C CA . GLY B 1 137 ? 1.996 -27.75 4.535 1 98.25 137 GLY B CA 1
ATOM 2942 C C . GLY B 1 137 ? 2.49 -26.469 3.9 1 98.25 137 GLY B C 1
ATOM 2943 O O . GLY B 1 137 ? 2.561 -25.422 4.562 1 98.25 137 GLY B O 1
ATOM 2944 N N . GLY B 1 138 ? 2.848 -26.547 2.562 1 98.75 138 GLY B N 1
ATOM 2945 C CA . GLY B 1 138 ? 3.303 -25.359 1.844 1 98.75 138 GLY B CA 1
ATOM 2946 C C . GLY B 1 138 ? 2.197 -24.359 1.595 1 98.75 138 GLY B C 1
ATOM 2947 O O . GLY B 1 138 ? 1.015 -24.703 1.603 1 98.75 138 GLY B O 1
ATOM 2948 N N . ILE B 1 139 ? 2.574 -23.078 1.39 1 98.88 139 ILE B N 1
ATOM 2949 C CA . ILE B 1 139 ? 1.629 -21.969 1.321 1 98.88 139 ILE B CA 1
ATOM 2950 C C . ILE B 1 139 ? 1.646 -21.359 -0.079 1 98.88 139 ILE B C 1
ATOM 2952 O O . ILE B 1 139 ? 2.711 -21.172 -0.669 1 98.88 139 ILE B O 1
ATOM 2956 N N . LEU B 1 140 ? 0.484 -21.156 -0.635 1 98.94 140 LEU B N 1
ATOM 2957 C CA . LEU B 1 140 ? 0.328 -20.328 -1.831 1 98.94 140 LEU B CA 1
ATOM 2958 C C . LEU B 1 140 ? -0.205 -18.953 -1.476 1 98.94 140 LEU B C 1
ATOM 2960 O O . LEU B 1 140 ? -1.229 -18.828 -0.799 1 98.94 140 LEU B O 1
ATOM 2964 N N . PHE B 1 141 ? 0.496 -17.906 -1.836 1 98.94 141 PHE B N 1
ATOM 2965 C CA . PHE B 1 141 ? 0 -16.547 -1.869 1 98.94 141 PHE B CA 1
ATOM 2966 C C . PHE B 1 141 ? -0.25 -16.094 -3.305 1 98.94 141 PHE B C 1
ATOM 2968 O O . PHE B 1 141 ? 0.654 -16.141 -4.141 1 98.94 141 PHE B O 1
ATOM 2975 N N . ALA B 1 142 ? -1.424 -15.664 -3.562 1 98.94 142 ALA B N 1
ATOM 2976 C CA . ALA B 1 142 ? -1.768 -15.203 -4.902 1 98.94 142 ALA B CA 1
ATOM 2977 C C . ALA B 1 142 ? -2.639 -13.953 -4.844 1 98.94 142 ALA B C 1
ATOM 2979 O O . ALA B 1 142 ? -3.471 -13.805 -3.945 1 98.94 142 ALA B O 1
ATOM 2980 N N . THR B 1 143 ? -2.406 -13.047 -5.777 1 98.88 143 THR B N 1
ATOM 2981 C CA . THR B 1 143 ? -3.311 -11.914 -5.945 1 98.88 143 THR B CA 1
ATOM 2982 C C . THR B 1 143 ? -3.941 -11.93 -7.332 1 98.88 143 THR B C 1
ATOM 2984 O O . THR B 1 143 ? -3.328 -12.398 -8.297 1 98.88 143 THR B O 1
ATOM 2987 N N . MET B 1 144 ? -5.168 -11.453 -7.398 1 98.88 144 MET B N 1
ATOM 2988 C CA . MET B 1 144 ? -5.918 -11.289 -8.641 1 98.88 144 MET B CA 1
ATOM 2989 C C . MET B 1 144 ? -6.578 -9.914 -8.703 1 98.88 144 MET B C 1
ATOM 2991 O O . MET B 1 144 ? -7.051 -9.406 -7.684 1 98.88 144 MET B O 1
ATOM 2995 N N . MET B 1 145 ? -6.609 -9.367 -9.852 1 98.62 145 MET B N 1
ATOM 2996 C CA . MET B 1 145 ? -7.215 -8.047 -10.008 1 98.62 145 MET B CA 1
ATOM 2997 C C . MET B 1 145 ? -8.734 -8.125 -9.883 1 98.62 145 MET B C 1
ATOM 2999 O O . MET B 1 145 ? -9.359 -9.008 -10.461 1 98.62 145 MET B O 1
ATOM 3003 N N . SER B 1 146 ? -9.312 -7.227 -9.086 1 98.75 146 SER B N 1
ATOM 3004 C CA . SER B 1 146 ? -10.75 -7.242 -8.859 1 98.75 146 SER B CA 1
ATOM 3005 C C . SER B 1 146 ? -11.484 -6.414 -9.914 1 98.75 146 SER B C 1
ATOM 3007 O O . SER B 1 146 ? -10.875 -5.582 -10.586 1 98.75 146 SER B O 1
ATOM 3009 N N . LYS B 1 147 ? -12.75 -6.59 -10.047 1 98.38 147 LYS B N 1
ATOM 3010 C CA . LYS B 1 147 ? -13.586 -5.793 -10.938 1 98.38 147 LYS B CA 1
ATOM 3011 C C . LYS B 1 147 ? -13.789 -4.383 -10.383 1 98.38 147 LYS B C 1
ATOM 3013 O O . LYS B 1 147 ? -14.336 -3.516 -11.07 1 98.38 147 LYS B O 1
ATOM 3018 N N . LYS B 1 148 ? -13.336 -4.035 -9.141 1 98 148 LYS B N 1
ATOM 3019 C CA . LYS B 1 148 ? -13.367 -2.688 -8.578 1 98 148 LYS B CA 1
ATOM 3020 C C . LYS B 1 148 ? -12.203 -1.845 -9.102 1 98 148 LYS B C 1
ATOM 3022 O O . LYS B 1 148 ? -12.195 -0.624 -8.93 1 98 148 LYS B O 1
ATOM 3027 N N . ASN B 1 149 ? -11.25 -2.539 -9.711 1 98.38 149 ASN B N 1
ATOM 3028 C CA . ASN B 1 149 ? -10.07 -1.862 -10.242 1 98.38 149 ASN B CA 1
ATOM 3029 C C . ASN B 1 149 ? -10.43 -0.964 -11.43 1 98.38 149 ASN B C 1
ATOM 3031 O O . ASN B 1 149 ? -11.234 -1.343 -12.273 1 98.38 149 ASN B O 1
ATOM 3035 N N . TYR B 1 150 ? -9.773 0.17 -11.477 1 97.06 150 TYR B N 1
ATOM 3036 C CA . TYR B 1 150 ? -9.961 1.137 -12.555 1 97.06 150 TYR B CA 1
ATOM 3037 C C . TYR B 1 150 ? -9.836 0.467 -13.914 1 97.06 150 TYR B C 1
ATOM 3039 O O . TYR B 1 150 ? -10.523 0.838 -14.867 1 97.06 150 TYR B O 1
ATOM 3047 N N . TYR B 1 151 ? -9.047 -0.538 -14.07 1 97 151 TYR B N 1
ATOM 3048 C CA . TYR B 1 151 ? -8.805 -1.249 -15.32 1 97 151 TYR B CA 1
ATOM 3049 C C . TYR B 1 151 ? -10.078 -1.902 -15.828 1 97 151 TYR B C 1
ATOM 3051 O O . TYR B 1 151 ? -10.297 -1.989 -17.047 1 97 151 TYR B O 1
ATOM 3059 N N . PHE B 1 152 ? -10.875 -2.355 -14.953 1 97.94 152 PHE B N 1
ATOM 3060 C CA . PHE B 1 152 ? -12.07 -3.086 -15.359 1 97.94 152 PHE B CA 1
ATOM 3061 C C . PHE B 1 152 ? -13.008 -2.188 -16.156 1 97.94 152 PHE B C 1
ATOM 3063 O O . PHE B 1 152 ? -13.586 -2.621 -17.156 1 97.94 152 PHE B O 1
ATOM 3070 N N . SER B 1 153 ? -13.117 -0.905 -15.703 1 95.62 153 SER B N 1
ATOM 3071 C CA . SER B 1 153 ? -14.016 0.025 -16.375 1 95.62 153 SER B CA 1
ATOM 3072 C C . SER B 1 153 ? -13.531 0.335 -17.797 1 95.62 153 SER B C 1
ATOM 3074 O O . SER B 1 153 ? -14.273 0.898 -18.594 1 95.62 153 SER B O 1
ATOM 3076 N N . HIS B 1 154 ? -12.375 -0.047 -18.109 1 97 154 HIS B N 1
ATOM 3077 C CA . HIS B 1 154 ? -11.805 0.188 -19.422 1 97 154 HIS B CA 1
ATOM 3078 C C . HIS B 1 154 ? -11.609 -1.121 -20.188 1 97 154 HIS B C 1
ATOM 3080 O O . HIS B 1 154 ? -10.828 -1.184 -21.141 1 97 154 HIS B O 1
ATOM 3086 N N . SER B 1 155 ? -12.211 -2.117 -19.703 1 97.19 155 SER B N 1
ATOM 3087 C CA . SER B 1 155 ? -12.047 -3.441 -20.281 1 97.19 155 SER B CA 1
ATOM 3088 C C . SER B 1 155 ? -13.156 -3.746 -21.281 1 97.19 155 SER B C 1
ATOM 3090 O O . SER B 1 155 ? -14.258 -3.213 -21.172 1 97.19 155 SER B O 1
ATOM 3092 N N . GLN B 1 156 ? -12.812 -4.516 -22.266 1 96.62 156 GLN B N 1
ATOM 3093 C CA . GLN B 1 156 ? -13.789 -5.07 -23.188 1 96.62 156 GLN B CA 1
ATOM 3094 C C . GLN B 1 156 ? -14.391 -6.367 -22.656 1 96.62 156 GLN B C 1
ATOM 3096 O O . GLN B 1 156 ? -14.039 -6.809 -21.562 1 96.62 156 GLN B O 1
ATOM 3101 N N . LYS B 1 157 ? -15.281 -6.848 -23.422 1 96 157 LYS B N 1
ATOM 3102 C CA . LYS B 1 157 ? -15.938 -8.102 -23.047 1 96 157 LYS B CA 1
ATOM 3103 C C . LYS B 1 157 ? -14.914 -9.227 -22.875 1 96 157 LYS B C 1
ATOM 3105 O O . LYS B 1 157 ? -13.977 -9.336 -23.672 1 96 157 LYS B O 1
ATOM 3110 N N . GLU B 1 158 ? -15.164 -9.992 -21.891 1 95.69 158 GLU B N 1
ATOM 3111 C CA . GLU B 1 158 ? -14.289 -11.133 -21.625 1 95.69 158 GLU B CA 1
ATOM 3112 C C . GLU B 1 158 ? -14.25 -12.094 -22.812 1 95.69 158 GLU B C 1
ATOM 3114 O O . GLU B 1 158 ? -15.297 -12.43 -23.375 1 95.69 158 GLU B O 1
ATOM 3119 N N . GLU B 1 159 ? -13.094 -12.555 -23.125 1 95.88 159 GLU B N 1
ATOM 3120 C CA . GLU B 1 159 ? -12.898 -13.523 -24.203 1 95.88 159 GLU B CA 1
ATOM 3121 C C . GLU B 1 159 ? -13.086 -14.953 -23.719 1 95.88 159 GLU B C 1
ATOM 3123 O O . GLU B 1 159 ? -13.242 -15.18 -22.516 1 95.88 159 GLU B O 1
ATOM 3128 N N . LYS B 1 160 ? -13.008 -15.891 -24.688 1 95.62 160 LYS B N 1
ATOM 3129 C CA . LYS B 1 160 ? -13.234 -17.297 -24.375 1 95.62 160 LYS B CA 1
ATOM 3130 C C . LYS B 1 160 ? -12.1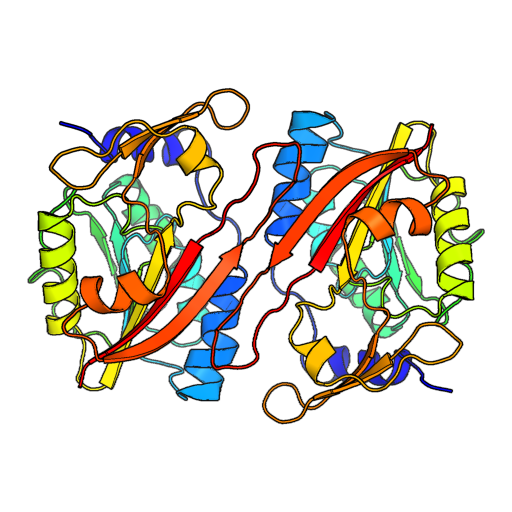72 -17.828 -23.422 1 95.62 160 LYS B C 1
ATOM 3132 O O . LYS B 1 160 ? -12.453 -18.703 -22.594 1 95.62 160 LYS B O 1
ATOM 3137 N N . ASN B 1 161 ? -11.078 -17.297 -23.406 1 95.06 161 ASN B N 1
ATOM 3138 C CA . ASN B 1 161 ? -9.977 -17.766 -22.562 1 95.06 161 ASN B CA 1
ATOM 3139 C C . ASN B 1 161 ? -9.992 -17.109 -21.188 1 95.06 161 ASN B C 1
ATOM 3141 O O . ASN B 1 161 ? -9.07 -17.297 -20.391 1 95.06 161 ASN B O 1
ATOM 3145 N N . GLY B 1 162 ? -10.938 -16.219 -20.938 1 96.19 162 GLY B N 1
ATOM 3146 C CA . GLY B 1 162 ? -11.141 -15.633 -19.609 1 96.19 162 GLY B CA 1
ATOM 3147 C C . GLY B 1 162 ? -10.531 -14.242 -19.484 1 96.19 162 GLY B C 1
ATOM 3148 O O . GLY B 1 162 ? -10.734 -13.562 -18.484 1 96.19 162 GLY B O 1
ATOM 3149 N N . LEU B 1 163 ? -9.82 -13.828 -20.547 1 96.94 163 LEU B N 1
ATOM 3150 C CA . LEU B 1 163 ? -9.156 -12.531 -20.484 1 96.94 163 LEU B CA 1
ATOM 3151 C C . LEU B 1 163 ? -10 -11.453 -21.141 1 96.94 163 LEU B C 1
ATOM 3153 O O . LEU B 1 163 ? -10.75 -11.727 -22.078 1 96.94 163 LEU B O 1
ATOM 3157 N N . SER B 1 164 ? -9.891 -10.281 -20.609 1 97.25 164 SER B N 1
ATOM 3158 C CA . SER B 1 164 ? -10.477 -9.094 -21.203 1 97.25 164 SER B CA 1
ATOM 3159 C C . SER B 1 164 ? -9.398 -8.117 -21.672 1 97.25 164 SER B C 1
ATOM 3161 O O . SER B 1 164 ? -8.445 -7.836 -20.938 1 97.25 164 SER B O 1
ATOM 3163 N N . LYS B 1 165 ? -9.547 -7.691 -22.875 1 96.06 165 LYS B N 1
ATOM 3164 C CA . LYS B 1 165 ? -8.656 -6.641 -23.359 1 96.06 165 LYS B CA 1
ATOM 3165 C C . LYS B 1 165 ? -8.93 -5.316 -22.656 1 96.06 165 LYS B C 1
ATOM 3167 O O . LYS B 1 165 ? -10.086 -4.91 -22.5 1 96.06 165 LYS B O 1
ATOM 3172 N N . VAL B 1 166 ? -7.914 -4.719 -22.141 1 96.25 166 VAL B N 1
ATOM 3173 C CA . VAL B 1 166 ? -7.992 -3.439 -21.438 1 96.25 166 VAL B CA 1
ATOM 3174 C C . VAL B 1 166 ? -7.176 -2.389 -22.188 1 96.25 166 VAL B C 1
ATOM 3176 O O . VAL B 1 166 ? -6.012 -2.617 -22.516 1 96.25 166 VAL B O 1
ATOM 3179 N N . GLU B 1 167 ? -7.719 -1.329 -22.453 1 94.06 167 GLU B N 1
ATOM 3180 C CA . GLU B 1 167 ? -7.023 -0.215 -23.078 1 94.06 167 GLU B CA 1
ATOM 3181 C C . GLU B 1 167 ? -7.164 1.063 -22.266 1 94.06 167 GLU B C 1
ATOM 3183 O O . GLU B 1 167 ? -8.266 1.589 -22.109 1 94.06 167 GLU B O 1
ATOM 3188 N N . ILE B 1 168 ? -6.109 1.476 -21.734 1 92.69 168 ILE B N 1
ATOM 3189 C CA . ILE B 1 168 ? -6.078 2.686 -20.922 1 92.69 168 ILE B CA 1
ATOM 3190 C C . ILE B 1 168 ? -5.316 3.785 -21.672 1 92.69 168 ILE B C 1
ATOM 3192 O O . ILE B 1 168 ? -4.219 3.549 -22.188 1 92.69 168 ILE B O 1
ATOM 3196 N N . ASN B 1 169 ? -5.863 4.926 -21.703 1 90.12 169 ASN B N 1
ATOM 3197 C CA . ASN B 1 169 ? -5.211 6.098 -22.281 1 90.12 169 ASN B CA 1
ATOM 3198 C C . ASN B 1 169 ? -4.762 7.074 -21.188 1 90.12 169 ASN B C 1
ATOM 3200 O O . ASN B 1 169 ? -5.109 6.914 -20.016 1 90.12 169 ASN B O 1
ATOM 3204 N N . GLY B 1 170 ? -3.949 8.086 -21.578 1 88.81 170 GLY B N 1
ATOM 3205 C CA . GLY B 1 170 ? -3.492 9.078 -20.625 1 88.81 170 GLY B CA 1
ATOM 3206 C C . GLY B 1 170 ? -2.141 8.75 -20.031 1 88.81 170 GLY B C 1
ATOM 3207 O O . GLY B 1 170 ? -1.184 8.469 -20.75 1 88.81 170 GLY B O 1
ATOM 3208 N N . ARG B 1 171 ? -2.049 8.836 -18.672 1 85.69 171 ARG B N 1
ATOM 3209 C CA . ARG B 1 171 ? -0.786 8.68 -17.953 1 85.69 171 ARG B CA 1
ATOM 3210 C C . ARG B 1 171 ? -0.186 7.297 -18.203 1 85.69 171 ARG B C 1
ATOM 3212 O O . ARG B 1 171 ? 1.02 7.168 -18.422 1 85.69 171 ARG B O 1
ATOM 3219 N N . LEU B 1 172 ? -1.012 6.246 -18.125 1 82.12 172 LEU B N 1
ATOM 3220 C CA . LEU B 1 172 ? -0.543 4.867 -18.203 1 82.12 172 LEU B CA 1
ATOM 3221 C C . LEU B 1 172 ? -0.363 4.441 -19.656 1 82.12 172 LEU B C 1
ATOM 3223 O O . LEU B 1 172 ? 0.615 3.771 -20 1 82.12 172 LEU B O 1
ATOM 3227 N N . ASN B 1 173 ? -1.296 4.855 -20.641 1 86.19 173 ASN B N 1
ATOM 3228 C CA . ASN B 1 173 ? -1.25 4.559 -22.078 1 86.19 173 ASN B CA 1
ATOM 3229 C C . ASN B 1 173 ? -0.784 3.127 -22.328 1 86.19 173 ASN B C 1
ATOM 3231 O O . ASN B 1 173 ? 0.303 2.912 -22.875 1 86.19 173 ASN B O 1
ATOM 3235 N N . GLU B 1 174 ? -1.644 2.16 -22.031 1 87.69 174 GLU B N 1
ATOM 3236 C CA . GLU B 1 174 ? -1.237 0.765 -22.172 1 87.69 174 GLU B CA 1
ATOM 3237 C C . GLU B 1 174 ? -2.408 -0.111 -22.609 1 87.69 174 GLU B C 1
ATOM 3239 O O . GLU B 1 174 ? -3.568 0.277 -22.469 1 87.69 174 GLU B O 1
ATOM 3244 N N . THR B 1 175 ? -2.027 -1.161 -23.234 1 90.81 175 THR B N 1
ATOM 3245 C CA . THR B 1 175 ? -2.938 -2.26 -23.547 1 90.81 175 THR B CA 1
ATOM 3246 C C . THR B 1 175 ? -2.541 -3.518 -22.781 1 90.81 175 THR B C 1
ATOM 3248 O O . THR B 1 175 ? -1.357 -3.844 -22.672 1 90.81 175 THR B O 1
ATOM 3251 N N . SER B 1 176 ? -3.592 -4.137 -22.203 1 91.69 176 SER B N 1
ATOM 3252 C CA . SER B 1 176 ? -3.342 -5.355 -21.438 1 91.69 176 SER B CA 1
ATOM 3253 C C . SER B 1 176 ? -4.488 -6.348 -21.578 1 91.69 176 SER B C 1
ATOM 3255 O O . SER B 1 176 ? -5.5 -6.047 -22.219 1 91.69 176 SER B O 1
ATOM 3257 N N . PHE B 1 177 ? -4.27 -7.535 -21.172 1 94.56 177 PHE B N 1
ATOM 3258 C CA . PHE B 1 177 ? -5.262 -8.602 -21.109 1 94.56 177 PHE B CA 1
ATOM 3259 C C . PHE B 1 177 ? -5.332 -9.195 -19.703 1 94.56 177 PHE B C 1
ATOM 3261 O O . PHE B 1 177 ? -4.336 -9.719 -19.203 1 94.56 177 PHE B O 1
ATOM 3268 N N . ILE B 1 178 ? -6.516 -9.047 -19.156 1 97 178 ILE B N 1
ATOM 3269 C CA . ILE B 1 178 ? -6.562 -9.281 -17.719 1 97 178 ILE B CA 1
ATOM 3270 C C . ILE B 1 178 ? -7.715 -10.234 -17.406 1 97 178 ILE B C 1
ATOM 3272 O O . ILE B 1 178 ? -8.812 -10.102 -17.953 1 97 178 ILE B O 1
ATOM 3276 N N . HIS B 1 179 ? -7.441 -11.227 -16.562 1 97.62 179 HIS B N 1
ATOM 3277 C CA . HIS B 1 179 ? -8.461 -12.008 -15.875 1 97.62 179 HIS B CA 1
ATOM 3278 C C . HIS B 1 179 ? -8.945 -11.297 -14.617 1 97.62 179 HIS B C 1
ATOM 3280 O O . HIS B 1 179 ? -8.227 -11.25 -13.617 1 97.62 179 HIS B O 1
ATOM 3286 N N . PHE B 1 180 ? -10.211 -10.781 -14.594 1 98.25 180 PHE B N 1
ATOM 3287 C CA . PHE B 1 180 ? -10.734 -10.047 -13.445 1 98.25 180 PHE B CA 1
ATOM 3288 C C . PHE B 1 180 ? -11.562 -10.969 -12.555 1 98.25 180 PHE B C 1
ATOM 3290 O O . PHE B 1 180 ? -12.211 -11.891 -13.039 1 98.25 180 PHE B O 1
ATOM 3297 N N . ILE B 1 181 ? -11.539 -10.727 -11.32 1 98.62 181 ILE B N 1
ATOM 3298 C CA . ILE B 1 181 ? -12.289 -11.477 -10.312 1 98.62 181 ILE B CA 1
ATOM 3299 C C . ILE B 1 181 ? -13.406 -10.602 -9.75 1 98.62 181 ILE B C 1
ATOM 3301 O O . ILE B 1 181 ? -13.195 -9.414 -9.469 1 98.62 181 ILE B O 1
ATOM 3305 N N . ASP B 1 182 ? -14.562 -11.133 -9.586 1 98 182 ASP B N 1
ATOM 3306 C CA . ASP B 1 182 ? -15.711 -10.375 -9.102 1 98 182 ASP B CA 1
ATOM 3307 C C . ASP B 1 182 ? -15.719 -10.312 -7.57 1 98 182 ASP B C 1
ATOM 3309 O O . ASP B 1 182 ? -15.805 -9.234 -6.988 1 98 182 ASP B O 1
ATOM 3313 N N . LYS B 1 183 ? -15.617 -11.523 -6.949 1 98.25 183 LYS B N 1
ATOM 3314 C CA . LYS B 1 183 ? -15.617 -11.633 -5.492 1 98.25 183 LYS B CA 1
ATOM 3315 C C . LYS B 1 183 ? -14.43 -12.461 -5.008 1 98.25 183 LYS B C 1
ATOM 3317 O O . LYS B 1 183 ? -14 -13.391 -5.688 1 98.25 183 LYS B O 1
ATOM 3322 N N . ALA B 1 184 ? -13.969 -12.062 -3.789 1 98.44 184 ALA B N 1
ATOM 3323 C CA . ALA B 1 184 ? -12.852 -12.805 -3.219 1 98.44 184 ALA B CA 1
ATOM 3324 C C . ALA B 1 184 ? -13.164 -14.297 -3.146 1 98.44 184 ALA B C 1
ATOM 3326 O O . ALA B 1 184 ? -12.281 -15.133 -3.371 1 98.44 184 ALA B O 1
ATOM 3327 N N . GLU B 1 185 ? -14.398 -14.656 -2.875 1 98.19 185 GLU B N 1
ATOM 3328 C CA . GLU B 1 185 ? -14.82 -16.047 -2.703 1 98.19 185 GLU B CA 1
ATOM 3329 C C . GLU B 1 185 ? -14.648 -16.844 -3.994 1 98.19 185 GLU B C 1
ATOM 3331 O O . GLU B 1 185 ? -14.539 -18.062 -3.965 1 98.19 185 GLU B O 1
ATOM 3336 N N . ASP B 1 186 ? -14.664 -16.156 -5.145 1 98.31 186 ASP B N 1
ATOM 3337 C CA . ASP B 1 186 ? -14.445 -16.812 -6.43 1 98.31 186 ASP B CA 1
ATOM 3338 C C . ASP B 1 186 ? -13.062 -17.453 -6.488 1 98.31 186 ASP B C 1
ATOM 3340 O O . ASP B 1 186 ? -12.844 -18.406 -7.254 1 98.31 186 ASP B O 1
ATOM 3344 N N . LEU B 1 187 ? -12.164 -16.984 -5.66 1 98.75 187 LEU B N 1
ATOM 3345 C CA . LEU B 1 187 ? -10.789 -17.484 -5.676 1 98.75 187 LEU B CA 1
ATOM 3346 C C . LEU B 1 187 ? -10.703 -18.875 -5.07 1 98.75 187 LEU B C 1
ATOM 3348 O O . LEU B 1 187 ? -9.789 -19.641 -5.395 1 98.75 187 LEU B O 1
ATOM 3352 N N . GLU B 1 188 ? -11.617 -19.219 -4.211 1 98.38 188 GLU B N 1
ATOM 3353 C CA . GLU B 1 188 ? -11.617 -20.547 -3.615 1 98.38 188 GLU B CA 1
ATOM 3354 C C . GLU B 1 188 ? -11.789 -21.625 -4.68 1 98.38 188 GLU B C 1
ATOM 3356 O O . GLU B 1 188 ? -11.117 -22.656 -4.641 1 98.38 188 GLU B O 1
ATOM 3361 N N . ASN B 1 189 ? -12.648 -21.344 -5.629 1 97.75 189 ASN B N 1
ATOM 3362 C CA . ASN B 1 189 ? -12.844 -22.281 -6.723 1 97.75 189 ASN B CA 1
ATOM 3363 C C . ASN B 1 189 ? -11.664 -22.266 -7.699 1 97.75 189 ASN B C 1
ATOM 3365 O O . ASN B 1 189 ? -11.258 -23.312 -8.203 1 97.75 189 ASN B O 1
ATOM 3369 N N . LEU B 1 190 ? -11.164 -21.125 -7.926 1 98.31 190 LEU B N 1
ATOM 3370 C CA . LEU B 1 190 ? -10.078 -20.969 -8.883 1 98.31 190 LEU B CA 1
ATOM 3371 C C . LEU B 1 190 ? -8.828 -21.688 -8.414 1 98.31 190 LEU B C 1
ATOM 3373 O O . LEU B 1 190 ? -8.109 -22.281 -9.219 1 98.31 190 LEU B O 1
ATOM 3377 N N . PHE B 1 191 ? -8.562 -21.672 -7.105 1 98.75 191 PHE B N 1
ATOM 3378 C CA . PHE B 1 191 ? -7.285 -22.156 -6.602 1 98.75 191 PHE B CA 1
ATOM 3379 C C . PHE B 1 191 ? -7.426 -23.547 -5.996 1 98.75 191 PHE B C 1
ATOM 3381 O O . PHE B 1 191 ? -6.641 -23.938 -5.125 1 98.75 191 PHE B O 1
ATOM 3388 N N . GLN B 1 192 ? -8.562 -24.234 -6.41 1 96.56 192 GLN B N 1
ATOM 3389 C CA . GLN B 1 192 ? -8.531 -25.672 -6.129 1 96.56 192 GLN B CA 1
ATOM 3390 C C . GLN B 1 192 ? -7.262 -26.312 -6.684 1 96.56 192 GLN B C 1
ATOM 3392 O O . GLN B 1 192 ? -6.797 -25.938 -7.766 1 96.56 192 GLN B O 1
ATOM 3397 N N . PRO B 1 193 ? -6.574 -27.094 -5.988 1 97.5 193 PRO B N 1
ATOM 3398 C CA . PRO B 1 193 ? -6.957 -28 -4.898 1 97.5 193 PRO B CA 1
ATOM 3399 C C . PRO B 1 193 ? -6.566 -27.469 -3.523 1 97.5 193 PRO B C 1
ATOM 3401 O O . PRO B 1 193 ? -6.805 -28.125 -2.51 1 97.5 193 PRO B O 1
ATOM 3404 N N . PHE B 1 194 ? -6.02 -26.297 -3.348 1 98.81 194 PHE B N 1
ATOM 3405 C CA . PHE B 1 194 ? -5.57 -25.781 -2.061 1 98.81 194 PHE B CA 1
ATOM 3406 C C . PHE B 1 194 ? -6.734 -25.656 -1.087 1 98.81 194 PHE B C 1
ATOM 3408 O O . PHE B 1 194 ? -7.867 -25.391 -1.495 1 98.81 194 PHE B O 1
ATOM 3415 N N . GLU B 1 195 ? -6.418 -25.906 0.203 1 98.62 195 GLU B N 1
ATOM 3416 C CA . GLU B 1 195 ? -7.348 -25.469 1.243 1 98.62 195 GLU B CA 1
ATOM 3417 C C . GLU B 1 195 ? -7.191 -23.984 1.542 1 98.62 195 GLU B C 1
ATOM 3419 O O . GLU B 1 195 ? -6.082 -23.516 1.787 1 98.62 195 GLU B O 1
ATOM 3424 N N . THR B 1 196 ? -8.273 -23.297 1.513 1 98.62 196 THR B N 1
ATOM 3425 C CA . THR B 1 196 ? -8.242 -21.859 1.735 1 98.62 196 THR B CA 1
ATOM 3426 C C . THR B 1 196 ? -7.961 -21.547 3.201 1 98.62 196 THR B C 1
ATOM 3428 O O . THR B 1 196 ? -8.664 -22.031 4.094 1 98.62 196 THR B O 1
ATOM 3431 N N . LEU B 1 197 ? -6.91 -20.766 3.445 1 98.44 197 LEU B N 1
ATOM 3432 C CA . LEU B 1 197 ? -6.621 -20.297 4.797 1 98.44 197 LEU B CA 1
ATOM 3433 C C . LEU B 1 197 ? -7.16 -18.891 5.016 1 98.44 197 LEU B C 1
ATOM 3435 O O . LEU B 1 197 ? -7.867 -18.625 5.992 1 98.44 197 LEU B O 1
ATOM 3439 N N . PHE B 1 198 ? -6.805 -17.984 4.102 1 98.56 198 PHE B N 1
ATOM 3440 C CA . PHE B 1 198 ? -7.215 -16.594 4.227 1 98.56 198 PHE B CA 1
ATOM 3441 C C . PHE B 1 198 ? -7.664 -16.047 2.881 1 98.56 198 PHE B C 1
ATOM 3443 O O . PHE B 1 198 ? -7.09 -16.375 1.841 1 98.56 198 PHE B O 1
ATOM 3450 N N . LEU B 1 199 ? -8.641 -15.266 2.896 1 98.81 199 LEU B N 1
ATOM 3451 C CA . LEU B 1 199 ? -9.039 -14.359 1.822 1 98.81 199 LEU B CA 1
ATOM 3452 C C . LEU B 1 199 ? -8.914 -12.906 2.264 1 98.81 199 LEU B C 1
ATOM 3454 O O . LEU B 1 199 ? -9.055 -12.594 3.449 1 98.81 199 LEU B O 1
ATOM 3458 N N . GLY B 1 200 ? -8.594 -12.094 1.365 1 98.69 200 GLY B N 1
ATOM 3459 C CA . GLY B 1 200 ? -8.492 -10.672 1.664 1 98.69 200 GLY B CA 1
ATOM 3460 C C . GLY B 1 200 ? -8.391 -9.805 0.422 1 98.69 200 GLY B C 1
ATOM 3461 O O . GLY B 1 200 ? -8.727 -10.25 -0.678 1 98.69 200 GLY B O 1
ATOM 3462 N N . ASP B 1 201 ? -8.031 -8.586 0.625 1 98.88 201 ASP B N 1
ATOM 3463 C CA . ASP B 1 201 ? -7.828 -7.664 -0.486 1 98.88 201 ASP B CA 1
ATOM 3464 C C . ASP B 1 201 ? -6.926 -6.504 -0.077 1 98.88 201 ASP B C 1
ATOM 3466 O O . ASP B 1 201 ? -6.48 -6.43 1.07 1 98.88 201 ASP B O 1
ATOM 3470 N N . TYR B 1 202 ? -6.496 -5.762 -1.019 1 98.75 202 TYR B N 1
ATOM 3471 C CA . T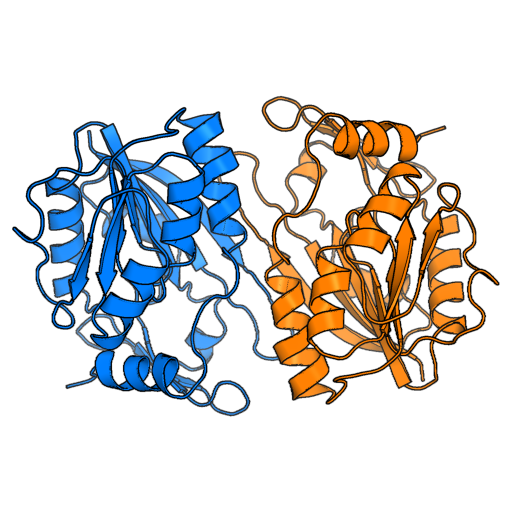YR B 1 202 ? -5.809 -4.492 -0.81 1 98.75 202 TYR B CA 1
ATOM 3472 C C . TYR B 1 202 ? -6.125 -3.51 -1.933 1 98.75 202 TYR B C 1
ATOM 3474 O O . TYR B 1 202 ? -6.523 -3.916 -3.027 1 98.75 202 TYR B O 1
ATOM 3482 N N . ASP B 1 203 ? -6.051 -2.275 -1.635 1 98.56 203 ASP B N 1
ATOM 3483 C CA . ASP B 1 203 ? -6.176 -1.167 -2.576 1 98.56 203 ASP B CA 1
ATOM 3484 C C . ASP B 1 203 ? -5.117 -0.101 -2.316 1 98.56 203 ASP B C 1
ATOM 3486 O O . ASP B 1 203 ? -5.293 0.76 -1.452 1 98.56 203 ASP B O 1
ATOM 3490 N N . PRO B 1 204 ? -4.027 -0.155 -3.105 1 97.56 204 PRO B N 1
ATOM 3491 C CA . PRO B 1 204 ? -2.92 0.759 -2.82 1 97.56 204 PRO B CA 1
ATOM 3492 C C . PRO B 1 204 ? -3.283 2.223 -3.064 1 97.56 204 PRO B C 1
ATOM 3494 O O . PRO B 1 204 ? -2.58 3.123 -2.602 1 97.56 204 PRO B O 1
ATOM 3497 N N . ILE B 1 205 ? -4.316 2.459 -3.822 1 98 205 ILE B N 1
ATOM 3498 C CA . ILE B 1 205 ? -4.77 3.822 -4.074 1 98 205 ILE B CA 1
ATOM 3499 C C . ILE B 1 205 ? -6.168 3.795 -4.688 1 98 205 ILE B C 1
ATOM 3501 O O . ILE B 1 205 ? -6.473 2.93 -5.512 1 98 205 ILE B O 1
ATOM 3505 N N . ASN B 1 206 ? -6.957 4.727 -4.328 1 98.38 206 ASN B N 1
ATOM 3506 C CA . ASN B 1 206 ? -8.234 4.996 -4.977 1 98.38 206 ASN B CA 1
ATOM 3507 C C . ASN B 1 206 ? -8.594 6.477 -4.914 1 98.38 206 ASN B C 1
ATOM 3509 O O . ASN B 1 206 ? -9.18 6.938 -3.934 1 98.38 206 ASN B O 1
ATOM 3513 N N . PHE B 1 207 ? -8.188 7.25 -5.918 1 97.88 207 PHE B N 1
ATOM 3514 C CA . PHE B 1 207 ? -8.711 8.602 -6.039 1 97.88 207 PHE B CA 1
ATOM 3515 C C . PHE B 1 207 ? -10.062 8.602 -6.742 1 97.88 207 PHE B C 1
ATOM 3517 O O . PHE B 1 207 ? -10.188 8.094 -7.859 1 97.88 207 PHE B O 1
ATOM 3524 N N . TYR B 1 208 ? -11.039 9.18 -6.125 1 97.06 208 TYR B N 1
ATOM 3525 C CA . TYR B 1 208 ? -12.422 9.023 -6.555 1 97.06 208 TYR B CA 1
ATOM 3526 C C . TYR B 1 208 ? -12.648 9.68 -7.91 1 97.06 208 TYR B C 1
ATOM 3528 O O . TYR B 1 208 ? -13.477 9.219 -8.703 1 97.06 208 TYR B O 1
ATOM 3536 N N . ASN B 1 209 ? -11.883 10.703 -8.234 1 93.06 209 ASN B N 1
ATOM 3537 C CA . ASN B 1 209 ? -12.141 11.438 -9.469 1 93.06 209 ASN B CA 1
ATOM 3538 C C . ASN B 1 209 ? -10.922 11.445 -10.383 1 93.06 209 ASN B C 1
ATOM 3540 O O . ASN B 1 209 ? -10.789 12.32 -11.242 1 93.06 209 ASN B O 1
ATOM 3544 N N . PHE B 1 210 ? -10.008 10.508 -10.102 1 94.44 210 PHE B N 1
ATOM 3545 C CA . PHE B 1 210 ? -8.828 10.461 -10.953 1 94.44 210 PHE B CA 1
ATOM 3546 C C . PHE B 1 210 ? -8.219 9.062 -10.969 1 94.44 210 PHE B C 1
ATOM 3548 O O . PHE B 1 210 ? -7.637 8.617 -9.977 1 94.44 210 PHE B O 1
ATOM 3555 N N . GLU B 1 211 ? -8.289 8.281 -12.164 1 92.94 211 GLU B N 1
ATOM 3556 C CA . GLU B 1 211 ? -7.691 6.992 -12.492 1 92.94 211 GLU B CA 1
ATOM 3557 C C . GLU B 1 211 ? -8.273 5.879 -11.625 1 92.94 211 GLU B C 1
ATOM 3559 O O . GLU B 1 211 ? -7.98 4.699 -11.836 1 92.94 211 GLU B O 1
ATOM 3564 N N . GLY B 1 212 ? -9.023 6.238 -10.547 1 93.19 212 GLY B N 1
ATOM 3565 C CA . GLY B 1 212 ? -9.812 5.293 -9.766 1 93.19 212 GLY B CA 1
ATOM 3566 C C . GLY B 1 212 ? -8.961 4.336 -8.953 1 93.19 212 GLY B C 1
ATOM 3567 O O . GLY B 1 212 ? -7.844 4.676 -8.555 1 93.19 212 GLY B O 1
ATOM 3568 N N . SER B 1 213 ? -9.516 3.107 -8.703 1 97.38 213 SER B N 1
ATOM 3569 C CA . SER B 1 213 ? -8.992 2.148 -7.734 1 97.38 213 SER B CA 1
ATOM 3570 C C . SER B 1 213 ? -7.992 1.203 -8.383 1 97.38 213 SER B C 1
ATOM 3572 O O . SER B 1 213 ? -8.102 0.884 -9.57 1 97.38 213 SER B O 1
ATOM 3574 N N . ALA B 1 214 ? -7.004 0.753 -7.57 1 97.81 214 ALA B N 1
ATOM 3575 C CA . ALA B 1 214 ? -6.094 -0.325 -7.949 1 97.81 214 ALA B CA 1
ATOM 3576 C C . ALA B 1 214 ? -6.34 -1.572 -7.105 1 97.81 214 ALA B C 1
ATOM 3578 O O . ALA B 1 214 ? -5.395 -2.252 -6.703 1 97.81 214 ALA B O 1
ATOM 3579 N N . HIS B 1 215 ? -7.504 -1.909 -6.879 1 98.62 215 HIS B N 1
ATOM 3580 C CA . HIS B 1 215 ? -7.969 -2.928 -5.945 1 98.62 215 HIS B CA 1
ATOM 3581 C C . HIS B 1 215 ? -7.621 -4.328 -6.438 1 98.62 215 HIS B C 1
ATOM 3583 O O . HIS B 1 215 ? -7.781 -4.633 -7.621 1 98.62 215 HIS B O 1
ATOM 3589 N N . HIS B 1 216 ? -7.098 -5.18 -5.574 1 98.88 216 HIS B N 1
ATOM 3590 C CA . HIS B 1 216 ? -6.801 -6.59 -5.812 1 98.88 216 HIS B CA 1
ATOM 3591 C C . HIS B 1 216 ? -7.332 -7.465 -4.684 1 98.88 216 HIS B C 1
ATOM 3593 O O . HIS B 1 216 ? -7.422 -7.02 -3.537 1 98.88 216 HIS B O 1
ATOM 3599 N N . TYR B 1 217 ? -7.699 -8.695 -5.055 1 98.94 217 TYR B N 1
ATOM 3600 C CA . TYR B 1 217 ? -7.992 -9.711 -4.047 1 98.94 217 TYR B CA 1
ATOM 3601 C C . TYR B 1 217 ? -6.75 -10.523 -3.715 1 98.94 217 TYR B C 1
ATOM 3603 O O . TYR B 1 217 ? -5.852 -10.664 -4.547 1 98.94 217 TYR B O 1
ATOM 3611 N N . ILE B 1 218 ? -6.715 -11 -2.492 1 98.88 218 ILE B N 1
ATOM 3612 C CA . ILE B 1 218 ? -5.645 -11.859 -1.999 1 98.88 218 ILE B CA 1
ATOM 3613 C C . ILE B 1 218 ? -6.199 -13.25 -1.69 1 98.88 218 ILE B C 1
ATOM 3615 O O . ILE B 1 218 ? -7.27 -13.375 -1.094 1 98.88 218 ILE B O 1
ATOM 3619 N N . TYR B 1 219 ? -5.547 -14.258 -2.121 1 98.94 219 TYR B N 1
ATOM 3620 C CA . TYR B 1 219 ? -5.816 -15.648 -1.753 1 98.94 219 TYR B CA 1
ATOM 3621 C C . TYR B 1 219 ? -4.598 -16.281 -1.086 1 98.94 219 TYR B C 1
ATOM 3623 O O . TYR B 1 219 ? -3.484 -16.203 -1.611 1 98.94 219 TYR B O 1
ATOM 3631 N N . ILE B 1 220 ? -4.797 -16.844 0.067 1 98.94 220 ILE B N 1
ATOM 3632 C CA . ILE B 1 220 ? -3.766 -17.641 0.731 1 98.94 220 ILE B CA 1
ATOM 3633 C C . ILE B 1 220 ? -4.281 -19.047 0.98 1 98.94 220 ILE B C 1
ATOM 3635 O O . ILE B 1 220 ? -5.277 -19.25 1.684 1 98.94 220 ILE B O 1
ATOM 3639 N N . GLY B 1 221 ? -3.645 -19.984 0.397 1 98.75 221 GLY B N 1
ATOM 3640 C CA . GLY B 1 221 ? -4.031 -21.375 0.543 1 98.75 221 GLY B CA 1
ATOM 3641 C C . GLY B 1 221 ? -2.902 -22.266 1.044 1 98.75 221 GLY B C 1
ATOM 3642 O O . GLY B 1 221 ? -1.738 -21.859 1.023 1 98.75 221 GLY B O 1
ATOM 3643 N N . ILE B 1 222 ? -3.254 -23.453 1.501 1 98.81 222 ILE B N 1
ATOM 3644 C CA . ILE B 1 222 ? -2.289 -24.422 2.027 1 98.81 222 ILE B CA 1
ATOM 3645 C C . ILE B 1 222 ? -2.461 -25.766 1.324 1 98.81 222 ILE B C 1
ATOM 3647 O O . ILE B 1 222 ? -3.584 -26.156 1.005 1 98.81 222 ILE B O 1
ATOM 3651 N N . LYS B 1 223 ? -1.352 -26.391 1.02 1 98.62 223 LYS B N 1
ATOM 3652 C CA . LYS B 1 223 ? -1.379 -27.781 0.568 1 98.62 223 LYS B CA 1
ATOM 3653 C C . LYS B 1 223 ? -1.514 -28.734 1.748 1 98.62 223 LYS B C 1
ATOM 3655 O O . LYS B 1 223 ? -0.657 -28.766 2.635 1 98.62 223 LYS B O 1
ATOM 3660 N N . LYS B 1 224 ? -2.508 -29.531 1.728 1 96.38 224 LYS B N 1
ATOM 3661 C CA . LYS B 1 224 ? -2.68 -30.547 2.76 1 96.38 224 LYS B CA 1
ATOM 3662 C C . LYS B 1 224 ? -2.242 -31.922 2.256 1 96.38 224 LYS B C 1
ATOM 3664 O O . LYS B 1 224 ? -2.305 -32.188 1.055 1 96.38 224 LYS B O 1
#

Foldseek 3Di:
DQAPAVQVLCCVVPVVNDDPADDPVLVCCCVPPCCPPVNNQEWEEEEEQCALNRSVLVSVVSHYAYEYEDQHVVSQVSNVVSDDRHYGYDHDHALDECPPVDPAATQEYEAEPHLFQHFLVSSLRNLVVNLVRHDAFGKYKHKFFACQALQVVQWDDADPRQWTWGADDDPVGGIGIGRHDHDQVVVCVSNPPFAWDDKDKDWPDADPPPSGTRIMIITMTGRD/DQAPAVQVLCCVVPVVNDDPADDPVLVCCCVPPCCPPVNNQEWEEEEEQCALNRSVLVSVVSHYAYEYEDQHVVSQVSNVVSDDRHYGYDHDHALDECPPVDPAATQEYEAEPHLFQHFLVSSLRNLVVNLVRHDAFGKYKHKFFACQALQVVQWDDADPRQWTWGADDDPVGGIGIGRHDHDQVVVCVSNPPFAWDDKDKDWPDADPPPSGTRIMIITMTGRD

Radius of gyration: 22.5 Å; Cα contacts (8 Å, |Δi|>4): 973; chains: 2; bounding box: 40×62×60 Å

Organism: Campylobacter jejuni subsp. jejuni serotype O:2 (strain ATCC 700819 / NCTC 11168) (NCBI:txid192222)